Protein AF-0000000084497455 (afdb_homodimer)

Foldseek 3Di:
DDWDDDPPWIWDADPPFKIKIWGDDDLAQDALCCCVPPIDIFMDGDPGPVCRVVDDVVPDDTDDPDDDDDDSVVSRVVSVVNRVVSLVPHPQQDCVVVPPDDHAQAEEEFEDPLLQVLQVLQADPPYHYFYAHWDPQFFALAVVLDPVSLVRRLVVCVVQFQDPDDRCRNVSRNVSSLSSVVSDDLAHAYEYEAFQKQTGLLVVLVVLLSCVPGNHQYFYQHPQVLCVVPPCVPPVDDRDGGSSVDHSNVSHVSCVVRVVDGGDDPVRSVVSNVVNVVRNNDRAGGWIRDPNDIDGDHLCVCVVVLVVLLVVVQVVDPHFDWAQQVVSLVSSVVPDPHDDDSRSSLSNVVVCCVVPQWPKDADVSDSRGITIGGD/DDWDDDPPWIWDADPPFKIKIWGDDDLAQDALCCCVPPIDIFMDGDPGPVCRVVDDVVVDDTDDPDDDDDDSVVSRVVSVVNRVVSLVPHPQPDCPVVPPDDRAQAEEEFEDPLLQVLQVLQADPPYHYFYQHWDPQFFALAVCLDPVSLVRRLVVCVVQFQDPDDRCRNVSRNVSSLSSLVPDDLAHAYEYEAFQKQTGLLVVLVVLLSCVPGNHQYFYQHPQVLCVVPPCVPPVDDRDGGSSVDHSNVSHVSCVVRVPDGGDDPVRSVVSNVVNVVRNNDRAGGWIRDPNDIDGDHLCVCVVVLVVLLVVVQVVDPHFDWAQQVVSLVSSVVPDPHDDDSRSSLSNVVVCCVVPQWPKDADVSDSRGITIGGD

Radius of gyration: 30.15 Å; Cα contacts (8 Å, |Δi|>4): 1230; chains: 2; bounding box: 67×88×70 Å

pLDDT: mean 89.89, std 10.77, range [35.94, 98.19]

Structure (mmCIF, N/CA/C/O backbone):
data_AF-0000000084497455-model_v1
#
loop_
_entity.id
_entity.type
_entity.pdbx_description
1 polymer 'DUF1835 domain-containing protein'
#
loop_
_atom_site.group_PDB
_atom_site.id
_atom_site.type_symbol
_atom_site.label_atom_id
_atom_site.label_alt_id
_atom_site.label_comp_id
_atom_site.label_asym_id
_atom_site.label_entity_id
_atom_site.label_seq_id
_atom_site.pdbx_PDB_ins_code
_atom_site.Cartn_x
_atom_site.Cartn_y
_atom_site.Cartn_z
_atom_site.occupancy
_atom_site.B_iso_or_equiv
_atom_site.auth_seq_id
_atom_site.auth_comp_id
_atom_site.auth_asym_id
_atom_site.auth_atom_id
_atom_site.pdbx_PDB_model_num
ATOM 1 N N . MET A 1 1 ? 14.75 3.213 -23.078 1 86.56 1 MET A N 1
ATOM 2 C CA . MET A 1 1 ? 15.766 2.867 -22.078 1 86.56 1 MET A CA 1
ATOM 3 C C . MET A 1 1 ? 16.828 1.948 -22.688 1 86.56 1 MET A C 1
ATOM 5 O O . MET A 1 1 ? 16.5 0.936 -23.312 1 86.56 1 MET A O 1
ATOM 9 N N . LYS A 1 2 ? 18.062 2.348 -22.734 1 91.81 2 LYS A N 1
ATOM 10 C CA . LYS A 1 2 ? 19.188 1.54 -23.203 1 91.81 2 LYS A CA 1
ATOM 11 C C . LYS A 1 2 ? 19.859 0.811 -22.047 1 91.81 2 LYS A C 1
ATOM 13 O O . LYS A 1 2 ? 19.906 1.321 -20.922 1 91.81 2 LYS A O 1
ATOM 18 N N . THR A 1 3 ? 20.281 -0.447 -22.359 1 94.06 3 THR A N 1
ATOM 19 C CA . THR A 1 3 ? 20.891 -1.236 -21.281 1 94.06 3 THR A CA 1
ATOM 20 C C . THR A 1 3 ? 22.234 -1.792 -21.719 1 94.06 3 THR A C 1
ATOM 22 O O . THR A 1 3 ? 22.484 -1.979 -22.922 1 94.06 3 THR A O 1
ATOM 25 N N . LYS A 1 4 ? 23.172 -1.822 -20.844 1 93.75 4 LYS A N 1
ATOM 26 C CA . LYS A 1 4 ? 24.484 -2.443 -21 1 93.75 4 LYS A CA 1
ATOM 27 C C . LYS A 1 4 ? 24.828 -3.309 -19.781 1 93.75 4 LYS A C 1
ATOM 29 O O . LYS A 1 4 ? 24.5 -2.961 -18.656 1 93.75 4 LYS A O 1
ATOM 34 N N . VAL A 1 5 ? 25.453 -4.516 -20.125 1 93.94 5 VAL A N 1
ATOM 35 C CA . VAL A 1 5 ? 25.766 -5.422 -19.016 1 93.94 5 VAL A CA 1
ATOM 36 C C . VAL A 1 5 ? 27.281 -5.629 -18.938 1 93.94 5 VAL A C 1
ATOM 38 O O . VAL A 1 5 ? 27.922 -6.008 -19.922 1 93.94 5 VAL A O 1
ATOM 41 N N . ILE A 1 6 ? 27.812 -5.262 -17.875 1 92.69 6 ILE A N 1
ATOM 42 C CA . ILE A 1 6 ? 29.156 -5.652 -17.469 1 92.69 6 ILE A CA 1
ATOM 43 C C . ILE A 1 6 ? 29.078 -6.418 -16.141 1 92.69 6 ILE A C 1
ATOM 45 O O . ILE A 1 6 ? 29.203 -5.828 -15.07 1 92.69 6 ILE A O 1
ATOM 49 N N . TYR A 1 7 ? 28.938 -7.664 -16.234 1 91.38 7 TYR A N 1
ATOM 50 C CA . TYR A 1 7 ? 28.578 -8.484 -15.086 1 91.38 7 TYR A CA 1
ATOM 51 C C . TYR A 1 7 ? 29.625 -8.336 -13.977 1 91.38 7 TYR A C 1
ATOM 53 O O . TYR A 1 7 ? 30.828 -8.391 -14.227 1 91.38 7 TYR A O 1
ATOM 61 N N . PRO A 1 8 ? 29.094 -8.172 -12.781 1 93.81 8 PRO A N 1
ATOM 62 C CA . PRO A 1 8 ? 27.734 -8.328 -12.273 1 93.81 8 PRO A CA 1
ATOM 63 C C . PRO A 1 8 ? 26.922 -7.027 -12.312 1 93.81 8 PRO A C 1
ATOM 65 O O . PRO A 1 8 ? 25.891 -6.926 -11.664 1 93.81 8 PRO A O 1
ATOM 68 N N . PHE A 1 9 ? 27.406 -6.016 -13.039 1 95.19 9 PHE A N 1
ATOM 69 C CA . PHE A 1 9 ? 26.75 -4.719 -13.07 1 95.19 9 PHE A CA 1
ATOM 70 C C . PHE A 1 9 ? 25.875 -4.594 -14.312 1 95.19 9 PHE A C 1
ATOM 72 O O . PHE A 1 9 ? 26.25 -5.047 -15.398 1 95.19 9 PHE A O 1
ATOM 79 N N . ILE A 1 10 ? 24.734 -4.004 -14.133 1 95.81 10 ILE A N 1
ATOM 80 C CA . ILE A 1 10 ? 23.859 -3.662 -15.242 1 95.81 10 ILE A CA 1
ATOM 81 C C . ILE A 1 10 ? 23.656 -2.15 -15.289 1 95.81 10 ILE A C 1
ATOM 83 O O . ILE A 1 10 ? 23.359 -1.523 -14.266 1 95.81 10 ILE A O 1
ATOM 87 N N . TYR A 1 11 ? 23.844 -1.555 -16.469 1 95.31 11 TYR A N 1
ATOM 88 C CA . TYR A 1 11 ? 23.688 -0.122 -16.688 1 95.31 11 TYR A CA 1
ATOM 89 C C . TYR A 1 11 ? 22.375 0.181 -17.391 1 95.31 11 TYR A C 1
ATOM 91 O O . TYR A 1 11 ? 22.047 -0.436 -18.406 1 95.31 11 TYR A O 1
ATOM 99 N N . PHE A 1 12 ? 21.594 1.061 -16.844 1 94.25 12 PHE A N 1
ATOM 100 C CA . PHE A 1 12 ? 20.344 1.522 -17.438 1 94.25 12 PHE A CA 1
ATOM 101 C C . PHE A 1 12 ? 20.422 3.006 -17.781 1 94.25 12 PHE A C 1
ATOM 103 O O . PHE A 1 12 ? 20.547 3.848 -16.891 1 94.25 12 PHE A O 1
ATOM 110 N N . PHE A 1 13 ? 20.328 3.34 -19.016 1 94.12 13 PHE A N 1
ATOM 111 C CA . PHE A 1 13 ? 20.344 4.734 -19.438 1 94.12 13 PHE A CA 1
ATOM 112 C C . PHE A 1 13 ? 18.938 5.281 -19.594 1 94.12 13 PHE A C 1
ATOM 114 O O . PHE A 1 13 ? 18.109 4.695 -20.297 1 94.12 13 PHE A O 1
ATOM 121 N N . MET A 1 14 ? 18.656 6.289 -18.828 1 89.25 14 MET A N 1
ATOM 122 C CA . MET A 1 14 ? 17.375 6.98 -18.922 1 89.25 14 MET A CA 1
ATOM 123 C C . MET A 1 14 ? 17.562 8.398 -19.453 1 89.25 14 MET A C 1
ATOM 125 O O . MET A 1 14 ? 18.438 9.133 -18.984 1 89.25 14 MET A O 1
ATOM 129 N N . GLU A 1 15 ? 16.719 8.812 -20.359 1 83.44 15 GLU A N 1
ATOM 130 C CA . GLU A 1 15 ? 16.828 10.148 -20.953 1 83.44 15 GLU A CA 1
ATOM 131 C C . GLU A 1 15 ? 16.5 11.234 -19.922 1 83.44 15 GLU A C 1
ATOM 133 O O . GLU A 1 15 ? 15.641 11.047 -19.062 1 83.44 15 GLU A O 1
ATOM 138 N N . PRO A 1 16 ? 17.094 12.359 -19.969 1 78.81 16 PRO A N 1
ATOM 139 C CA . PRO A 1 16 ? 18 12.711 -21.078 1 78.81 16 PRO A CA 1
ATOM 140 C C . PRO A 1 16 ? 19.438 12.258 -20.844 1 78.81 16 PRO A C 1
ATOM 142 O O . PRO A 1 16 ? 20.172 12.039 -21.797 1 78.81 16 PRO A O 1
ATOM 145 N N . ASN A 1 17 ? 19.875 12.109 -19.516 1 87.06 17 ASN A N 1
ATOM 146 C CA . ASN A 1 17 ? 21.297 11.844 -19.375 1 87.06 17 ASN A CA 1
ATOM 147 C C . ASN A 1 17 ? 21.609 11.133 -18.062 1 87.06 17 ASN A C 1
ATOM 149 O O . ASN A 1 17 ? 22.672 11.336 -17.484 1 87.06 17 ASN A O 1
ATOM 153 N N . VAL A 1 18 ? 20.75 10.328 -17.609 1 91.06 18 VAL A N 1
ATOM 154 C CA . VAL A 1 18 ? 20.938 9.672 -16.312 1 91.06 18 VAL A CA 1
ATOM 155 C C . VAL A 1 18 ? 21.25 8.188 -16.516 1 91.06 18 VAL A C 1
ATOM 157 O O . VAL A 1 18 ? 20.641 7.539 -17.375 1 91.06 18 VAL A O 1
ATOM 160 N N . VAL A 1 19 ? 22.219 7.738 -15.812 1 92.56 19 VAL A N 1
ATOM 161 C CA . VAL A 1 19 ? 22.562 6.32 -15.844 1 92.56 19 VAL A CA 1
ATOM 162 C C . VAL A 1 19 ? 22.375 5.715 -14.445 1 92.56 19 VAL A C 1
ATOM 164 O O . VAL A 1 19 ? 22.953 6.207 -13.477 1 92.56 19 VAL A O 1
ATOM 167 N N . PHE A 1 20 ? 21.594 4.691 -14.391 1 92.75 20 PHE A N 1
ATOM 168 C CA . PHE A 1 20 ? 21.469 3.895 -13.172 1 92.75 20 PHE A CA 1
ATOM 169 C C . PHE A 1 20 ? 22.312 2.625 -13.273 1 92.75 20 PHE A C 1
ATOM 171 O O . PHE A 1 20 ? 22.219 1.895 -14.258 1 92.75 20 PHE A O 1
ATOM 178 N N . VAL A 1 21 ? 23.094 2.4 -12.312 1 93.25 21 VAL A N 1
ATOM 179 C CA . VAL A 1 21 ? 23.906 1.193 -12.281 1 93.25 21 VAL A CA 1
ATOM 180 C C . VAL A 1 21 ? 23.438 0.276 -11.156 1 93.25 21 VAL A C 1
ATOM 182 O O . VAL A 1 21 ? 23.406 0.681 -9.992 1 93.25 21 VAL A O 1
ATOM 185 N N . TYR A 1 22 ? 23.047 -0.909 -11.539 1 94.19 22 TYR A N 1
ATOM 186 C CA . TYR A 1 22 ? 22.578 -1.914 -10.594 1 94.19 22 TYR A CA 1
ATOM 187 C C . TYR A 1 22 ? 23.594 -3.043 -10.445 1 94.19 22 TYR A C 1
ATOM 189 O O . TYR A 1 22 ? 24.094 -3.576 -11.445 1 94.19 22 TYR A O 1
ATOM 197 N N . LYS A 1 23 ? 23.891 -3.412 -9.227 1 94.38 23 LYS A N 1
ATOM 198 C CA . LYS A 1 23 ? 24.781 -4.547 -8.977 1 94.38 23 LYS A CA 1
ATOM 199 C C . LYS A 1 23 ? 23.984 -5.785 -8.57 1 94.38 23 LYS A C 1
ATOM 201 O O . LYS A 1 23 ? 23.219 -5.75 -7.602 1 94.38 23 LYS A O 1
ATOM 206 N N . ILE A 1 24 ? 24.156 -6.859 -9.266 1 93 24 ILE A N 1
ATOM 207 C CA . ILE A 1 24 ? 23.516 -8.125 -8.93 1 93 24 ILE A CA 1
ATOM 208 C C . ILE A 1 24 ? 24.25 -8.797 -7.773 1 93 24 ILE A C 1
ATOM 210 O O . ILE A 1 24 ? 25.422 -9.141 -7.898 1 93 24 ILE A O 1
ATOM 214 N N . GLU A 1 25 ? 23.594 -9.023 -6.742 1 90.44 25 GLU A N 1
ATOM 215 C CA . GLU A 1 25 ? 24.219 -9.602 -5.562 1 90.44 25 GLU A CA 1
ATOM 216 C C . GLU A 1 25 ? 23.531 -10.898 -5.145 1 90.44 25 GLU A C 1
ATOM 218 O O . GLU A 1 25 ? 23.766 -11.398 -4.043 1 90.44 25 GLU A O 1
ATOM 223 N N . THR A 1 26 ? 22.641 -11.391 -5.957 1 89.5 26 THR A N 1
ATOM 224 C CA . THR A 1 26 ? 21.875 -12.578 -5.602 1 89.5 26 THR A CA 1
ATOM 225 C C . THR A 1 26 ? 21.797 -13.547 -6.781 1 89.5 26 THR A C 1
ATOM 227 O O . THR A 1 26 ? 22.016 -13.156 -7.93 1 89.5 26 THR A O 1
ATOM 230 N N . GLN A 1 27 ? 21.5 -14.766 -6.477 1 88.31 27 GLN A N 1
ATOM 231 C CA . GLN A 1 27 ? 21.25 -15.773 -7.5 1 88.31 27 GLN A CA 1
ATOM 232 C C . GLN A 1 27 ? 19.75 -16.047 -7.656 1 88.31 27 GLN A C 1
ATOM 234 O O . GLN A 1 27 ? 19.344 -16.781 -8.555 1 88.31 27 GLN A O 1
ATOM 239 N N . ASN A 1 28 ? 19.031 -15.438 -6.789 1 90.25 28 ASN A N 1
ATOM 240 C CA . ASN A 1 28 ? 17.578 -15.57 -6.852 1 90.25 28 ASN A CA 1
ATOM 241 C C . ASN A 1 28 ? 16.953 -14.516 -7.766 1 90.25 28 ASN A C 1
ATOM 243 O O . ASN A 1 28 ? 17.484 -13.406 -7.879 1 90.25 28 ASN A O 1
ATOM 247 N N . TYR A 1 29 ? 16 -14.883 -8.398 1 94.12 29 TYR A N 1
ATOM 248 C CA . TYR A 1 29 ? 15.273 -13.906 -9.195 1 94.12 29 TYR A CA 1
ATOM 249 C C . TYR A 1 29 ? 14.648 -12.836 -8.32 1 94.12 29 TYR A C 1
ATOM 251 O O . TYR A 1 29 ? 14.258 -13.102 -7.18 1 94.12 29 TYR A O 1
ATOM 259 N N . VAL A 1 30 ? 14.531 -11.664 -8.891 1 94 30 VAL A N 1
ATOM 260 C CA . VAL A 1 30 ? 14.109 -10.516 -8.086 1 94 30 VAL A CA 1
ATOM 261 C C . VAL A 1 30 ? 12.781 -9.984 -8.609 1 94 30 VAL A C 1
ATOM 263 O O . VAL A 1 30 ? 12.359 -10.32 -9.719 1 94 30 VAL A O 1
ATOM 266 N N . THR A 1 31 ? 12.039 -9.242 -7.812 1 94.5 31 THR A N 1
ATOM 267 C CA . THR A 1 31 ? 10.805 -8.555 -8.156 1 94.5 31 THR A CA 1
ATOM 268 C C . THR A 1 31 ? 10.992 -7.039 -8.078 1 94.5 31 THR A C 1
ATOM 270 O O . THR A 1 31 ? 12.07 -6.559 -7.73 1 94.5 31 THR A O 1
ATOM 273 N N . VAL A 1 32 ? 9.961 -6.301 -8.375 1 92.38 32 VAL A N 1
ATOM 274 C CA . VAL A 1 32 ? 9.992 -4.844 -8.297 1 92.38 32 VAL A CA 1
ATOM 275 C C . VAL A 1 32 ? 10.242 -4.406 -6.852 1 92.38 32 VAL A C 1
ATOM 277 O O . VAL A 1 32 ? 10.984 -3.459 -6.602 1 92.38 32 VAL A O 1
ATOM 280 N N . SER A 1 33 ? 9.633 -5.105 -5.934 1 88.25 33 SER A N 1
ATOM 281 C CA . SER A 1 33 ? 9.828 -4.77 -4.527 1 88.25 33 SER A CA 1
ATOM 282 C C . SER A 1 33 ? 11.281 -4.988 -4.105 1 88.25 33 SER A C 1
ATOM 284 O O . SER A 1 33 ? 11.844 -4.188 -3.357 1 88.25 33 SER A O 1
ATOM 286 N N . ASP A 1 34 ? 11.883 -6.039 -4.621 1 89.69 34 ASP A N 1
ATOM 287 C CA . ASP A 1 34 ? 13.281 -6.332 -4.312 1 89.69 34 ASP A CA 1
ATOM 288 C C . ASP A 1 34 ? 14.195 -5.211 -4.805 1 89.69 34 ASP A C 1
ATOM 290 O O . ASP A 1 34 ? 15.102 -4.785 -4.086 1 89.69 34 ASP A O 1
ATOM 294 N N . LEU A 1 35 ? 13.961 -4.816 -6.031 1 89.69 35 LEU A N 1
ATOM 295 C CA . LEU A 1 35 ? 14.797 -3.773 -6.613 1 89.69 35 LEU A CA 1
ATOM 296 C C . LEU A 1 35 ? 14.641 -2.463 -5.852 1 89.69 35 LEU A C 1
ATOM 298 O O . LEU A 1 35 ? 15.609 -1.728 -5.66 1 89.69 35 LEU A O 1
ATOM 302 N N . ASN A 1 36 ? 13.445 -2.18 -5.426 1 83 36 ASN A N 1
ATOM 303 C CA . ASN A 1 36 ? 13.148 -0.931 -4.734 1 83 36 ASN A CA 1
ATOM 304 C C . ASN A 1 36 ? 13.719 -0.927 -3.318 1 83 36 ASN A C 1
ATOM 306 O O . ASN A 1 36 ? 14.234 0.091 -2.855 1 83 36 ASN A O 1
ATOM 310 N N . GLU A 1 37 ? 13.586 -2.02 -2.639 1 76.81 37 GLU A N 1
ATOM 311 C CA . GLU A 1 37 ? 13.883 -2.066 -1.211 1 76.81 37 GLU A CA 1
ATOM 312 C C . GLU A 1 37 ? 15.336 -2.461 -0.961 1 76.81 37 GLU A C 1
ATOM 314 O O . GLU A 1 37 ? 15.984 -1.918 -0.066 1 76.81 37 GLU A O 1
ATOM 319 N N . ASN A 1 38 ? 15.844 -3.34 -1.82 1 73.56 38 ASN A N 1
ATOM 320 C CA . ASN A 1 38 ? 17.141 -3.93 -1.506 1 73.56 38 ASN A CA 1
ATOM 321 C C . ASN A 1 38 ? 18.109 -3.789 -2.668 1 73.56 38 ASN A C 1
ATOM 323 O O . ASN A 1 38 ? 19.188 -4.395 -2.66 1 73.56 38 ASN A O 1
ATOM 327 N N . GLY A 1 39 ? 17.797 -2.986 -3.572 1 79.12 39 GLY A N 1
ATOM 328 C CA . GLY A 1 39 ? 18.688 -2.869 -4.723 1 79.12 39 GLY A CA 1
ATOM 329 C C . GLY A 1 39 ? 19.922 -2.033 -4.449 1 79.12 39 GLY A C 1
ATOM 330 O O . GLY A 1 39 ? 19.844 -1.035 -3.73 1 79.12 39 GLY A O 1
ATOM 331 N N . GLU A 1 40 ? 20.984 -2.506 -4.914 1 81.88 40 GLU A N 1
ATOM 332 C CA . GLU A 1 40 ? 22.234 -1.741 -4.871 1 81.88 40 GLU A CA 1
ATOM 333 C C . GLU A 1 40 ? 22.375 -0.85 -6.102 1 81.88 40 GLU A C 1
ATOM 335 O O . GLU A 1 40 ? 22.844 -1.296 -7.145 1 81.88 40 GLU A O 1
ATOM 340 N N . TRP A 1 41 ? 22.031 0.393 -5.852 1 87.44 41 TRP A N 1
ATOM 341 C CA . TRP A 1 41 ? 21.953 1.304 -6.992 1 87.44 41 TRP A CA 1
ATOM 342 C C . TRP A 1 41 ? 23 2.412 -6.867 1 87.44 41 TRP A C 1
ATOM 344 O O . TRP A 1 41 ? 23.297 2.863 -5.758 1 87.44 41 TRP A O 1
ATOM 354 N N . GLN A 1 42 ? 23.531 2.777 -7.93 1 87.44 42 GLN A N 1
ATOM 355 C CA . GLN A 1 42 ? 24.281 4.016 -8.086 1 87.44 42 GLN A CA 1
ATOM 356 C C . GLN A 1 42 ? 23.766 4.828 -9.273 1 87.44 42 GLN A C 1
ATOM 358 O O . GLN A 1 42 ? 23.328 4.262 -10.273 1 87.44 42 GLN A O 1
ATOM 363 N N . THR A 1 43 ? 23.781 6.094 -9.109 1 90.25 43 THR A N 1
ATOM 364 C CA . THR A 1 43 ? 23.234 6.965 -10.148 1 90.25 43 THR A CA 1
ATOM 365 C C . THR A 1 43 ? 24.312 7.918 -10.672 1 90.25 43 THR A C 1
ATOM 367 O O . THR A 1 43 ? 25.109 8.438 -9.891 1 90.25 43 THR A O 1
ATOM 370 N N . TYR A 1 44 ? 24.312 8.125 -11.961 1 89.88 44 TYR A N 1
ATOM 371 C CA . TYR A 1 44 ? 25.297 8.992 -12.617 1 89.88 44 TYR A CA 1
ATOM 372 C C . TYR A 1 44 ? 24.609 9.898 -13.641 1 89.88 44 TYR A C 1
ATOM 374 O O . TYR A 1 44 ? 23.516 9.602 -14.109 1 89.88 44 TYR A O 1
ATOM 382 N N . GLU A 1 45 ? 25.156 11.023 -13.891 1 91.06 45 GLU A N 1
ATOM 383 C CA . GLU A 1 45 ? 24.719 11.93 -14.953 1 91.06 45 GLU A CA 1
ATOM 384 C C . GLU A 1 45 ? 25.781 12.055 -16.047 1 91.06 45 GLU A C 1
ATOM 386 O O . GLU A 1 45 ? 26.969 12.219 -15.742 1 91.06 45 GLU A O 1
ATOM 391 N N . LEU A 1 46 ? 25.281 11.883 -17.234 1 90.94 46 LEU A N 1
ATOM 392 C CA . LEU A 1 46 ? 26.172 12.039 -18.375 1 90.94 46 LEU A CA 1
ATOM 393 C C . LEU A 1 46 ? 26.047 13.438 -18.969 1 90.94 46 LEU A C 1
ATOM 395 O O . LEU A 1 46 ? 25.031 14.102 -18.797 1 90.94 46 LEU A O 1
ATOM 399 N N . GLU A 1 47 ? 27.031 13.898 -19.578 1 87.19 47 GLU A N 1
ATOM 400 C CA . GLU A 1 47 ? 26.984 15.18 -20.281 1 87.19 47 GLU A CA 1
ATOM 401 C C . GLU A 1 47 ? 26.203 15.062 -21.594 1 87.19 47 GLU A C 1
ATOM 403 O O . GLU A 1 47 ? 25.422 15.953 -21.938 1 87.19 47 GLU A O 1
ATOM 408 N N . HIS A 1 48 ? 26.516 13.969 -22.297 1 87.69 48 HIS A N 1
ATOM 409 C CA . HIS A 1 48 ? 25.844 13.688 -23.547 1 87.69 48 HIS A CA 1
ATOM 410 C C . HIS A 1 48 ? 25.406 12.227 -23.625 1 87.69 48 HIS A C 1
ATOM 412 O O . HIS A 1 48 ? 26.094 11.336 -23.125 1 87.69 48 HIS A O 1
ATOM 418 N N . GLU A 1 49 ? 24.344 12.031 -24.312 1 86 49 GLU A N 1
ATOM 419 C CA . GLU A 1 49 ? 23.75 10.703 -24.422 1 86 49 GLU A CA 1
ATOM 420 C C . GLU A 1 49 ? 24.703 9.727 -25.109 1 86 49 GLU A C 1
ATOM 422 O O . GLU A 1 49 ? 24.719 8.539 -24.797 1 86 49 GLU A O 1
ATOM 427 N N . ASN A 1 50 ? 25.578 10.219 -25.969 1 86.62 50 ASN A N 1
ATOM 428 C CA . ASN A 1 50 ? 26.453 9.375 -26.781 1 86.62 50 ASN A CA 1
ATOM 429 C C . ASN A 1 50 ? 27.562 8.742 -25.922 1 86.62 50 ASN A C 1
ATOM 431 O O . ASN A 1 50 ? 28.219 7.797 -26.359 1 86.62 50 ASN A O 1
ATOM 435 N N . GLU A 1 51 ? 27.641 9.266 -24.703 1 90.12 51 GLU A N 1
ATOM 436 C CA . GLU A 1 51 ? 28.703 8.781 -23.828 1 90.12 51 GLU A CA 1
ATOM 437 C C . GLU A 1 51 ? 28.312 7.445 -23.188 1 90.12 51 GLU A C 1
ATOM 439 O O . GLU A 1 51 ? 29.172 6.758 -22.625 1 90.12 51 GLU A O 1
ATOM 444 N N . PHE A 1 52 ? 27.109 7.043 -23.328 1 92.88 52 PHE A N 1
ATOM 445 C CA . PHE A 1 52 ? 26.609 5.891 -22.594 1 92.88 52 PHE A CA 1
ATOM 446 C C . PHE A 1 52 ? 27.344 4.621 -23 1 92.88 52 PHE A C 1
ATOM 448 O O . PHE A 1 52 ? 27.703 3.805 -22.156 1 92.88 52 PHE A O 1
ATOM 455 N N . GLU A 1 53 ? 27.672 4.469 -24.25 1 90.56 53 GLU A N 1
ATOM 456 C CA . GLU A 1 53 ? 28.281 3.244 -24.766 1 90.56 53 GLU A CA 1
ATOM 457 C C . GLU A 1 53 ? 29.656 3.014 -24.125 1 90.56 53 GLU A C 1
ATOM 459 O O . GLU A 1 53 ? 30.031 1.875 -23.844 1 90.56 53 GLU A O 1
ATOM 464 N N . MET A 1 54 ? 30.281 4.152 -23.859 1 91 54 MET A N 1
ATOM 465 C CA . MET A 1 54 ? 31.641 4.027 -23.344 1 91 54 MET A CA 1
ATOM 466 C C . MET A 1 54 ? 31.688 4.27 -21.844 1 91 54 MET A C 1
ATOM 468 O O . MET A 1 54 ? 32.719 4.129 -21.219 1 91 54 MET A O 1
ATOM 472 N N . PHE A 1 55 ? 30.594 4.551 -21.266 1 92.31 55 PHE A N 1
ATOM 473 C CA . PHE A 1 55 ? 30.531 4.945 -19.859 1 92.31 55 PHE A CA 1
ATOM 474 C C . PHE A 1 55 ? 30.875 3.771 -18.953 1 92.31 55 PHE A C 1
ATOM 476 O O . PHE A 1 55 ? 30.422 2.648 -19.172 1 92.31 55 PHE A O 1
ATOM 483 N N . ASN A 1 56 ? 31.75 4 -17.969 1 91.69 56 ASN A N 1
ATOM 484 C CA . ASN A 1 56 ? 32.125 3.064 -16.906 1 91.69 56 ASN A CA 1
ATOM 485 C C . ASN A 1 56 ? 31.969 3.699 -15.523 1 91.69 56 ASN A C 1
ATOM 487 O O . ASN A 1 56 ? 32.688 4.656 -15.203 1 91.69 56 ASN A O 1
ATOM 491 N N . HIS A 1 57 ? 31.078 3.072 -14.719 1 91.62 57 HIS A N 1
ATOM 492 C CA . HIS A 1 57 ? 30.766 3.68 -13.43 1 91.62 57 HIS A CA 1
ATOM 493 C C . HIS A 1 57 ? 31.984 3.691 -12.516 1 91.62 57 HIS A C 1
ATOM 495 O O . HIS A 1 57 ? 32.094 4.539 -11.625 1 91.62 57 HIS A O 1
ATOM 501 N N . GLU A 1 58 ? 32.875 2.768 -12.68 1 90.56 58 GLU A N 1
ATOM 502 C CA . GLU A 1 58 ? 34.062 2.656 -11.812 1 90.56 58 GLU A CA 1
ATOM 503 C C . GLU A 1 58 ? 35 3.846 -12 1 90.56 58 GLU A C 1
ATOM 505 O O . GLU A 1 58 ? 35.812 4.121 -11.133 1 90.56 58 GLU A O 1
ATOM 510 N N . GLU A 1 59 ? 34.844 4.531 -13.148 1 89.94 59 GLU A N 1
ATOM 511 C CA . GLU A 1 59 ? 35.688 5.668 -13.477 1 89.94 59 GLU A CA 1
ATOM 512 C C . GLU A 1 59 ? 35 6.988 -13.148 1 89.94 59 GLU A C 1
ATOM 514 O O . GLU A 1 59 ? 35.469 8.055 -13.555 1 89.94 59 GLU A O 1
ATOM 519 N N . SER A 1 60 ? 33.844 6.898 -12.594 1 88.5 60 SER A N 1
ATOM 520 C CA . SER A 1 60 ? 33.062 8.094 -12.305 1 88.5 60 SER A CA 1
ATOM 521 C C . SER A 1 60 ? 32.562 8.086 -10.859 1 88.5 60 SER A C 1
ATOM 523 O O . SER A 1 60 ? 32.562 7.051 -10.195 1 88.5 60 SER A O 1
ATOM 525 N N . ASN A 1 61 ? 32.219 9.25 -10.398 1 87.94 61 ASN A N 1
ATOM 526 C CA . ASN A 1 61 ? 31.625 9.359 -9.07 1 87.94 61 ASN A CA 1
ATOM 527 C C . ASN A 1 61 ? 30.109 9.414 -9.141 1 87.94 61 ASN A C 1
ATOM 529 O O . ASN A 1 61 ? 29.547 10.125 -9.969 1 87.94 61 ASN A O 1
ATOM 533 N N . PRO A 1 62 ? 29.562 8.609 -8.281 1 87 62 PRO A N 1
ATOM 534 C CA . PRO A 1 62 ? 28.109 8.625 -8.281 1 87 62 PRO A CA 1
ATOM 535 C C . PRO A 1 62 ? 27.531 9.953 -7.805 1 87 62 PRO A C 1
ATOM 537 O O . PRO A 1 62 ? 28.203 10.711 -7.117 1 87 62 PRO A O 1
ATOM 540 N N . LEU A 1 63 ? 26.359 10.219 -8.305 1 81.56 63 LEU A N 1
ATOM 541 C CA . LEU A 1 63 ? 25.656 11.414 -7.879 1 81.56 63 LEU A CA 1
ATOM 542 C C . LEU A 1 63 ? 25.359 11.375 -6.383 1 81.56 63 LEU A C 1
ATOM 544 O O . LEU A 1 63 ? 24.938 10.344 -5.855 1 81.56 63 LEU A O 1
ATOM 548 N N . GLU A 1 64 ? 25.672 12.461 -5.672 1 72.94 64 GLU A N 1
ATOM 549 C CA . GLU A 1 64 ? 25.375 12.594 -4.25 1 72.94 64 GLU A CA 1
ATOM 550 C C . GLU A 1 64 ? 24.359 13.719 -4 1 72.94 64 GLU A C 1
ATOM 552 O O . GLU A 1 64 ? 24.438 14.781 -4.621 1 72.94 64 GLU A O 1
ATOM 557 N N . GLY A 1 65 ? 23.344 13.562 -3.16 1 59.47 65 GLY A N 1
ATOM 558 C CA . GLY A 1 65 ? 22.422 14.594 -2.732 1 59.47 65 GLY A CA 1
ATOM 559 C C . GLY A 1 65 ? 21.281 14.828 -3.713 1 59.47 65 GLY A C 1
ATOM 560 O O . GLY A 1 65 ? 20.438 15.703 -3.5 1 59.47 65 GLY A O 1
ATOM 561 N N . LYS A 1 66 ? 21.406 14.305 -4.969 1 63.16 66 LYS A N 1
ATOM 562 C CA . LYS A 1 66 ? 20.359 14.43 -5.98 1 63.16 66 LYS A CA 1
ATOM 563 C C . LYS A 1 66 ? 19.766 13.07 -6.328 1 63.16 66 LYS A C 1
ATOM 565 O O . LYS A 1 66 ? 20.484 12.07 -6.422 1 63.16 66 LYS A O 1
ATOM 570 N N . GLY A 1 67 ? 18.375 13.016 -6.195 1 67.56 67 GLY A N 1
ATOM 571 C CA . GLY A 1 67 ? 17.734 11.742 -6.5 1 67.56 67 GLY A CA 1
ATOM 572 C C . GLY A 1 67 ? 16.766 11.828 -7.664 1 67.56 67 GLY A C 1
ATOM 573 O O . GLY A 1 67 ? 16.281 12.914 -8.008 1 67.56 67 GLY A O 1
ATOM 574 N N . TYR A 1 68 ? 16.75 10.828 -8.469 1 73.62 68 TYR A N 1
ATOM 575 C CA . TYR A 1 68 ? 15.812 10.711 -9.578 1 73.62 68 TYR A CA 1
ATOM 576 C C . TYR A 1 68 ? 14.742 9.672 -9.273 1 73.62 68 TYR A C 1
ATOM 578 O O . TYR A 1 68 ? 15.023 8.641 -8.672 1 73.62 68 TYR A O 1
ATOM 586 N N . ALA A 1 69 ? 13.57 10.062 -9.547 1 71.31 69 ALA A N 1
ATOM 587 C CA . ALA A 1 69 ? 12.477 9.109 -9.406 1 71.31 69 ALA A CA 1
ATOM 588 C C . ALA A 1 69 ? 12.297 8.281 -10.68 1 71.31 69 ALA A C 1
ATOM 590 O O . ALA A 1 69 ? 12.359 8.82 -11.781 1 71.31 69 ALA A O 1
ATOM 591 N N . ILE A 1 70 ? 12.25 6.949 -10.508 1 77.06 70 ILE A N 1
ATOM 592 C CA . ILE A 1 70 ? 11.992 6.047 -11.625 1 77.06 70 ILE A CA 1
ATOM 593 C C . ILE A 1 70 ? 10.539 5.586 -11.586 1 77.06 70 ILE A C 1
ATOM 595 O O . ILE A 1 70 ? 10.031 5.203 -10.531 1 77.06 70 ILE A O 1
ATOM 599 N N . LYS A 1 71 ? 9.906 5.664 -12.742 1 79.88 71 LYS A N 1
ATOM 600 C CA . LYS A 1 71 ? 8.539 5.148 -12.836 1 79.88 71 LYS A CA 1
ATOM 601 C C . LYS A 1 71 ? 8.5 3.652 -12.547 1 79.88 71 LYS A C 1
ATOM 603 O O . LYS A 1 71 ? 9.398 2.91 -12.945 1 79.88 71 LYS A O 1
ATOM 608 N N . GLN A 1 72 ? 7.406 3.246 -11.969 1 81.25 72 GLN A N 1
ATOM 609 C CA . GLN A 1 72 ? 7.258 1.842 -11.594 1 81.25 72 GLN A CA 1
ATOM 610 C C . GLN A 1 72 ? 7.297 0.942 -12.828 1 81.25 72 GLN A C 1
ATOM 612 O O . GLN A 1 72 ? 7.82 -0.174 -12.773 1 81.25 72 GLN A O 1
ATOM 617 N N . SER A 1 73 ? 6.742 1.385 -13.891 1 86.56 73 SER A N 1
ATOM 618 C CA . SER A 1 73 ? 6.77 0.611 -15.125 1 86.56 73 SER A CA 1
ATOM 619 C C . SER A 1 73 ? 8.195 0.396 -15.617 1 86.56 73 SER A C 1
ATOM 621 O O . SER A 1 73 ? 8.531 -0.669 -16.141 1 86.56 73 SER A O 1
ATOM 623 N N . ASP A 1 74 ? 9.047 1.414 -15.406 1 89.12 74 ASP A N 1
ATOM 624 C CA . ASP A 1 74 ? 10.445 1.294 -15.789 1 89.12 74 ASP A CA 1
ATOM 625 C C . ASP A 1 74 ? 11.18 0.308 -14.883 1 89.12 74 ASP A C 1
ATOM 627 O O . ASP A 1 74 ? 12.008 -0.474 -15.352 1 89.12 74 ASP A O 1
ATOM 631 N N . VAL A 1 75 ? 10.844 0.384 -13.656 1 89.94 75 VAL A N 1
ATOM 632 C CA . VAL A 1 75 ? 11.445 -0.559 -12.719 1 89.94 75 VAL A CA 1
ATOM 633 C C . VAL A 1 75 ? 11.094 -1.987 -13.125 1 89.94 75 VAL A C 1
ATOM 635 O O . VAL A 1 75 ? 11.938 -2.883 -13.07 1 89.94 75 VAL A O 1
ATOM 638 N N . ASN A 1 76 ? 9.844 -2.18 -13.484 1 92.38 76 ASN A N 1
ATOM 639 C CA . ASN A 1 76 ? 9.414 -3.498 -13.93 1 92.38 76 ASN A CA 1
ATOM 640 C C . ASN A 1 76 ? 10.227 -3.979 -15.133 1 92.38 76 ASN A C 1
ATOM 642 O O . ASN A 1 76 ? 10.602 -5.148 -15.203 1 92.38 76 ASN A O 1
ATOM 646 N N . THR A 1 77 ? 10.477 -3.08 -16.047 1 92.69 77 THR A N 1
ATOM 647 C CA . THR A 1 77 ? 11.312 -3.4 -17.203 1 92.69 77 THR A CA 1
ATOM 648 C C . THR A 1 77 ? 12.719 -3.785 -16.75 1 92.69 77 THR A C 1
ATOM 650 O O . THR A 1 77 ? 13.312 -4.73 -17.281 1 92.69 77 THR A O 1
ATOM 653 N N . MET A 1 78 ? 13.227 -3.039 -15.82 1 93.5 78 MET A N 1
ATOM 654 C CA . MET A 1 78 ? 14.555 -3.328 -15.281 1 93.5 78 MET A CA 1
ATOM 655 C C . MET A 1 78 ? 14.586 -4.711 -14.641 1 93.5 78 MET A C 1
ATOM 657 O O . MET A 1 78 ? 15.578 -5.434 -14.773 1 93.5 78 MET A O 1
ATOM 661 N N . VAL A 1 79 ? 13.508 -5.094 -13.953 1 94.62 79 VAL A N 1
ATOM 662 C CA . VAL A 1 79 ? 13.414 -6.398 -13.305 1 94.62 79 VAL A CA 1
ATOM 663 C C . VAL A 1 79 ? 13.609 -7.504 -14.352 1 94.62 79 VAL A C 1
ATOM 665 O O . VAL A 1 79 ? 14.336 -8.469 -14.109 1 94.62 79 VAL A O 1
ATOM 668 N N . GLU A 1 80 ? 12.969 -7.328 -15.461 1 93.75 80 GLU A N 1
ATOM 669 C CA . GLU A 1 80 ? 13.07 -8.312 -16.531 1 93.75 80 GLU A CA 1
ATOM 670 C C . GLU A 1 80 ? 14.516 -8.461 -17.016 1 93.75 80 GLU A C 1
ATOM 672 O O . GLU A 1 80 ? 15 -9.57 -17.203 1 93.75 80 GLU A O 1
ATOM 677 N N . VAL A 1 81 ? 15.188 -7.34 -17.156 1 94.62 81 VAL A N 1
ATOM 678 C CA . VAL A 1 81 ? 16.578 -7.348 -17.625 1 94.62 81 VAL A CA 1
ATOM 679 C C . VAL A 1 81 ? 17.469 -8.008 -16.578 1 94.62 81 VAL A C 1
ATOM 681 O O . VAL A 1 81 ? 18.297 -8.859 -16.906 1 94.62 81 VAL A O 1
ATOM 684 N N . VAL A 1 82 ? 17.281 -7.652 -15.398 1 95.19 82 VAL A N 1
ATOM 685 C CA . VAL A 1 82 ? 18.062 -8.188 -14.289 1 95.19 82 VAL A CA 1
ATOM 686 C C . VAL A 1 82 ? 17.875 -9.703 -14.211 1 95.19 82 VAL A C 1
ATOM 688 O O . VAL A 1 82 ? 18.859 -10.445 -14.117 1 95.19 82 VAL A O 1
ATOM 691 N N . ASN A 1 83 ? 16.672 -10.156 -14.266 1 95.44 83 ASN A N 1
ATOM 692 C CA 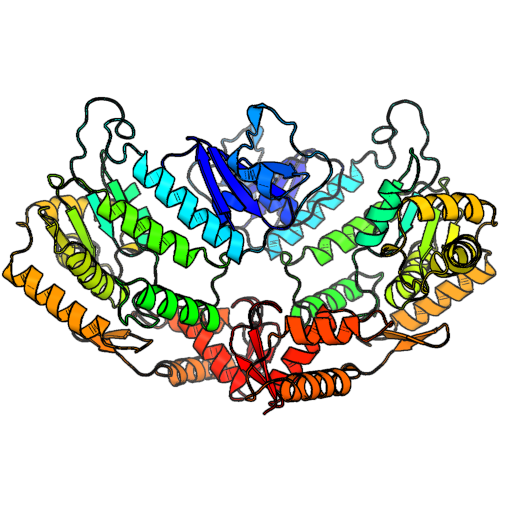. ASN A 1 83 ? 16.391 -11.578 -14.133 1 95.44 83 ASN A CA 1
ATOM 693 C C . ASN A 1 83 ? 16.922 -12.375 -15.32 1 95.44 83 ASN A C 1
ATOM 695 O O . ASN A 1 83 ? 17.344 -13.523 -15.164 1 95.44 83 ASN A O 1
ATOM 699 N N . ARG A 1 84 ? 16.859 -11.797 -16.469 1 93.88 84 ARG A N 1
ATOM 700 C CA . ARG A 1 84 ? 17.484 -12.445 -17.625 1 93.88 84 ARG A CA 1
ATOM 701 C C . ARG A 1 84 ? 18.984 -12.648 -17.391 1 93.88 84 ARG A C 1
ATOM 703 O O . ARG A 1 84 ? 19.531 -13.695 -17.719 1 93.88 84 ARG A O 1
ATOM 710 N N . CYS A 1 85 ? 19.594 -11.633 -16.844 1 94.19 85 CYS A N 1
ATOM 711 C CA . CYS A 1 85 ? 21.016 -11.703 -16.547 1 94.19 85 CYS A CA 1
ATOM 712 C C . CYS A 1 85 ? 21.297 -12.742 -15.461 1 94.19 85 CYS A C 1
ATOM 714 O O . CYS A 1 85 ? 22.219 -13.539 -15.586 1 94.19 85 CYS A O 1
ATOM 716 N N . ILE A 1 86 ? 20.5 -12.75 -14.477 1 93.5 86 ILE A N 1
ATOM 717 C CA . ILE A 1 86 ? 20.641 -13.734 -13.414 1 93.5 86 ILE A CA 1
ATOM 718 C C . ILE A 1 86 ? 20.516 -15.141 -13.984 1 93.5 86 ILE A C 1
ATOM 720 O O . ILE A 1 86 ? 21.328 -16.016 -13.672 1 93.5 86 ILE A O 1
ATOM 724 N N . GLN A 1 87 ? 19.531 -15.344 -14.75 1 92.44 87 GLN A N 1
ATOM 725 C CA . GLN A 1 87 ? 19.297 -16.656 -15.328 1 92.44 87 GLN A CA 1
ATOM 726 C C . GLN A 1 87 ? 20.5 -17.109 -16.156 1 92.44 87 GLN A C 1
ATOM 728 O O . GLN A 1 87 ? 20.859 -18.297 -16.141 1 92.44 87 GLN A O 1
ATOM 733 N N . LYS A 1 88 ? 21.078 -16.188 -16.875 1 91.38 88 LYS A N 1
ATOM 734 C CA . LYS A 1 88 ? 22.219 -16.469 -17.75 1 91.38 88 LYS A CA 1
ATOM 735 C C . LYS A 1 88 ? 23.453 -16.875 -16.938 1 91.38 88 LYS A C 1
ATOM 737 O O . LYS A 1 88 ? 24.203 -17.766 -17.344 1 91.38 88 LYS A O 1
ATOM 742 N N . TYR A 1 89 ? 23.609 -16.266 -15.812 1 88.94 89 TYR A N 1
ATOM 743 C CA . TYR A 1 89 ? 24.875 -16.422 -15.117 1 88.94 89 TYR A CA 1
ATOM 744 C C . TYR A 1 89 ? 24.719 -17.297 -13.883 1 88.94 89 TYR A C 1
ATOM 746 O O . TYR A 1 89 ? 25.703 -17.719 -13.281 1 88.94 89 TYR A O 1
ATOM 754 N N . ARG A 1 90 ? 23.438 -17.469 -13.594 1 81.12 90 ARG A N 1
ATO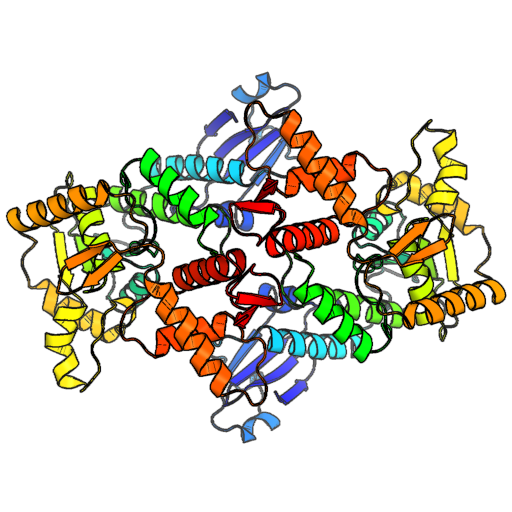M 755 C CA . ARG A 1 90 ? 23.25 -18.234 -12.367 1 81.12 90 ARG A CA 1
ATOM 756 C C . ARG A 1 90 ? 23.609 -19.703 -12.578 1 81.12 90 ARG A C 1
ATOM 758 O O . ARG A 1 90 ? 23.531 -20.203 -13.703 1 81.12 90 ARG A O 1
ATOM 765 N N . HIS A 1 91 ? 24.312 -20.234 -11.633 1 67.38 91 HIS A N 1
ATOM 766 C CA . HIS A 1 91 ? 24.5 -21.672 -11.594 1 67.38 91 HIS A CA 1
ATOM 767 C C . HIS A 1 91 ? 23.391 -22.359 -10.805 1 67.38 91 HIS A C 1
ATOM 769 O O . HIS A 1 91 ? 23.484 -22.5 -9.586 1 67.38 91 HIS A O 1
ATOM 775 N N . PRO A 1 92 ? 22.156 -22.156 -11.461 1 57.81 92 PRO A N 1
ATOM 776 C CA . PRO A 1 92 ? 20.938 -22.484 -10.703 1 57.81 92 PRO A CA 1
ATOM 777 C C . PRO A 1 92 ? 21.125 -23.672 -9.766 1 57.81 92 PRO A C 1
ATOM 779 O O . PRO A 1 92 ? 20.719 -23.609 -8.602 1 57.81 92 PRO A O 1
ATOM 782 N N . PHE A 1 93 ? 21.109 -24.859 -10.367 1 55.31 93 PHE A N 1
ATOM 783 C CA . PHE A 1 93 ? 21.172 -26.141 -9.656 1 55.31 93 PHE A CA 1
ATOM 784 C C . PHE A 1 93 ? 22.609 -26.516 -9.367 1 55.31 93 PHE A C 1
ATOM 786 O O . PHE A 1 93 ? 23.062 -27.609 -9.758 1 55.31 93 PHE A O 1
ATOM 793 N N . SER A 1 94 ? 23.406 -25.484 -9.508 1 44.34 94 SER A N 1
ATOM 794 C CA . SER A 1 94 ? 24.734 -25.844 -9.008 1 44.34 94 SER A CA 1
ATOM 795 C C . SER A 1 94 ? 24.656 -26.375 -7.574 1 44.34 94 SER A C 1
ATOM 797 O O . SER A 1 94 ? 23.719 -26.047 -6.84 1 44.34 94 SER A O 1
ATOM 799 N N . SER A 1 95 ? 25.594 -27.234 -7.051 1 36.16 95 SER A N 1
ATOM 800 C CA . SER A 1 95 ? 25.828 -27.969 -5.812 1 36.16 95 SER A CA 1
ATOM 801 C C . SER A 1 95 ? 25.625 -27.078 -4.59 1 36.16 95 SER A C 1
ATOM 803 O O . SER A 1 95 ? 25.812 -27.531 -3.457 1 36.16 95 SER A O 1
ATOM 805 N N . SER A 1 96 ? 25.547 -25.766 -4.742 1 36.53 96 SER A N 1
ATOM 806 C CA . SER A 1 96 ? 25.844 -25.016 -3.529 1 36.53 96 SER A CA 1
ATOM 807 C C . SER A 1 96 ? 24.594 -24.859 -2.66 1 36.53 96 SER A C 1
ATOM 809 O O . SER A 1 96 ? 24.688 -24.344 -1.539 1 36.53 96 SER A O 1
ATOM 811 N N . SER A 1 97 ? 23.453 -24.406 -3.25 1 41.09 97 SER A N 1
ATOM 812 C CA . SER A 1 97 ? 22.531 -24.234 -2.139 1 41.09 97 SER A CA 1
ATOM 813 C C . SER A 1 97 ? 22.344 -25.531 -1.364 1 41.09 97 SER A C 1
ATOM 815 O O . SER A 1 97 ? 21.5 -25.609 -0.459 1 41.09 97 SER A O 1
ATOM 817 N N . VAL A 1 98 ? 22.375 -26.641 -2.111 1 38.97 98 VAL A N 1
ATOM 818 C CA . VAL A 1 98 ? 22.672 -27.859 -1.342 1 38.97 98 VAL A CA 1
ATOM 819 C C . VAL A 1 98 ? 23.969 -27.672 -0.552 1 38.97 98 VAL A C 1
ATOM 821 O O . VAL A 1 98 ? 25 -27.297 -1.116 1 38.97 98 VAL A O 1
ATOM 824 N N . GLU A 1 99 ? 24.172 -27.359 0.611 1 40.16 99 GLU A N 1
ATOM 825 C CA . GLU A 1 99 ? 25.453 -27.594 1.244 1 40.16 99 GLU A CA 1
ATOM 826 C C . GLU A 1 99 ? 26.344 -28.484 0.382 1 40.16 99 GLU A C 1
ATOM 828 O O . GLU A 1 99 ? 25.859 -29.141 -0.552 1 40.16 99 GLU A O 1
ATOM 833 N N . ALA A 1 100 ? 27.328 -29.422 1.05 1 39.25 100 ALA A N 1
ATOM 834 C CA . ALA A 1 100 ? 28.312 -30.359 0.515 1 39.25 100 ALA A CA 1
ATOM 835 C C . ALA A 1 100 ? 27.75 -31.125 -0.681 1 39.25 100 ALA A C 1
ATOM 837 O O . ALA A 1 100 ? 26.547 -31.047 -0.961 1 39.25 100 ALA A O 1
ATOM 838 N N . GLY A 1 101 ? 28.047 -32.094 -1.016 1 40.91 101 GLY A N 1
ATOM 839 C CA . GLY A 1 101 ? 28.016 -33.219 -1.908 1 40.91 101 GLY A CA 1
ATOM 840 C C . GLY A 1 101 ? 26.609 -33.562 -2.402 1 40.91 101 GLY A C 1
ATOM 841 O O . GLY A 1 101 ? 26.391 -34.625 -3.002 1 40.91 101 GLY A O 1
ATOM 842 N N . ASP A 1 102 ? 25.469 -33 -1.85 1 48.69 102 ASP A N 1
ATOM 843 C CA . ASP A 1 102 ? 24.266 -33.812 -1.997 1 48.69 102 ASP A CA 1
ATOM 844 C C . ASP A 1 102 ? 23.484 -33.406 -3.244 1 48.69 102 ASP A C 1
ATOM 846 O O . ASP A 1 102 ? 23.203 -32.219 -3.449 1 48.69 102 ASP A O 1
ATOM 850 N N . GLN A 1 103 ? 23.531 -33.906 -4.41 1 55.09 103 GLN A N 1
ATOM 851 C CA . GLN A 1 103 ? 22.75 -33.969 -5.641 1 55.09 103 GLN A CA 1
ATOM 852 C C . GLN A 1 103 ? 21.266 -33.781 -5.363 1 55.09 103 GLN A C 1
ATOM 854 O O . GLN A 1 103 ? 20.734 -34.312 -4.391 1 55.09 103 GLN A O 1
ATOM 859 N N . VAL A 1 104 ? 20.578 -32.625 -5.984 1 60.75 104 VAL A N 1
ATOM 860 C CA . VAL A 1 104 ? 19.125 -32.438 -5.875 1 60.75 104 VAL A CA 1
ATOM 861 C C . VAL A 1 104 ? 18.422 -33.75 -6.223 1 60.75 104 VAL A C 1
ATOM 863 O O . VAL A 1 104 ? 18.594 -34.281 -7.32 1 60.75 104 VAL A O 1
ATOM 866 N N . GLU A 1 105 ? 17.719 -34.156 -5.219 1 77.06 105 GLU A N 1
ATOM 867 C CA . GLU A 1 105 ? 17.109 -35.469 -5.406 1 77.06 105 GLU A CA 1
ATOM 868 C C . GLU A 1 105 ? 15.734 -35.344 -6.07 1 77.06 105 GLU A C 1
ATOM 870 O O . GLU A 1 105 ? 15.352 -36.188 -6.883 1 77.06 105 GLU A O 1
ATOM 875 N N . ALA A 1 106 ? 15.023 -34.188 -5.883 1 90.56 106 ALA A N 1
ATOM 876 C CA . ALA A 1 106 ? 13.695 -34 -6.477 1 90.56 106 ALA A CA 1
ATOM 877 C C . ALA A 1 106 ? 13.219 -32.562 -6.355 1 90.56 106 ALA A C 1
ATOM 879 O O . ALA A 1 106 ? 13.656 -31.828 -5.465 1 90.56 106 ALA A O 1
ATOM 880 N N . VAL A 1 107 ? 12.453 -32.125 -7.27 1 95.06 107 VAL A N 1
ATOM 881 C CA . VAL A 1 107 ? 11.828 -30.828 -7.211 1 95.06 107 VAL A CA 1
ATOM 882 C C . VAL A 1 107 ? 10.32 -30.969 -7.008 1 95.06 107 VAL A C 1
ATOM 884 O O . VAL A 1 107 ? 9.68 -31.781 -7.676 1 95.06 107 VAL A O 1
ATOM 887 N N . HIS A 1 108 ? 9.797 -30.266 -6.062 1 96.38 108 HIS A N 1
ATOM 888 C CA . HIS A 1 108 ? 8.367 -30.25 -5.781 1 96.38 108 HIS A CA 1
ATOM 889 C C . HIS A 1 108 ? 7.734 -28.938 -6.238 1 96.38 108 HIS A C 1
ATOM 891 O O . HIS A 1 108 ? 8.234 -27.859 -5.934 1 96.38 108 HIS A O 1
ATOM 897 N N . ILE A 1 109 ? 6.676 -29.016 -7.016 1 96.88 109 ILE A N 1
ATOM 898 C CA . ILE A 1 109 ? 5.965 -27.844 -7.496 1 96.88 109 ILE A CA 1
ATOM 899 C C . ILE A 1 109 ? 4.523 -27.875 -7 1 96.88 109 ILE A C 1
ATOM 901 O O . ILE A 1 109 ? 3.883 -28.922 -6.992 1 96.88 109 ILE A O 1
ATOM 905 N N . VAL A 1 110 ? 4.078 -26.75 -6.562 1 94.81 110 VAL A N 1
ATOM 906 C CA . VAL A 1 110 ? 2.697 -26.688 -6.102 1 94.81 110 VAL A CA 1
ATOM 907 C C . VAL A 1 110 ? 2.133 -25.297 -6.352 1 94.81 110 VAL A C 1
ATOM 909 O O . VAL A 1 110 ? 2.877 -24.312 -6.367 1 94.81 110 VAL A O 1
ATOM 912 N N . SER A 1 111 ? 0.92 -25.281 -6.66 1 88.88 111 SER A N 1
ATOM 913 C CA . SER A 1 111 ? 0.14 -24.047 -6.547 1 88.88 111 SER A CA 1
ATOM 914 C C . SER A 1 111 ? -0.663 -24.031 -5.25 1 88.88 111 SER A C 1
ATOM 916 O O . SER A 1 111 ? -1.541 -24.859 -5.043 1 88.88 111 SER A O 1
ATOM 918 N N . SER A 1 112 ? -0.161 -23.188 -4.508 1 86.81 112 SER A N 1
ATOM 919 C CA . SER A 1 112 ? 0.036 -21.766 -4.234 1 86.81 112 SER A CA 1
ATOM 920 C C . SER A 1 112 ? 1.278 -21.531 -3.383 1 86.81 112 SER A C 1
ATOM 922 O O . SER A 1 112 ? 1.897 -22.484 -2.904 1 86.81 112 SER A O 1
ATOM 924 N N . GLU A 1 113 ? 1.634 -20.328 -3.244 1 84.31 113 GLU A N 1
ATOM 925 C CA . GLU A 1 113 ? 2.768 -19.969 -2.398 1 84.31 113 GLU A CA 1
ATOM 926 C C . GLU A 1 113 ? 2.564 -20.453 -0.966 1 84.31 113 GLU A C 1
ATOM 928 O O . GLU A 1 113 ? 3.51 -20.906 -0.318 1 84.31 113 GLU A O 1
ATOM 933 N N . SER A 1 114 ? 1.283 -20.391 -0.542 1 81.69 114 SER A N 1
ATOM 934 C CA . SER A 1 114 ? 0.979 -20.875 0.803 1 81.69 114 SER A CA 1
ATOM 935 C C . SER A 1 114 ? 1.198 -22.375 0.917 1 81.69 114 SER A C 1
ATOM 937 O O . SER A 1 114 ? 1.807 -22.859 1.88 1 81.69 114 SER A O 1
ATOM 939 N N . ALA A 1 115 ? 0.746 -23.109 -0.059 1 90 115 ALA A N 1
ATOM 940 C CA . ALA A 1 115 ? 0.961 -24.547 -0.082 1 90 115 ALA A CA 1
ATOM 941 C C . ALA A 1 115 ? 2.449 -24.891 -0.141 1 90 115 ALA A C 1
ATOM 943 O O . ALA A 1 115 ? 2.906 -25.828 0.503 1 90 115 ALA A O 1
ATOM 944 N N . ALA A 1 116 ? 3.23 -24.125 -0.876 1 92.56 116 ALA A N 1
ATOM 945 C CA . ALA A 1 116 ? 4.676 -24.312 -0.968 1 92.56 116 ALA A CA 1
ATOM 946 C C . ALA A 1 116 ? 5.34 -24.141 0.393 1 92.56 116 ALA A C 1
ATOM 948 O O . ALA A 1 116 ? 6.262 -24.875 0.743 1 92.56 116 ALA A O 1
ATOM 949 N N . GLY A 1 117 ? 4.859 -23.141 1.112 1 86.44 117 GLY A N 1
ATOM 950 C CA . GLY A 1 117 ? 5.367 -22.953 2.461 1 86.44 117 GLY A CA 1
ATOM 951 C C . GLY A 1 117 ? 5.168 -24.172 3.346 1 86.44 117 GLY A C 1
ATOM 952 O O . GLY A 1 117 ? 6.09 -24.594 4.051 1 86.44 117 GLY A O 1
ATOM 953 N N . SER A 1 118 ? 3.971 -24.766 3.25 1 87.25 118 SER A N 1
ATOM 954 C CA . SER A 1 118 ? 3.658 -25.969 4.035 1 87.25 118 SER A CA 1
ATOM 955 C C . SER A 1 118 ? 4.535 -27.141 3.625 1 87.25 118 SER A C 1
ATOM 957 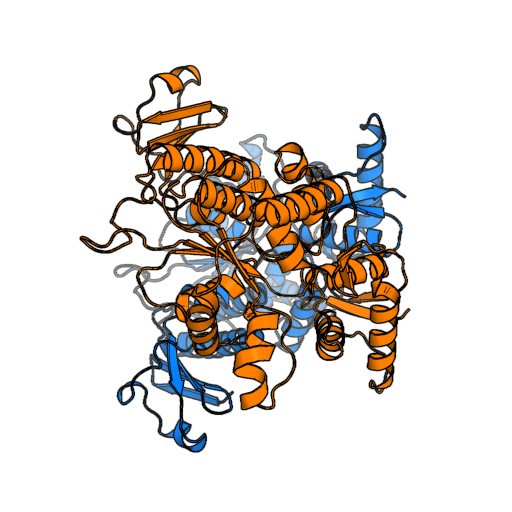O O . SER A 1 118 ? 5.004 -27.891 4.477 1 87.25 118 SER A O 1
ATOM 959 N N . LEU A 1 119 ? 4.789 -27.25 2.365 1 93 119 LEU A N 1
ATOM 960 C CA . LEU A 1 119 ? 5.625 -28.328 1.845 1 93 119 LEU A CA 1
ATOM 961 C C . LEU A 1 119 ? 7.074 -28.156 2.283 1 93 119 LEU A C 1
ATOM 963 O O . LEU A 1 119 ? 7.742 -29.125 2.643 1 93 119 LEU A O 1
ATOM 967 N N . ARG A 1 120 ? 7.559 -26.891 2.254 1 88.62 120 ARG A N 1
ATOM 968 C CA . ARG A 1 120 ? 8.93 -26.609 2.654 1 88.62 120 ARG A CA 1
ATOM 969 C C . ARG A 1 120 ? 9.172 -27.016 4.105 1 88.62 120 ARG A C 1
ATOM 971 O O . ARG A 1 120 ? 10.242 -27.531 4.441 1 88.62 120 ARG A O 1
ATOM 978 N N . VAL A 1 121 ? 8.195 -26.859 4.879 1 83.62 121 VAL A N 1
ATOM 979 C CA . VAL A 1 121 ? 8.305 -27.203 6.289 1 83.62 121 VAL A CA 1
ATOM 980 C C . VAL A 1 121 ? 8.133 -28.719 6.461 1 83.62 121 VAL A C 1
ATOM 982 O O . VAL A 1 121 ? 8.828 -29.328 7.273 1 83.62 121 VAL A O 1
ATOM 985 N N . GLY A 1 122 ? 7.309 -29.297 5.715 1 89 122 GLY A N 1
ATOM 986 C CA . GLY A 1 122 ? 6.926 -30.688 5.895 1 89 122 GLY A CA 1
ATOM 987 C C . GLY A 1 122 ? 7.93 -31.656 5.309 1 89 122 GLY A C 1
ATOM 988 O O . GLY A 1 122 ? 8.242 -32.688 5.922 1 89 122 GLY A O 1
ATOM 989 N N . LEU A 1 123 ? 8.438 -31.359 4.152 1 91.56 123 LEU A N 1
ATOM 990 C CA . LEU A 1 123 ? 9.312 -32.281 3.447 1 91.56 123 LEU A CA 1
ATOM 991 C C . LEU A 1 123 ? 10.719 -32.281 4.027 1 91.56 123 LEU A C 1
ATOM 993 O O . LEU A 1 123 ? 11.195 -31.219 4.477 1 91.56 123 LEU A O 1
ATOM 997 N N . GLU A 1 124 ? 11.344 -33.312 3.986 1 86.5 124 GLU A N 1
ATOM 998 C CA . GLU A 1 124 ? 12.703 -33.438 4.512 1 86.5 124 GLU A CA 1
ATOM 999 C C . GLU A 1 124 ? 13.719 -32.875 3.514 1 86.5 124 GLU A C 1
ATOM 1001 O O . GLU A 1 124 ? 13.523 -33 2.301 1 86.5 124 GLU A O 1
ATOM 1006 N N . ARG A 1 125 ? 14.805 -32.438 3.975 1 80 125 ARG A N 1
ATOM 1007 C CA . ARG A 1 125 ? 15.898 -31.953 3.143 1 80 125 ARG A CA 1
ATOM 1008 C C . ARG A 1 125 ? 16.719 -33.125 2.574 1 80 125 ARG A C 1
ATOM 1010 O O . ARG A 1 125 ? 16.781 -34.188 3.18 1 80 125 ARG A O 1
ATOM 1017 N N . PRO A 1 126 ? 17.391 -32.969 1.484 1 76.25 126 PRO A N 1
ATOM 1018 C CA . PRO A 1 126 ? 17.375 -31.812 0.57 1 76.25 126 PRO A CA 1
ATOM 1019 C C . PRO A 1 126 ? 16.078 -31.734 -0.25 1 76.25 126 PRO A C 1
ATOM 1021 O O . PRO A 1 126 ? 15.539 -32.781 -0.649 1 76.25 126 PRO A O 1
ATOM 1024 N N . LYS A 1 127 ? 15.57 -30.625 -0.401 1 81.19 127 LYS A N 1
ATOM 1025 C CA . LYS A 1 127 ? 14.336 -30.438 -1.153 1 81.19 127 LYS A CA 1
ATOM 1026 C C . LYS A 1 127 ? 14.336 -29.094 -1.882 1 81.19 127 LYS A C 1
ATOM 1028 O O . LYS A 1 127 ? 14.984 -28.141 -1.442 1 81.19 127 LYS A O 1
ATOM 1033 N N . VAL A 1 128 ? 13.805 -29.078 -3.01 1 91 128 VAL A N 1
ATOM 1034 C CA . VAL A 1 128 ? 13.484 -27.844 -3.715 1 91 128 VAL A CA 1
ATOM 1035 C C . VAL A 1 128 ? 11.977 -27.75 -3.934 1 91 128 VAL A C 1
ATOM 1037 O O . VAL A 1 128 ? 11.367 -28.656 -4.504 1 91 128 VAL A O 1
ATOM 1040 N N . VAL A 1 129 ? 11.422 -26.734 -3.359 1 93.94 129 VAL A N 1
ATOM 1041 C CA . VAL A 1 129 ? 9.984 -26.547 -3.498 1 93.94 129 VAL A CA 1
ATOM 1042 C C . VAL A 1 129 ? 9.703 -25.25 -4.25 1 93.94 129 VAL A C 1
ATOM 1044 O O . VAL A 1 129 ? 10.188 -24.188 -3.859 1 93.94 129 VAL A O 1
ATOM 1047 N N . ILE A 1 130 ? 8.969 -25.328 -5.316 1 94.69 130 ILE A N 1
ATOM 1048 C CA . ILE A 1 130 ? 8.594 -24.172 -6.129 1 94.69 130 ILE A CA 1
ATOM 1049 C C . ILE A 1 130 ? 7.094 -23.922 -5.992 1 94.69 130 ILE A C 1
ATOM 1051 O O . ILE A 1 130 ? 6.277 -24.812 -6.234 1 94.69 130 ILE A O 1
ATOM 1055 N N . GLY A 1 131 ? 6.746 -22.781 -5.523 1 93.69 131 GLY A N 1
ATOM 1056 C CA . GLY A 1 131 ? 5.355 -22.375 -5.395 1 93.69 131 GLY A CA 1
ATOM 1057 C C . GLY A 1 131 ? 4.91 -21.406 -6.461 1 93.69 131 GLY A C 1
ATOM 1058 O O . GLY A 1 131 ? 5.539 -20.359 -6.652 1 93.69 131 GLY A O 1
ATOM 1059 N N . PHE A 1 132 ? 3.906 -21.75 -7.188 1 91.19 132 PHE A N 1
ATOM 1060 C CA . PHE A 1 132 ? 3.332 -20.828 -8.156 1 91.19 132 PHE A CA 1
ATOM 1061 C C . PHE A 1 132 ? 2.447 -19.797 -7.473 1 91.19 132 PHE A C 1
ATOM 1063 O O . PHE A 1 132 ? 1.747 -20.109 -6.508 1 91.19 132 PHE A O 1
ATOM 1070 N N . PRO A 1 133 ? 2.561 -18.531 -7.98 1 86.75 133 PRO A N 1
ATOM 1071 C CA . PRO A 1 133 ? 1.649 -17.547 -7.391 1 86.75 133 PRO A CA 1
ATOM 1072 C C . PRO A 1 133 ? 0.18 -17.922 -7.566 1 86.75 133 PRO A C 1
ATOM 1074 O O . PRO A 1 133 ? -0.188 -18.531 -8.57 1 86.75 133 PRO A O 1
ATOM 1077 N N . ASP A 1 134 ? -0.633 -17.578 -6.57 1 69.12 134 ASP A N 1
ATOM 1078 C CA . ASP A 1 134 ? -2.023 -18 -6.438 1 69.12 134 ASP A CA 1
ATOM 1079 C C . ASP A 1 134 ? -2.896 -17.344 -7.512 1 69.12 134 ASP A C 1
ATOM 1081 O O . ASP A 1 134 ? -2.508 -16.344 -8.117 1 69.12 134 ASP A O 1
ATOM 1085 N N . SER A 1 135 ? -4.102 -18.125 -8.047 1 81.75 135 SER A N 1
ATOM 1086 C CA . SER A 1 135 ? -5.348 -17.578 -8.562 1 81.75 135 SER A CA 1
ATOM 1087 C C . SER A 1 135 ? -5.609 -18.031 -9.992 1 81.75 135 SER A C 1
ATOM 1089 O O . SER A 1 135 ? -5.934 -17.234 -10.859 1 81.75 135 SER A O 1
ATOM 1091 N N . PHE A 1 136 ? -5.41 -19.344 -10.102 1 94.06 136 PHE A N 1
ATOM 1092 C CA . PHE A 1 136 ? -5.77 -19.859 -11.414 1 94.06 136 PHE A CA 1
ATOM 1093 C C . PHE A 1 136 ? -7.281 -19.984 -11.555 1 94.06 136 PHE A C 1
ATOM 1095 O O . PHE A 1 136 ? -7.793 -20.172 -12.664 1 94.06 136 PHE A O 1
ATOM 1102 N N . SER A 1 137 ? -7.938 -19.859 -10.445 1 95.69 137 SER A N 1
ATOM 1103 C CA . SER A 1 137 ? -9.391 -19.953 -10.492 1 95.69 137 SER A CA 1
ATOM 1104 C C . SER A 1 137 ? -10.016 -18.672 -11.031 1 95.69 137 SER A C 1
ATOM 1106 O O . SER A 1 137 ? -11.195 -18.656 -11.406 1 95.69 137 SER A O 1
ATOM 1108 N N . ILE A 1 138 ? -9.188 -17.609 -11.078 1 97.19 138 ILE A N 1
ATOM 1109 C CA . ILE A 1 138 ? -9.734 -16.344 -11.547 1 97.19 138 ILE A CA 1
ATOM 1110 C C . ILE A 1 138 ? -8.867 -15.781 -12.664 1 97.19 138 ILE A C 1
ATOM 1112 O O . ILE A 1 138 ? -7.711 -16.188 -12.828 1 97.19 138 ILE A O 1
ATOM 1116 N N . GLY A 1 139 ? -9.445 -14.883 -13.5 1 97.19 139 GLY A N 1
ATOM 1117 C CA . GLY A 1 139 ? -8.727 -14.234 -14.586 1 97.19 139 GLY A CA 1
ATOM 1118 C C . GLY A 1 139 ? -8.617 -15.094 -15.828 1 97.19 139 GLY A C 1
ATOM 1119 O O . GLY A 1 139 ? -8.742 -16.328 -15.75 1 97.19 139 GLY A O 1
ATOM 1120 N N . PRO A 1 140 ? -8.367 -14.484 -16.922 1 97.81 140 PRO A N 1
ATOM 1121 C CA . PRO A 1 140 ? -8.305 -15.227 -18.188 1 97.81 140 PRO A CA 1
ATOM 1122 C C . PRO A 1 140 ? -7.055 -16.109 -18.281 1 97.81 140 PRO A C 1
ATOM 1124 O O . PRO A 1 140 ? -5.996 -15.734 -17.766 1 97.81 140 PRO A O 1
ATOM 1127 N N . LEU A 1 141 ? -7.215 -17.219 -18.969 1 97.75 141 LEU A N 1
ATOM 1128 C CA . LEU A 1 141 ? -6.098 -18.141 -19.156 1 97.75 141 LEU A CA 1
ATOM 1129 C C . LEU A 1 141 ? -5.645 -18.141 -20.609 1 97.75 141 LEU A C 1
ATOM 1131 O O . LEU A 1 141 ? -4.723 -18.875 -20.984 1 97.75 141 LEU A O 1
ATOM 1135 N N . TRP A 1 142 ? -6.254 -17.25 -21.406 1 97.44 142 TRP A N 1
ATOM 1136 C CA . TRP A 1 142 ? -6 -17.188 -22.844 1 97.44 142 TRP A CA 1
ATOM 1137 C C . TRP A 1 142 ? -4.512 -17.016 -23.125 1 97.44 142 TRP A C 1
ATOM 1139 O O . TRP A 1 142 ? -3.896 -16.047 -22.672 1 97.44 142 TRP A O 1
ATOM 1149 N N . LYS A 1 143 ? -3.877 -17.969 -23.781 1 96.19 143 LYS A N 1
ATOM 1150 C CA . LYS A 1 143 ? -2.49 -17.953 -24.234 1 96.19 143 LYS A CA 1
ATOM 1151 C C . LYS A 1 143 ? -1.54 -17.625 -23.094 1 96.19 143 LYS A C 1
ATOM 1153 O O . LYS A 1 143 ? -0.606 -16.844 -23.25 1 96.19 143 LYS A O 1
ATOM 1158 N N . LEU A 1 144 ? -1.767 -18.219 -21.938 1 95.5 144 LEU A N 1
ATOM 1159 C CA . LEU A 1 144 ? -1.059 -17.859 -20.719 1 95.5 144 LEU A CA 1
ATOM 1160 C C . LEU A 1 144 ? 0.409 -18.25 -20.797 1 95.5 144 LEU A C 1
ATOM 1162 O O . LEU A 1 144 ? 1.252 -17.688 -20.094 1 95.5 144 LEU A O 1
ATOM 1166 N N . VAL A 1 145 ? 0.782 -19.234 -21.609 1 92.88 145 VAL A N 1
ATOM 1167 C CA . VAL A 1 145 ? 2.17 -19.656 -21.75 1 92.88 145 VAL A CA 1
ATOM 1168 C C . VAL A 1 145 ? 2.957 -18.625 -22.547 1 92.88 145 VAL A C 1
ATOM 1170 O O . VAL A 1 145 ? 4.184 -18.547 -22.438 1 92.88 145 VAL A O 1
ATOM 1173 N N . GLU A 1 146 ? 2.209 -17.812 -23.281 1 93.5 146 GLU A N 1
ATOM 1174 C CA . GLU A 1 146 ? 2.824 -16.797 -24.125 1 93.5 146 GLU A CA 1
ATOM 1175 C C . GLU A 1 146 ? 2.789 -15.43 -23.438 1 93.5 146 GLU A C 1
ATOM 1177 O O . GLU A 1 146 ? 1.938 -15.18 -22.578 1 93.5 146 GLU A O 1
ATOM 1182 N N . LYS A 1 147 ? 3.662 -14.562 -23.891 1 92.94 147 LYS A N 1
ATOM 1183 C CA . LYS A 1 147 ? 3.748 -13.219 -23.312 1 92.94 147 LYS A CA 1
ATOM 1184 C C . LYS A 1 147 ? 2.449 -12.445 -23.531 1 92.94 147 LYS A C 1
ATOM 1186 O O . LYS A 1 147 ? 2.012 -11.711 -22.641 1 92.94 147 LYS A O 1
ATOM 1191 N N . ALA A 1 148 ? 1.899 -12.617 -24.672 1 95 148 ALA A N 1
ATOM 1192 C CA . ALA A 1 148 ? 0.654 -11.914 -24.984 1 95 148 ALA A CA 1
ATOM 1193 C C . ALA A 1 148 ? -0.437 -12.273 -23.984 1 95 148 ALA A C 1
ATOM 1195 O O . ALA A 1 148 ? -1.173 -11.406 -23.516 1 95 148 ALA A O 1
ATOM 1196 N N . GLY A 1 149 ? -0.56 -13.602 -23.688 1 96.12 149 GLY A N 1
ATOM 1197 C CA . GLY A 1 149 ? -1.544 -14.055 -22.719 1 96.12 149 GLY A CA 1
ATOM 1198 C C . GLY A 1 149 ? -1.249 -13.578 -21.312 1 96.12 149 GLY A C 1
ATOM 1199 O O . GLY A 1 149 ? -2.164 -13.211 -20.562 1 96.12 149 GLY A O 1
ATOM 1200 N N . GLN A 1 150 ? 0.005 -13.531 -20.922 1 95 150 GLN A N 1
ATOM 1201 C CA . GLN A 1 150 ? 0.407 -13.039 -19.609 1 95 150 GLN A CA 1
ATOM 1202 C C . GLN A 1 150 ? 0.052 -11.562 -19.453 1 95 150 GLN A C 1
ATOM 1204 O O . GLN A 1 150 ? -0.484 -11.164 -18.406 1 95 150 GLN A O 1
ATOM 1209 N N . THR A 1 151 ? 0.337 -10.781 -20.453 1 95.06 151 THR A N 1
ATOM 1210 C CA . THR A 1 151 ? 0.012 -9.359 -20.438 1 95.06 151 THR A CA 1
ATOM 1211 C C . THR A 1 151 ? -1.494 -9.148 -20.297 1 95.06 151 THR A C 1
ATOM 1213 O O . THR A 1 151 ? -1.945 -8.312 -19.516 1 95.06 151 THR A O 1
ATOM 1216 N N . PHE A 1 152 ? -2.236 -9.969 -21.094 1 96.5 152 PHE A N 1
ATOM 1217 C CA . PHE A 1 152 ? -3.691 -9.891 -21.078 1 96.5 152 PHE A CA 1
ATOM 1218 C C . PHE A 1 152 ? -4.234 -10.195 -19.688 1 96.5 152 PHE A C 1
ATOM 1220 O O . PHE A 1 152 ? -5.078 -9.469 -19.156 1 96.5 152 PHE A O 1
ATOM 1227 N N . ARG A 1 153 ? -3.752 -11.242 -19.094 1 96.56 153 ARG A N 1
ATOM 1228 C CA . ARG A 1 153 ? -4.188 -11.641 -17.766 1 96.56 153 ARG A CA 1
ATOM 1229 C C . ARG A 1 153 ? -3.775 -10.609 -16.719 1 96.56 153 ARG A C 1
ATOM 1231 O O . ARG A 1 153 ? -4.57 -10.242 -15.844 1 96.56 153 ARG A O 1
ATOM 1238 N N . ASN A 1 154 ? -2.559 -10.133 -16.797 1 94.75 154 ASN A N 1
ATOM 1239 C CA . ASN A 1 154 ? -2.059 -9.148 -15.836 1 94.75 154 ASN A CA 1
ATOM 1240 C C . ASN A 1 154 ? -2.871 -7.859 -15.875 1 94.75 154 ASN A C 1
ATOM 1242 O O . ASN A 1 154 ? -3.131 -7.254 -14.836 1 94.75 154 ASN A O 1
ATOM 1246 N 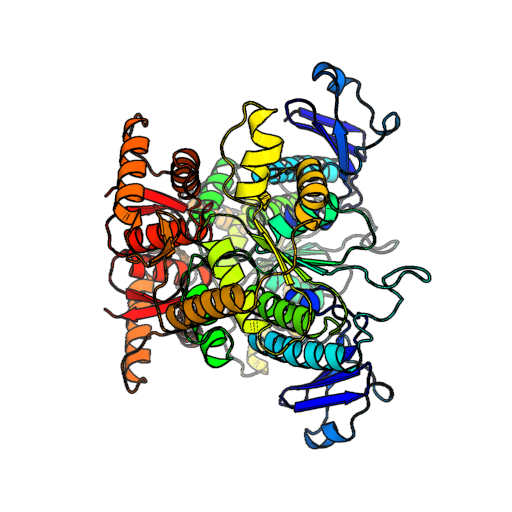N . GLN A 1 155 ? -3.191 -7.461 -17.031 1 94.44 155 GLN A N 1
ATOM 1247 C CA . GLN A 1 155 ? -4.012 -6.262 -17.172 1 94.44 155 GLN A CA 1
ATOM 1248 C C . GLN A 1 155 ? -5.379 -6.449 -16.516 1 94.44 155 GLN A C 1
ATOM 1250 O O . GLN A 1 155 ? -5.867 -5.559 -15.82 1 94.44 155 GLN A O 1
ATOM 1255 N N . TRP A 1 156 ? -5.957 -7.609 -16.75 1 96 156 TRP A N 1
ATOM 1256 C CA . TRP A 1 156 ? -7.246 -7.895 -16.141 1 96 156 TRP A CA 1
ATOM 1257 C C . TRP A 1 156 ? -7.141 -7.887 -14.617 1 96 156 TRP A C 1
ATOM 1259 O O . TRP A 1 156 ? -7.98 -7.301 -13.93 1 96 156 TRP A O 1
ATOM 1269 N N . LEU A 1 157 ? -6.16 -8.578 -14.125 1 95.44 157 LEU A N 1
ATOM 1270 C CA . LEU A 1 157 ? -5.953 -8.633 -12.68 1 95.44 157 LEU A CA 1
ATOM 1271 C C . LEU A 1 157 ? -5.738 -7.23 -12.109 1 95.44 157 LEU A C 1
ATOM 1273 O O . LEU A 1 157 ? -6.301 -6.887 -11.07 1 95.44 157 LEU A O 1
ATOM 1277 N N . TYR A 1 158 ? -4.988 -6.422 -12.797 1 93 158 TYR A N 1
ATOM 1278 C CA . TYR A 1 158 ? -4.691 -5.055 -12.383 1 93 158 TYR A CA 1
ATOM 1279 C C . TYR A 1 158 ? -5.965 -4.223 -12.297 1 93 158 TYR A C 1
ATOM 1281 O O . TYR A 1 158 ? -6.129 -3.422 -11.375 1 93 158 TYR A O 1
ATOM 1289 N N . GLU A 1 159 ? -6.852 -4.484 -13.141 1 93.69 159 GLU A N 1
ATOM 1290 C CA . GLU A 1 159 ? -8.047 -3.652 -13.258 1 93.69 159 GLU A CA 1
ATOM 1291 C C . GLU A 1 159 ? -9.148 -4.129 -12.32 1 93.69 159 GLU A C 1
ATOM 1293 O O . GLU A 1 159 ? -10.07 -3.377 -12 1 93.69 159 GLU A O 1
ATOM 1298 N N . HIS A 1 160 ? -9.023 -5.422 -11.883 1 95.31 160 HIS A N 1
ATOM 1299 C CA . HIS A 1 160 ? -10.227 -5.957 -11.25 1 95.31 160 HIS A CA 1
ATOM 1300 C C . HIS A 1 160 ? -9.922 -6.492 -9.852 1 95.31 160 HIS A C 1
ATOM 1302 O O . HIS A 1 160 ? -10.812 -6.578 -9.008 1 95.31 160 HIS A O 1
ATOM 1308 N N . ILE A 1 161 ? -8.68 -6.895 -9.641 1 95.25 161 ILE A N 1
ATOM 1309 C CA . ILE A 1 161 ? -8.359 -7.578 -8.391 1 95.25 161 ILE A CA 1
ATOM 1310 C C . ILE A 1 161 ? -7.488 -6.676 -7.52 1 95.25 161 ILE A C 1
ATOM 1312 O O . ILE A 1 161 ? -6.422 -6.23 -7.949 1 95.25 161 ILE A O 1
ATOM 1316 N N . ASN A 1 162 ? -7.934 -6.418 -6.379 1 91.81 162 ASN A N 1
ATOM 1317 C CA . ASN A 1 162 ? -7.305 -5.473 -5.461 1 91.81 162 ASN A CA 1
ATOM 1318 C C . ASN A 1 162 ? -6.238 -6.148 -4.605 1 91.81 162 ASN A C 1
ATOM 1320 O O . ASN A 1 162 ? -6.375 -6.219 -3.381 1 91.81 162 ASN A O 1
ATOM 1324 N N . TYR A 1 163 ? -5.109 -6.473 -5.203 1 86.06 163 TYR A N 1
ATOM 1325 C CA . TYR A 1 163 ? -4 -7.035 -4.438 1 86.06 163 TYR A CA 1
ATOM 1326 C C . TYR A 1 163 ? -3.326 -5.961 -3.59 1 86.06 163 TYR A C 1
ATOM 1328 O O . TYR A 1 163 ? -3.201 -4.812 -4.016 1 86.06 163 TYR A O 1
ATOM 1336 N N . GLU A 1 164 ? -2.957 -6.258 -2.449 1 76.75 164 GLU A N 1
ATOM 1337 C CA . GLU A 1 164 ? -2.291 -5.309 -1.562 1 76.75 164 GLU A CA 1
ATOM 1338 C C . GLU A 1 164 ? -0.826 -5.121 -1.951 1 76.75 164 GLU A C 1
ATOM 1340 O O . GLU A 1 164 ? -0.205 -4.121 -1.594 1 76.75 164 GLU A O 1
ATOM 1345 N N . GLN A 1 165 ? -0.376 -5.945 -2.768 1 76.06 165 GLN A N 1
ATOM 1346 C CA . GLN A 1 165 ? 1.028 -5.895 -3.16 1 76.06 165 GLN A CA 1
ATOM 1347 C C . GLN A 1 165 ? 1.279 -4.773 -4.164 1 76.06 165 GLN A C 1
ATOM 1349 O O . GLN A 1 165 ? 0.335 -4.211 -4.719 1 76.06 165 GLN A O 1
ATOM 1354 N N . ASP A 1 166 ? 2.564 -4.52 -4.387 1 76.88 166 ASP A N 1
ATOM 1355 C CA . ASP A 1 166 ? 2.984 -3.514 -5.359 1 76.88 166 ASP A CA 1
ATOM 1356 C C . ASP A 1 166 ? 2.531 -3.891 -6.77 1 76.88 166 ASP A C 1
ATOM 1358 O O . ASP A 1 166 ? 2.363 -5.07 -7.078 1 76.88 166 ASP A O 1
ATOM 1362 N N . ASP A 1 167 ? 2.445 -2.873 -7.469 1 86.06 167 ASP A N 1
ATOM 1363 C CA . ASP A 1 167 ? 2.16 -3.105 -8.883 1 86.06 167 ASP A CA 1
ATOM 1364 C C . ASP A 1 167 ? 3.223 -4 -9.516 1 86.06 167 ASP A C 1
ATOM 1366 O O . ASP A 1 167 ? 4.406 -3.891 -9.195 1 86.06 167 ASP A O 1
ATOM 1370 N N . PHE A 1 168 ? 2.922 -4.922 -10.258 1 91.38 168 PHE A N 1
ATOM 1371 C CA . PHE A 1 168 ? 3.762 -5.785 -11.078 1 91.38 168 PHE A CA 1
ATOM 1372 C C . PHE A 1 168 ? 4.32 -6.941 -10.266 1 91.38 168 PHE A C 1
ATOM 1374 O O . PHE A 1 168 ? 4.973 -7.836 -10.805 1 91.38 168 PHE A O 1
ATOM 1381 N N . GLU A 1 169 ? 4.102 -6.91 -8.945 1 91.06 169 GLU A N 1
ATOM 1382 C CA . GLU A 1 169 ? 4.637 -7.969 -8.094 1 91.06 169 GLU A CA 1
ATOM 1383 C C . GLU A 1 169 ? 4.172 -9.344 -8.562 1 91.06 169 GLU A C 1
ATOM 1385 O O . GLU A 1 169 ? 4.984 -10.258 -8.727 1 91.06 169 GLU A O 1
ATOM 1390 N N . TYR A 1 170 ? 2.904 -9.469 -8.828 1 91.44 170 TYR A N 1
ATOM 1391 C CA . TYR A 1 170 ? 2.354 -10.734 -9.289 1 91.44 170 TYR A CA 1
ATOM 1392 C C . TYR A 1 170 ? 2.99 -11.164 -10.602 1 91.44 170 TYR A C 1
ATOM 1394 O O . TYR A 1 170 ? 3.391 -12.32 -10.766 1 91.44 170 TYR A O 1
ATOM 1402 N N . GLU A 1 171 ? 3.053 -10.227 -11.484 1 93.62 171 GLU A N 1
ATOM 1403 C CA . GLU A 1 171 ? 3.629 -10.484 -12.797 1 93.62 171 GLU A CA 1
ATOM 1404 C C . GLU A 1 171 ? 5.074 -10.961 -12.688 1 93.62 171 GLU A C 1
ATOM 1406 O O . GLU A 1 171 ? 5.477 -11.906 -13.367 1 93.62 171 GLU A O 1
ATOM 1411 N N . ASN A 1 172 ? 5.836 -10.344 -11.852 1 95.19 172 ASN A N 1
ATOM 1412 C CA . ASN A 1 172 ? 7.23 -10.719 -11.641 1 95.19 172 ASN A CA 1
ATOM 1413 C C . ASN A 1 172 ? 7.344 -12.117 -11.023 1 95.19 172 ASN A C 1
ATOM 1415 O O . ASN A 1 172 ? 8.141 -12.938 -11.477 1 95.19 172 ASN A O 1
ATOM 1419 N N . LYS A 1 173 ? 6.543 -12.375 -10.039 1 93.62 173 LYS A N 1
ATOM 1420 C CA . LYS A 1 173 ? 6.574 -13.672 -9.375 1 93.62 173 LYS A CA 1
ATOM 1421 C C . LYS A 1 173 ? 6.203 -14.797 -10.344 1 93.62 173 LYS A C 1
ATOM 1423 O O . LYS A 1 173 ? 6.812 -15.867 -10.32 1 93.62 173 LYS A O 1
ATOM 1428 N N . PHE A 1 174 ? 5.184 -14.531 -11.133 1 94.62 174 PHE A N 1
ATOM 1429 C CA . PHE A 1 174 ? 4.762 -15.5 -12.133 1 94.62 174 PHE A CA 1
ATOM 1430 C C . PHE A 1 174 ? 5.898 -15.82 -13.094 1 94.62 174 PHE A C 1
ATOM 1432 O O . PHE A 1 174 ? 6.246 -16.984 -13.289 1 94.62 174 PHE A O 1
ATOM 1439 N N . ALA A 1 175 ? 6.523 -14.797 -13.633 1 94.5 175 ALA A N 1
ATOM 1440 C CA . ALA A 1 175 ? 7.625 -14.969 -14.578 1 94.5 175 ALA A CA 1
ATOM 1441 C C . ALA A 1 175 ? 8.812 -15.656 -13.922 1 94.5 175 ALA A C 1
ATOM 1443 O O . ALA A 1 175 ? 9.453 -16.531 -14.523 1 94.5 175 ALA A O 1
ATOM 1444 N N . ASN A 1 176 ? 9.102 -15.242 -12.727 1 95.12 176 ASN A N 1
ATOM 1445 C CA . ASN A 1 176 ? 10.203 -15.836 -11.984 1 95.12 176 ASN A CA 1
ATOM 1446 C C . ASN A 1 176 ? 9.984 -17.328 -11.758 1 95.12 176 ASN A C 1
ATOM 1448 O O . ASN A 1 176 ? 10.922 -18.125 -11.875 1 95.12 176 ASN A O 1
ATOM 1452 N N . THR A 1 177 ? 8.766 -17.672 -11.438 1 94.88 177 THR A N 1
ATOM 1453 C CA . THR A 1 177 ? 8.461 -19.078 -11.203 1 94.88 177 THR A CA 1
ATOM 1454 C C . THR A 1 177 ? 8.648 -19.891 -12.477 1 94.88 177 THR A C 1
ATOM 1456 O O . THR A 1 177 ? 9.18 -21.016 -12.438 1 94.88 177 THR A O 1
ATOM 1459 N N . LEU A 1 178 ? 8.242 -19.375 -13.586 1 94.38 178 LEU A N 1
ATOM 1460 C CA . LEU A 1 178 ? 8.445 -20.062 -14.859 1 94.38 178 LEU A CA 1
ATOM 1461 C C . LEU A 1 178 ? 9.93 -20.25 -15.133 1 94.38 178 LEU A C 1
ATOM 1463 O O . LEU A 1 178 ? 10.344 -21.328 -15.594 1 94.38 178 LEU A O 1
ATOM 1467 N N . ARG A 1 179 ? 10.75 -19.25 -14.805 1 94.19 179 ARG A N 1
ATOM 1468 C CA . ARG A 1 179 ? 12.195 -19.344 -14.977 1 94.19 179 ARG A CA 1
ATOM 1469 C C . ARG A 1 179 ? 12.766 -20.453 -14.094 1 94.19 179 ARG A C 1
ATOM 1471 O O . ARG A 1 179 ? 13.633 -21.219 -14.523 1 94.19 179 ARG A O 1
ATOM 1478 N N . GLU A 1 180 ? 12.289 -20.5 -12.906 1 93.25 180 GLU A N 1
ATOM 1479 C CA . GLU A 1 180 ? 12.75 -21.531 -11.977 1 93.25 180 GLU A CA 1
ATOM 1480 C C . GLU A 1 180 ? 12.461 -22.922 -12.508 1 93.25 180 GLU A C 1
ATOM 1482 O O . GLU A 1 180 ? 13.297 -23.828 -12.383 1 93.25 180 GLU A O 1
ATOM 1487 N N . ILE A 1 181 ? 11.32 -23.062 -13.039 1 93.5 181 ILE A N 1
ATOM 1488 C CA . ILE A 1 181 ? 10.922 -24.375 -13.57 1 93.5 181 ILE A CA 1
ATOM 1489 C C . ILE A 1 181 ? 11.773 -24.703 -14.797 1 93.5 181 ILE A C 1
ATOM 1491 O O . ILE A 1 181 ? 12.211 -25.844 -14.953 1 93.5 181 ILE A O 1
ATOM 1495 N N . GLU A 1 182 ? 12.031 -23.75 -15.617 1 92.81 182 GLU A N 1
ATOM 1496 C CA . GLU A 1 182 ? 12.875 -23.938 -16.781 1 92.81 182 GLU A CA 1
ATOM 1497 C C . GLU A 1 182 ? 14.289 -24.359 -16.391 1 92.81 182 GLU A C 1
ATOM 1499 O O . GLU A 1 182 ? 14.938 -25.125 -17.094 1 92.81 182 GLU A O 1
ATOM 1504 N N . ASP A 1 183 ? 14.648 -23.938 -15.281 1 91.81 183 ASP A N 1
ATOM 1505 C CA . ASP A 1 183 ? 16.016 -24.156 -14.805 1 91.81 183 ASP A CA 1
ATOM 1506 C C . ASP A 1 183 ? 16.188 -25.562 -14.25 1 91.81 183 ASP A C 1
ATOM 1508 O O . ASP A 1 183 ? 17.312 -26 -13.977 1 91.81 183 ASP A O 1
ATOM 1512 N N . ILE A 1 184 ? 15.141 -26.328 -14.078 1 92.31 184 ILE A N 1
ATOM 1513 C CA . ILE A 1 184 ? 15.242 -27.672 -13.523 1 92.31 184 ILE A CA 1
ATOM 1514 C C . ILE A 1 184 ? 16 -28.578 -14.484 1 92.31 184 ILE A C 1
ATOM 1516 O O . ILE A 1 184 ? 15.625 -28.719 -15.648 1 92.31 184 ILE A O 1
ATOM 1520 N N . PRO A 1 185 ? 17.031 -29.25 -13.969 1 91.12 185 PRO A N 1
ATOM 1521 C CA . PRO A 1 185 ? 17.75 -30.172 -14.836 1 91.12 185 PRO A CA 1
ATOM 1522 C C . PRO A 1 185 ? 16.891 -31.328 -15.328 1 91.12 185 PRO A C 1
ATOM 1524 O O . PRO A 1 185 ? 16.016 -31.812 -14.586 1 91.12 185 PRO A O 1
ATOM 1527 N N . ARG A 1 186 ? 17.203 -31.875 -16.469 1 90.44 186 ARG A N 1
ATOM 1528 C CA . ARG A 1 186 ? 16.375 -32.844 -17.172 1 90.44 186 ARG A CA 1
ATOM 1529 C C . ARG A 1 186 ? 16.328 -34.188 -16.422 1 90.44 186 ARG A C 1
ATOM 1531 O O . ARG A 1 186 ? 15.422 -34.969 -16.641 1 90.44 186 ARG A O 1
ATOM 1538 N N . GLN A 1 187 ? 17.328 -34.406 -15.562 1 90.12 187 GLN A N 1
ATOM 1539 C CA . GLN A 1 187 ? 17.422 -35.719 -14.914 1 90.12 187 GLN A CA 1
ATOM 1540 C C . GLN A 1 187 ? 16.75 -35.719 -13.547 1 90.12 187 GLN A C 1
ATOM 1542 O O . GLN A 1 187 ? 16.609 -36.75 -12.914 1 90.12 187 GLN A O 1
ATOM 1547 N N . VAL A 1 188 ? 16.375 -34.562 -13.094 1 92.5 188 VAL A N 1
ATOM 1548 C CA . VAL A 1 188 ? 15.812 -34.438 -11.75 1 92.5 188 VAL A CA 1
ATOM 1549 C C . VAL A 1 188 ? 14.312 -34.75 -11.781 1 92.5 188 VAL A C 1
ATOM 1551 O O . VAL A 1 188 ? 13.57 -34.125 -12.562 1 92.5 188 VAL A O 1
ATOM 1554 N N . PRO A 1 189 ? 13.82 -35.688 -10.977 1 94.56 189 PRO A N 1
ATOM 1555 C CA . PRO A 1 189 ? 12.375 -35.938 -10.938 1 94.56 189 PRO A CA 1
ATOM 1556 C C . PRO A 1 189 ? 11.578 -34.75 -10.406 1 94.56 189 PRO A C 1
ATOM 1558 O O . PRO A 1 189 ? 12.047 -34.031 -9.516 1 94.56 189 PRO A O 1
ATOM 1561 N N . ILE A 1 190 ? 10.398 -34.594 -10.938 1 96.56 190 ILE A N 1
ATOM 1562 C CA . ILE A 1 190 ? 9.516 -33.5 -10.555 1 96.56 190 ILE A CA 1
ATOM 1563 C C . ILE A 1 190 ? 8.242 -34.062 -9.922 1 96.56 190 ILE A C 1
ATOM 1565 O O . ILE A 1 190 ? 7.57 -34.906 -10.516 1 96.56 190 ILE A O 1
ATOM 1569 N N . TYR A 1 191 ? 7.93 -33.656 -8.727 1 97.06 191 TYR A N 1
ATOM 1570 C CA . TYR A 1 191 ? 6.672 -33.969 -8.055 1 97.06 191 TYR A CA 1
ATOM 1571 C C . TYR A 1 191 ? 5.723 -32.781 -8.102 1 97.06 191 TYR A C 1
ATOM 1573 O O . TYR A 1 191 ? 6.039 -31.703 -7.59 1 97.06 191 TYR A O 1
ATOM 1581 N N . ILE A 1 192 ? 4.539 -32.938 -8.688 1 97.62 192 ILE A N 1
ATOM 1582 C CA . ILE A 1 192 ? 3.531 -31.875 -8.719 1 97.62 192 ILE A CA 1
ATOM 1583 C C . ILE A 1 192 ? 2.445 -32.156 -7.691 1 97.62 192 ILE A C 1
ATOM 1585 O O . ILE A 1 192 ? 1.751 -33.188 -7.781 1 97.62 192 ILE A O 1
ATOM 1589 N N . TRP A 1 193 ? 2.371 -31.312 -6.762 1 97.31 193 TRP A N 1
ATOM 1590 C CA . TRP A 1 193 ? 1.327 -31.391 -5.746 1 97.31 193 TRP A CA 1
ATOM 1591 C C . TRP A 1 193 ? 0.079 -30.641 -6.176 1 97.31 193 TRP A C 1
ATOM 1593 O O . TRP A 1 193 ? 0.174 -29.531 -6.719 1 97.31 193 TRP A O 1
ATOM 1603 N N . TYR A 1 194 ? -1.09 -31.297 -6.016 1 96.69 194 TYR A N 1
ATOM 1604 C CA . TYR A 1 194 ? -2.34 -30.625 -6.371 1 96.69 194 TYR A CA 1
ATOM 1605 C C . TYR A 1 194 ? -3.504 -31.203 -5.566 1 96.69 194 TYR A C 1
ATOM 1607 O O . TYR A 1 194 ? -3.408 -32.281 -5.012 1 96.69 194 TYR A O 1
ATOM 1615 N N . GLY A 1 195 ? -4.488 -30.406 -5.379 1 94.69 195 GLY A N 1
ATOM 1616 C CA . GLY A 1 195 ? -5.734 -30.812 -4.758 1 94.69 195 GLY A CA 1
ATOM 1617 C C . GLY A 1 195 ? -6.93 -30.703 -5.684 1 94.69 195 GLY A C 1
ATOM 1618 O O . GLY A 1 195 ? -6.801 -30.234 -6.82 1 94.69 195 GLY A O 1
ATOM 1619 N N . ASN A 1 196 ? -8.055 -31.172 -5.207 1 93.81 196 ASN A N 1
ATOM 1620 C CA . ASN A 1 196 ? -9.289 -31.141 -5.992 1 93.81 196 ASN A CA 1
ATOM 1621 C C . ASN A 1 196 ? -10.023 -29.812 -5.82 1 93.81 196 ASN A C 1
ATOM 1623 O O . ASN A 1 196 ? -11.125 -29.781 -5.266 1 93.81 196 ASN A O 1
ATOM 1627 N N . ASN A 1 197 ? -9.492 -28.812 -6.305 1 93.31 197 ASN A N 1
ATOM 1628 C CA . ASN A 1 197 ? -10.047 -27.453 -6.383 1 93.31 197 ASN A CA 1
ATOM 1629 C C . ASN A 1 197 ? -9.648 -26.766 -7.68 1 93.31 197 ASN A C 1
ATOM 1631 O O . ASN A 1 197 ? -8.773 -27.234 -8.398 1 93.31 197 ASN A O 1
ATOM 1635 N N . ALA A 1 198 ? -10.273 -25.719 -7.969 1 94.94 198 ALA A N 1
ATOM 1636 C CA . ALA A 1 198 ? -10.125 -25.094 -9.273 1 94.94 198 ALA A CA 1
ATOM 1637 C C . ALA A 1 198 ? -8.703 -24.562 -9.469 1 94.94 198 ALA A C 1
ATOM 1639 O O . ALA A 1 198 ? -8.125 -24.703 -10.547 1 94.94 198 ALA A O 1
ATOM 1640 N N . ASP A 1 199 ? -8.102 -23.984 -8.469 1 94.75 199 ASP A N 1
ATOM 1641 C CA . ASP A 1 199 ? -6.777 -23.391 -8.57 1 94.75 199 ASP A CA 1
ATOM 1642 C C . ASP A 1 199 ? -5.719 -24.453 -8.867 1 94.75 199 ASP A C 1
ATOM 1644 O O . ASP A 1 199 ? -5.004 -24.359 -9.867 1 94.75 199 ASP A O 1
ATOM 1648 N N . GLU A 1 200 ? -5.699 -25.453 -8.047 1 95.5 200 GLU A N 1
ATOM 1649 C CA . GLU A 1 200 ? -4.637 -26.453 -8.133 1 95.5 200 GLU A CA 1
ATOM 1650 C C . GLU A 1 200 ? -4.836 -27.375 -9.328 1 95.5 200 GLU A C 1
ATOM 1652 O O . GLU A 1 200 ? -3.867 -27.828 -9.938 1 95.5 200 GLU A O 1
ATOM 1657 N N . GLN A 1 201 ? -6.074 -27.641 -9.719 1 96.62 201 GLN A N 1
ATOM 1658 C CA . GLN A 1 201 ? -6.34 -28.453 -10.898 1 96.62 201 GLN A CA 1
ATOM 1659 C C . GLN A 1 201 ? -5.965 -27.703 -12.172 1 96.62 201 GLN A C 1
ATOM 1661 O O . GLN A 1 201 ? -5.387 -28.297 -13.094 1 96.62 201 GLN A O 1
ATOM 1666 N N . THR A 1 202 ? -6.32 -26.453 -12.195 1 97.06 202 THR A N 1
ATOM 1667 C CA . THR A 1 202 ? -5.902 -25.641 -13.336 1 97.06 202 THR A CA 1
ATOM 1668 C C . THR A 1 202 ? -4.379 -25.531 -13.391 1 97.06 202 THR A C 1
ATOM 1670 O O . THR A 1 202 ? -3.781 -25.688 -14.453 1 97.06 202 THR A O 1
ATOM 1673 N N . GLY A 1 203 ? -3.771 -25.344 -12.242 1 96.62 203 GLY A N 1
ATOM 1674 C CA . GLY A 1 203 ? -2.32 -25.266 -12.156 1 96.62 203 GLY A CA 1
ATOM 1675 C C . GLY A 1 203 ? -1.634 -26.531 -12.641 1 96.62 203 GLY A C 1
ATOM 1676 O O . GLY A 1 203 ? -0.615 -26.469 -13.336 1 96.62 203 GLY A O 1
ATOM 1677 N N . LEU A 1 204 ? -2.174 -27.672 -12.297 1 97.31 204 LEU A N 1
ATOM 1678 C CA . LEU A 1 204 ? -1.633 -28.953 -12.734 1 97.31 204 LEU A CA 1
ATOM 1679 C C . LEU A 1 204 ? -1.576 -29.031 -14.258 1 97.31 204 LEU A C 1
ATOM 1681 O O . LEU A 1 204 ? -0.541 -29.375 -14.828 1 97.31 204 LEU A O 1
ATOM 1685 N N . ARG A 1 205 ? -2.652 -28.688 -14.859 1 97.75 205 ARG A N 1
ATOM 1686 C CA . ARG A 1 205 ? -2.732 -28.75 -16.312 1 97.75 205 ARG A CA 1
ATOM 1687 C C . ARG A 1 205 ? -1.769 -27.766 -16.969 1 97.75 205 ARG A C 1
ATOM 1689 O O . ARG A 1 205 ? -1.082 -28.094 -17.938 1 97.75 205 ARG A O 1
ATOM 1696 N N . PHE A 1 206 ? -1.703 -26.609 -16.406 1 97.25 206 PHE A N 1
ATOM 1697 C CA . PHE A 1 206 ? -0.777 -25.594 -16.891 1 97.25 206 PHE A CA 1
ATOM 1698 C C . PHE A 1 206 ? 0.663 -26.094 -16.812 1 97.25 206 PHE A C 1
ATOM 1700 O O . PHE A 1 206 ? 1.414 -26 -17.781 1 97.25 206 PHE A O 1
ATOM 1707 N N . LEU A 1 207 ? 1.02 -26.594 -15.656 1 96.62 207 LEU A N 1
ATOM 1708 C CA . LEU A 1 207 ? 2.387 -27.031 -15.391 1 96.62 207 LEU A CA 1
ATOM 1709 C C . LEU A 1 207 ? 2.791 -28.156 -16.344 1 96.62 207 LEU A C 1
ATOM 1711 O O . LEU A 1 207 ? 3.896 -28.141 -16.891 1 96.62 207 LEU A O 1
ATOM 1715 N N . LEU A 1 208 ? 1.915 -29.094 -16.531 1 97.19 208 LEU A N 1
ATOM 1716 C CA . LEU A 1 208 ? 2.229 -30.219 -17.406 1 97.19 208 LEU A CA 1
ATOM 1717 C C . LEU A 1 208 ? 2.402 -29.75 -18.844 1 97.19 208 LEU A C 1
ATOM 1719 O O . LEU A 1 208 ? 3.252 -30.281 -19.578 1 97.19 208 LEU A O 1
ATOM 1723 N N . PHE A 1 209 ? 1.567 -28.828 -19.203 1 96.62 209 PHE A N 1
ATOM 1724 C CA . PHE A 1 209 ? 1.733 -28.266 -20.547 1 96.62 209 PHE A CA 1
ATOM 1725 C C . PHE A 1 209 ? 3.057 -27.531 -20.656 1 96.62 209 PHE A C 1
ATOM 1727 O O . PHE A 1 209 ? 3.775 -27.672 -21.641 1 96.62 209 PHE A O 1
ATOM 1734 N N . PHE A 1 210 ? 3.348 -26.781 -19.656 1 95.12 210 PHE A N 1
ATOM 1735 C CA . PHE A 1 210 ? 4.566 -25.969 -19.656 1 95.12 210 PHE A CA 1
ATOM 1736 C C . PHE A 1 210 ? 5.801 -26.875 -19.703 1 95.12 210 PHE A C 1
ATOM 1738 O O . PHE A 1 210 ? 6.812 -26.516 -20.312 1 95.12 210 PHE A O 1
ATOM 1745 N N . LEU A 1 211 ? 5.707 -28.078 -19.141 1 95.44 211 LEU A N 1
ATOM 1746 C CA . LEU A 1 211 ? 6.816 -29.016 -19.031 1 95.44 211 LEU A CA 1
ATOM 1747 C C . LEU A 1 211 ? 6.832 -30 -20.203 1 95.44 211 LEU A C 1
ATOM 1749 O O . LEU A 1 211 ? 7.613 -30.953 -20.219 1 95.44 211 LEU A O 1
ATOM 1753 N N . ARG A 1 212 ? 6.082 -29.75 -21.156 1 93.44 212 ARG A N 1
ATOM 1754 C CA . ARG A 1 212 ? 5.828 -30.766 -22.188 1 93.44 212 ARG A CA 1
ATOM 1755 C C . ARG A 1 212 ? 7.109 -31.109 -22.938 1 93.44 212 ARG A C 1
ATOM 1757 O O . ARG A 1 212 ? 7.273 -32.25 -23.406 1 93.44 212 ARG A O 1
ATOM 1764 N N . ASP A 1 213 ? 8.062 -30.219 -23 1 92 213 ASP A N 1
ATOM 1765 C CA . ASP A 1 213 ? 9.273 -30.453 -23.781 1 92 213 ASP A CA 1
ATOM 1766 C C . ASP A 1 213 ? 10.414 -30.969 -22.891 1 92 213 ASP A C 1
ATOM 1768 O O . ASP A 1 213 ? 11.523 -31.203 -23.375 1 92 213 ASP A O 1
ATOM 1772 N N . LYS A 1 214 ? 10.117 -31.156 -21.688 1 92.69 214 LYS A N 1
ATOM 1773 C CA . LYS A 1 214 ? 11.141 -31.672 -20.766 1 92.69 214 LYS A CA 1
ATOM 1774 C C . LYS A 1 214 ? 11.031 -33.188 -20.625 1 92.69 214 LYS A C 1
ATOM 1776 O O . LYS A 1 214 ? 9.953 -33.75 -20.766 1 92.69 214 LYS A O 1
ATOM 1781 N N . THR A 1 215 ? 12.172 -33.812 -20.25 1 92.88 215 THR A N 1
ATOM 1782 C CA . THR A 1 215 ? 12.234 -35.281 -20.219 1 92.88 215 THR A CA 1
ATOM 1783 C C . THR A 1 215 ? 12.141 -35.781 -18.781 1 92.88 215 THR A C 1
ATOM 1785 O O . THR A 1 215 ? 12.242 -37 -18.516 1 92.88 215 THR A O 1
ATOM 1788 N N . ASN A 1 216 ? 11.961 -34.875 -17.891 1 94.62 216 ASN A N 1
ATOM 1789 C CA . ASN A 1 216 ? 11.883 -35.219 -16.484 1 94.62 216 ASN A CA 1
ATOM 1790 C C . ASN A 1 216 ? 10.766 -36.219 -16.219 1 94.62 216 ASN A C 1
ATOM 1792 O O . ASN A 1 216 ? 9.695 -36.125 -16.812 1 94.62 216 ASN A O 1
ATOM 1796 N N . ASP A 1 217 ? 11.07 -37.219 -15.32 1 95.31 217 ASP A N 1
ATOM 1797 C CA . ASP A 1 217 ? 9.961 -37.969 -14.742 1 95.31 217 ASP A CA 1
ATOM 1798 C C . ASP A 1 217 ? 9.078 -37.062 -13.883 1 95.31 217 ASP A C 1
ATOM 1800 O O . ASP A 1 217 ? 9.57 -36.344 -13.016 1 95.31 217 ASP A O 1
ATOM 1804 N N . VAL A 1 218 ? 7.801 -37.156 -14.156 1 97.38 218 VAL A N 1
ATOM 1805 C CA . VAL A 1 218 ? 6.863 -36.312 -13.406 1 97.38 218 VAL A CA 1
ATOM 1806 C C . VAL A 1 218 ? 5.953 -37.219 -12.562 1 97.38 218 VAL A C 1
ATOM 1808 O O . VAL A 1 218 ? 5.375 -38.188 -13.07 1 97.38 218 VAL A O 1
ATOM 1811 N N . PHE A 1 219 ? 5.906 -36.969 -11.305 1 97.56 219 PHE A N 1
ATOM 1812 C CA . PHE A 1 219 ? 5.051 -37.656 -10.359 1 97.56 219 PHE A CA 1
ATOM 1813 C C . PHE A 1 219 ? 3.922 -36.781 -9.867 1 97.56 219 PHE A C 1
ATOM 1815 O O . PHE A 1 219 ? 4.145 -35.594 -9.547 1 97.56 219 PHE A O 1
ATOM 1822 N N . LEU A 1 220 ? 2.686 -37.312 -9.859 1 97.75 220 LEU A N 1
ATOM 1823 C CA . LEU A 1 220 ? 1.523 -36.531 -9.43 1 97.75 220 LEU A CA 1
ATOM 1824 C C . LEU A 1 220 ? 1.143 -36.875 -7.992 1 97.75 220 LEU A C 1
ATOM 1826 O O . LEU A 1 220 ? 0.96 -38.062 -7.664 1 97.75 220 LEU A O 1
ATOM 1830 N N . MET A 1 221 ? 1.101 -35.875 -7.176 1 97.25 221 MET A N 1
ATOM 1831 C CA . MET A 1 221 ? 0.712 -36 -5.777 1 97.25 221 MET A CA 1
ATOM 1832 C C . MET A 1 221 ? -0.627 -35.344 -5.512 1 97.25 221 MET A C 1
ATOM 1834 O O . MET A 1 221 ? -0.67 -34.156 -5.141 1 97.25 221 MET A O 1
ATOM 1838 N N . ASN A 1 222 ? -1.696 -36.062 -5.637 1 96.69 222 ASN A N 1
ATOM 1839 C CA . ASN A 1 222 ? -2.998 -35.5 -5.285 1 96.69 222 ASN A CA 1
ATOM 1840 C C . ASN A 1 222 ? -3.191 -35.438 -3.771 1 96.69 222 ASN A C 1
ATOM 1842 O O . ASN A 1 222 ? -3.648 -36.406 -3.16 1 96.69 222 ASN A O 1
ATOM 1846 N N . SER A 1 223 ? -2.957 -34.312 -3.262 1 95.44 223 SER A N 1
ATOM 1847 C CA . SER A 1 223 ? -2.91 -34.156 -1.812 1 95.44 223 SER A CA 1
ATOM 1848 C C . SER A 1 223 ? -4.266 -34.469 -1.181 1 95.44 223 SER A C 1
ATOM 1850 O O . SER A 1 223 ? -4.34 -35.031 -0.094 1 95.44 223 SER A O 1
ATOM 1852 N N . THR A 1 224 ? -5.379 -34.062 -1.845 1 93.31 224 THR A N 1
ATOM 1853 C CA . THR A 1 224 ? -6.703 -34.25 -1.271 1 93.31 224 THR A CA 1
ATOM 1854 C C . THR A 1 224 ? -7.09 -35.719 -1.282 1 93.31 224 THR A C 1
ATOM 1856 O O . THR A 1 224 ? -7.637 -36.25 -0.305 1 93.31 224 THR A O 1
ATOM 1859 N N . GLU A 1 225 ? -6.77 -36.469 -2.33 1 94.06 225 GLU A N 1
ATOM 1860 C CA . GLU A 1 225 ? -7.062 -37.875 -2.396 1 94.06 225 GLU A CA 1
ATOM 1861 C C . GLU A 1 225 ? -6.172 -38.688 -1.443 1 94.06 225 GLU A C 1
ATOM 1863 O O . GLU A 1 225 ? -6.637 -39.594 -0.775 1 94.06 225 GLU A O 1
ATOM 1868 N N . LEU A 1 226 ? -4.914 -38.344 -1.446 1 95.06 226 LEU A N 1
ATOM 1869 C CA . LEU A 1 226 ? -3.99 -39.031 -0.536 1 95.06 226 LEU A CA 1
ATOM 1870 C C . LEU A 1 226 ? -4.395 -38.781 0.916 1 95.06 226 LEU A C 1
ATOM 1872 O O . LEU A 1 226 ? -4.328 -39.719 1.736 1 95.06 226 LEU A O 1
ATOM 1876 N N . TYR A 1 227 ? -4.762 -37.531 1.214 1 93.94 227 TYR A N 1
ATOM 1877 C CA . TYR A 1 227 ? -5.219 -37.219 2.561 1 93.94 227 TYR A CA 1
ATOM 1878 C C . TYR A 1 227 ? -6.422 -38.062 2.949 1 93.94 227 TYR A C 1
ATOM 1880 O O . TYR A 1 227 ? -6.477 -38.594 4.059 1 93.94 227 TYR A O 1
ATOM 1888 N N . GLU A 1 228 ? -7.387 -38.156 2.08 1 93 228 GLU A N 1
ATOM 1889 C CA . GLU A 1 228 ? -8.594 -38.969 2.326 1 93 228 GLU A CA 1
ATOM 1890 C C . GLU A 1 228 ? -8.258 -40.438 2.562 1 93 228 GLU A C 1
ATOM 1892 O O . GLU A 1 228 ? -8.883 -41.094 3.398 1 93 228 GLU A O 1
ATOM 1897 N N . ARG A 1 229 ? -7.254 -40.938 1.913 1 92.75 229 ARG A N 1
ATOM 1898 C CA . ARG A 1 229 ? -6.906 -42.344 1.952 1 92.75 229 ARG A CA 1
ATOM 1899 C C . ARG A 1 229 ? -6.086 -42.656 3.195 1 92.75 229 ARG A C 1
ATOM 1901 O O . ARG A 1 229 ? -6.316 -43.688 3.846 1 92.75 229 ARG A O 1
ATOM 1908 N N . TYR A 1 230 ? -5.164 -41.75 3.545 1 92.69 230 TYR A N 1
ATOM 1909 C CA . TYR A 1 230 ? -4.152 -42.188 4.504 1 92.69 230 TYR A CA 1
ATOM 1910 C C . TYR A 1 230 ? -4.305 -41.438 5.824 1 92.69 230 TYR A C 1
ATOM 1912 O O . TYR A 1 230 ? -3.803 -41.875 6.859 1 92.69 230 TYR A O 1
ATOM 1920 N N . ILE A 1 231 ? -4.957 -40.281 5.82 1 90.94 231 ILE A N 1
ATOM 1921 C CA . ILE A 1 231 ? -4.965 -39.469 7.031 1 90.94 231 ILE A CA 1
ATOM 1922 C C . ILE A 1 231 ? -6.383 -39.375 7.586 1 90.94 231 ILE A C 1
ATOM 1924 O O . ILE A 1 231 ? -6.602 -39.594 8.781 1 90.94 231 ILE A O 1
ATOM 1928 N N . MET A 1 232 ? -7.336 -39.062 6.723 1 87.06 232 MET A N 1
ATOM 1929 C CA . MET A 1 232 ? -8.711 -38.75 7.125 1 87.06 232 MET A CA 1
ATOM 1930 C C . MET A 1 232 ? -9.281 -39.906 7.965 1 87.06 232 MET A C 1
ATOM 1932 O O . MET A 1 232 ? -9.969 -39.656 8.961 1 87.06 232 MET A O 1
ATOM 1936 N N . PRO A 1 233 ? -9.07 -41.156 7.652 1 85.81 233 PRO A N 1
ATOM 1937 C CA . PRO A 1 233 ? -9.625 -42.25 8.453 1 85.81 233 PRO A CA 1
ATOM 1938 C C . PRO A 1 233 ? -9.125 -42.25 9.891 1 85.81 233 PRO A C 1
ATOM 1940 O O . PRO A 1 233 ? -9.82 -42.719 10.797 1 85.81 233 PRO A O 1
ATOM 1943 N N . GLU A 1 234 ? -8.07 -41.656 10.094 1 82.62 234 GLU A N 1
ATOM 1944 C CA . GLU A 1 234 ? -7.449 -41.688 11.414 1 82.62 234 GLU A CA 1
ATOM 1945 C C . GLU A 1 234 ? -7.879 -40.469 12.258 1 82.62 234 GLU A C 1
ATOM 1947 O O . GLU A 1 234 ? -7.871 -40.531 13.484 1 82.62 234 GLU A O 1
ATOM 1952 N N . VAL A 1 235 ? -8.141 -39.406 11.641 1 76 235 VAL A N 1
ATOM 1953 C CA . VAL A 1 235 ? -8.359 -38.188 12.414 1 76 235 VAL A CA 1
ATOM 1954 C C . VAL A 1 235 ? -9.836 -37.781 12.375 1 76 235 VAL A C 1
ATOM 1956 O O . VAL A 1 235 ? -10.242 -36.812 12.992 1 76 235 VAL A O 1
ATOM 1959 N N . ARG A 1 236 ? -10.734 -38.562 12.086 1 60.56 236 ARG A N 1
ATOM 1960 C CA . ARG A 1 236 ? -12.156 -38.25 11.984 1 60.56 236 ARG A CA 1
ATOM 1961 C C . ARG A 1 236 ? -12.359 -36.812 11.492 1 60.56 236 ARG A C 1
ATOM 1963 O O . ARG A 1 236 ? -13.188 -36.062 12.023 1 60.56 236 ARG A O 1
ATOM 1970 N N . GLY A 1 237 ? -11.422 -36.5 10.617 1 65.38 237 GLY A N 1
ATOM 1971 C CA . GLY A 1 237 ? -11.406 -35.062 10.328 1 65.38 237 GLY A CA 1
ATOM 1972 C C . GLY A 1 237 ? -12.242 -34.688 9.117 1 65.38 237 GLY A C 1
ATOM 1973 O O . GLY A 1 237 ? -12.953 -35.531 8.562 1 65.38 237 GLY A O 1
ATOM 1974 N N . GLN A 1 238 ? -12.383 -33.438 8.82 1 69.38 238 GLN A N 1
ATOM 1975 C CA . GLN A 1 238 ? -13.141 -32.844 7.719 1 69.38 238 GLN A CA 1
ATOM 1976 C C . GLN A 1 238 ? -12.359 -32.938 6.41 1 69.38 238 GLN A C 1
ATOM 1978 O O . GLN A 1 238 ? -11.133 -33.031 6.422 1 69.38 238 GLN A O 1
ATOM 1983 N N . LYS A 1 239 ? -13.094 -32.969 5.379 1 78.62 239 LYS A N 1
ATOM 1984 C CA . LYS A 1 239 ? -12.531 -32.969 4.031 1 78.62 239 LYS A CA 1
ATOM 1985 C C . LYS A 1 239 ? -11.688 -31.719 3.795 1 78.62 239 LYS A C 1
ATOM 1987 O O . LYS A 1 239 ? -12.023 -30.641 4.281 1 78.62 239 LYS A O 1
ATOM 1992 N N . ILE A 1 240 ? -10.523 -32 3.213 1 82.06 240 ILE A N 1
ATOM 1993 C CA . ILE A 1 240 ? -9.633 -30.906 2.848 1 82.06 240 ILE A CA 1
ATOM 1994 C C . ILE A 1 240 ? -9.609 -30.734 1.329 1 82.06 240 ILE A C 1
ATOM 1996 O O . ILE A 1 240 ? -9.586 -31.734 0.593 1 82.06 240 ILE A O 1
ATOM 2000 N N . SER A 1 241 ? -9.68 -29.531 0.923 1 81.06 241 SER A N 1
ATOM 2001 C CA . SER A 1 241 ? -9.758 -29.328 -0.519 1 81.06 241 SER A CA 1
ATOM 2002 C C . SER A 1 241 ? -8.531 -28.594 -1.037 1 81.06 241 SER A C 1
ATOM 2004 O O . SER A 1 241 ? -8.352 -28.438 -2.248 1 81.06 241 SER A O 1
ATOM 2006 N N . HIS A 1 242 ? -7.684 -28.188 -0.164 1 88 242 HIS A N 1
ATOM 2007 C CA . HIS A 1 242 ? -6.52 -27.422 -0.59 1 88 242 HIS A CA 1
ATOM 2008 C C . HIS A 1 242 ? -5.242 -27.953 0.048 1 88 242 HIS A C 1
ATOM 2010 O O . HIS A 1 242 ? -5.223 -28.266 1.243 1 88 242 HIS A O 1
ATOM 2016 N N . THR A 1 243 ? -4.223 -28.047 -0.759 1 91.81 243 THR A N 1
ATOM 2017 C CA . THR A 1 243 ? -2.938 -28.562 -0.297 1 91.81 243 THR A CA 1
ATOM 2018 C C . THR A 1 243 ? -2.406 -27.734 0.866 1 91.81 243 THR A C 1
ATOM 2020 O O . THR A 1 243 ? -1.833 -28.266 1.813 1 91.81 243 THR A O 1
ATOM 2023 N N . GLY A 1 244 ? -2.709 -26.453 0.83 1 87.5 244 GLY A N 1
ATOM 2024 C CA . GLY A 1 244 ? -2.191 -25.531 1.833 1 87.5 244 GLY A CA 1
ATOM 2025 C C . GLY A 1 244 ? -2.861 -25.688 3.186 1 87.5 244 GLY A C 1
ATOM 2026 O O . GLY A 1 244 ? -2.369 -25.172 4.191 1 87.5 244 GLY A O 1
ATOM 2027 N N . HIS A 1 245 ? -3.957 -26.406 3.207 1 84 245 HIS A N 1
ATOM 2028 C CA . HIS A 1 245 ? -4.684 -26.594 4.457 1 84 245 HIS A CA 1
ATOM 2029 C C . HIS A 1 245 ? -4.23 -27.875 5.164 1 84 245 HIS A C 1
ATOM 2031 O O . HIS A 1 245 ? -4.691 -28.172 6.27 1 84 245 HIS A O 1
ATOM 2037 N N . ILE A 1 246 ? -3.334 -28.625 4.543 1 89.31 246 ILE A N 1
ATOM 2038 C CA . ILE A 1 246 ? -2.805 -29.844 5.141 1 89.31 246 ILE A CA 1
ATOM 2039 C C . ILE A 1 246 ? -1.589 -29.516 6.004 1 89.31 246 ILE A C 1
ATOM 2041 O O . ILE A 1 246 ? -0.713 -28.75 5.586 1 89.31 246 ILE A O 1
ATOM 2045 N N . GLU A 1 247 ? -1.568 -30.016 7.141 1 85.44 247 GLU A N 1
ATOM 2046 C CA . GLU A 1 247 ? -0.46 -29.766 8.055 1 85.44 247 GLU A CA 1
ATOM 2047 C C . GLU A 1 247 ? 0.853 -30.312 7.492 1 85.44 247 GLU A C 1
ATOM 2049 O O . GLU A 1 247 ? 0.877 -31.359 6.859 1 85.44 247 GLU A O 1
ATOM 2054 N N . PRO A 1 248 ? 1.959 -29.688 7.789 1 88.12 248 PRO A N 1
ATOM 2055 C CA . PRO A 1 248 ? 3.268 -30.094 7.266 1 88.12 248 PRO A CA 1
ATOM 2056 C C . PRO A 1 248 ? 3.615 -31.531 7.586 1 88.12 248 PRO A C 1
ATOM 2058 O O . PRO A 1 248 ? 4.105 -32.281 6.719 1 88.12 248 PRO A O 1
ATOM 2061 N N . LYS A 1 249 ? 3.293 -32 8.797 1 89.56 249 LYS A N 1
ATOM 2062 C CA . LYS A 1 249 ? 3.604 -33.375 9.18 1 89.56 249 LYS A CA 1
ATOM 2063 C C . LYS A 1 249 ? 2.834 -34.375 8.312 1 89.56 249 LYS A C 1
ATOM 2065 O O . LYS A 1 249 ? 3.357 -35.438 7.961 1 89.56 249 LYS A O 1
ATOM 2070 N N . ASP A 1 250 ? 1.626 -34.031 8.008 1 92.62 250 ASP A N 1
ATOM 2071 C CA . ASP A 1 250 ? 0.802 -34.906 7.164 1 92.62 250 ASP A CA 1
ATOM 2072 C C . ASP A 1 250 ? 1.305 -34.906 5.723 1 92.62 250 ASP A C 1
ATOM 2074 O O . ASP A 1 250 ? 1.259 -35.938 5.043 1 92.62 250 ASP A O 1
ATOM 2078 N N . LEU A 1 251 ? 1.784 -33.75 5.25 1 94.56 251 LEU A N 1
ATOM 2079 C CA . LEU A 1 251 ? 2.344 -33.656 3.904 1 94.56 251 LEU A CA 1
ATOM 2080 C C . LEU A 1 251 ? 3.549 -34.594 3.758 1 94.56 251 LEU A C 1
ATOM 2082 O O . LEU A 1 251 ? 3.744 -35.188 2.707 1 94.56 251 LEU A O 1
ATOM 2086 N N . ARG A 1 252 ? 4.32 -34.688 4.77 1 94.56 252 ARG A N 1
ATOM 2087 C CA . ARG A 1 252 ? 5.453 -35.594 4.781 1 94.56 252 ARG A CA 1
ATOM 2088 C C . ARG A 1 252 ? 4.992 -37.031 4.605 1 94.56 252 ARG A C 1
ATOM 2090 O O . ARG A 1 252 ? 5.559 -37.781 3.807 1 94.56 252 ARG A O 1
ATOM 2097 N N . LEU A 1 253 ? 3.994 -37.375 5.387 1 94.75 253 LEU A N 1
ATOM 2098 C CA . LEU A 1 253 ? 3.447 -38.719 5.316 1 94.75 253 LEU A CA 1
ATOM 2099 C C . LEU A 1 253 ? 2.881 -39 3.928 1 94.75 253 LEU A C 1
ATOM 2101 O O . LEU A 1 253 ? 3.064 -40.094 3.391 1 94.75 253 LEU A O 1
ATOM 2105 N N . LEU A 1 254 ? 2.166 -38.062 3.422 1 95.81 254 LEU A N 1
ATOM 2106 C CA . LEU A 1 254 ? 1.593 -38.219 2.092 1 95.81 254 LEU A CA 1
ATOM 2107 C C . LEU A 1 254 ? 2.688 -38.438 1.053 1 95.81 254 LEU A C 1
ATOM 2109 O O . LEU A 1 254 ? 2.506 -39.219 0.109 1 95.81 254 LEU A O 1
ATOM 2113 N N . PHE A 1 255 ? 3.793 -37.75 1.185 1 95.69 255 PHE A N 1
ATOM 2114 C CA . PHE A 1 255 ? 4.902 -37.938 0.254 1 95.69 255 PHE A CA 1
ATOM 2115 C C . PHE A 1 255 ? 5.473 -39.344 0.361 1 95.69 255 PHE A C 1
ATOM 2117 O O . PHE A 1 255 ? 5.719 -40 -0.654 1 95.69 255 PHE A O 1
ATOM 2124 N N . GLU A 1 256 ? 5.656 -39.844 1.536 1 94.5 256 GLU A N 1
ATOM 2125 C CA . GLU A 1 256 ? 6.199 -41.188 1.769 1 94.5 256 GLU A CA 1
ATOM 2126 C C . GLU A 1 256 ? 5.312 -42.25 1.143 1 94.5 256 GLU A C 1
ATOM 2128 O O . GLU A 1 256 ? 5.812 -43.219 0.576 1 94.5 256 GLU A O 1
ATOM 2133 N N . LYS A 1 257 ? 4.074 -42.031 1.272 1 93.44 257 LYS A N 1
ATOM 2134 C CA . LYS A 1 257 ? 3.125 -42.969 0.729 1 93.44 257 LYS A CA 1
ATOM 2135 C C . LYS A 1 257 ? 2.982 -42.812 -0.782 1 93.44 257 LYS A C 1
ATOM 2137 O O . LYS A 1 257 ? 2.906 -43.812 -1.511 1 93.44 257 LYS A O 1
ATOM 2142 N N . GLY A 1 258 ? 2.955 -41.594 -1.198 1 91.25 258 GLY A N 1
ATOM 2143 C CA . GLY A 1 258 ? 2.654 -41.281 -2.588 1 91.25 258 GLY A CA 1
ATOM 2144 C C . GLY A 1 258 ? 3.832 -41.531 -3.518 1 91.25 258 GLY A C 1
ATOM 2145 O O . GLY A 1 258 ? 3.646 -41.781 -4.707 1 91.25 258 GLY A O 1
ATOM 2146 N N . ARG A 1 259 ? 5.059 -41.406 -3.008 1 90.31 259 ARG A N 1
ATOM 2147 C CA . ARG A 1 259 ? 6.246 -41.5 -3.854 1 90.31 259 ARG A CA 1
ATOM 2148 C C . ARG A 1 259 ? 6.434 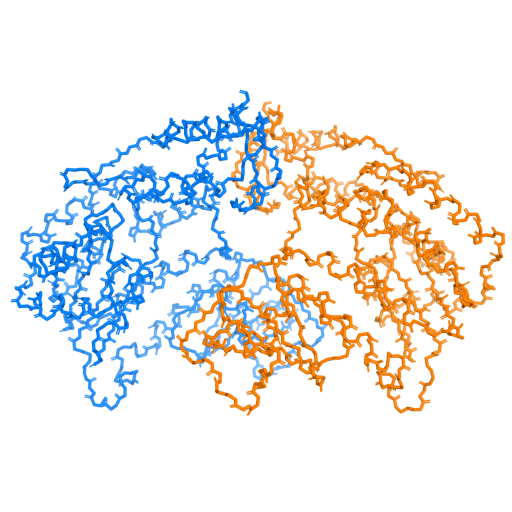-42.906 -4.41 1 90.31 259 ARG A C 1
ATOM 2150 O O . ARG A 1 259 ? 7.266 -43.125 -5.293 1 90.31 259 ARG A O 1
ATOM 2157 N N . LYS A 1 260 ? 5.629 -43.812 -3.975 1 90.19 260 LYS A N 1
ATOM 2158 C CA . LYS A 1 260 ? 5.699 -45.188 -4.441 1 90.19 260 LYS A CA 1
ATOM 2159 C C . LYS A 1 260 ? 5.008 -45.344 -5.793 1 90.19 260 LYS A C 1
ATOM 2161 O O . LYS A 1 260 ? 5.23 -46.344 -6.5 1 90.19 260 LYS A O 1
ATOM 2166 N N . ALA A 1 261 ? 4.16 -44.438 -6.113 1 91.62 261 ALA A N 1
ATOM 2167 C CA . ALA A 1 261 ? 3.455 -44.469 -7.391 1 91.62 261 ALA A CA 1
ATOM 2168 C C . ALA A 1 261 ? 4.406 -44.219 -8.555 1 91.62 261 ALA A C 1
ATOM 2170 O O . ALA A 1 261 ? 5.379 -43.469 -8.406 1 91.62 261 ALA A O 1
ATOM 2171 N N . PRO A 1 262 ? 4.184 -44.875 -9.672 1 95.56 262 PRO A N 1
ATOM 2172 C CA . PRO A 1 262 ? 5.004 -44.594 -10.859 1 95.56 262 PRO A CA 1
ATOM 2173 C C . PRO A 1 262 ? 4.785 -43.188 -11.414 1 95.56 262 PRO A C 1
ATOM 2175 O O . PRO A 1 262 ? 3.791 -42.531 -11.086 1 95.56 262 PRO A O 1
ATOM 2178 N N . PRO A 1 263 ? 5.73 -42.719 -12.227 1 96.75 263 PRO A N 1
ATOM 2179 C CA . PRO A 1 263 ? 5.516 -41.438 -12.898 1 96.75 263 PRO A CA 1
ATOM 2180 C C . PRO A 1 263 ? 4.277 -41.469 -13.797 1 96.75 263 PRO A C 1
ATOM 2182 O O . PRO A 1 263 ? 3.799 -42.531 -14.188 1 96.75 263 PRO A O 1
ATOM 2185 N N . ILE A 1 264 ? 3.771 -40.344 -14.023 1 97 264 ILE A N 1
ATOM 2186 C CA . ILE A 1 264 ? 2.576 -40.219 -14.852 1 97 264 ILE A CA 1
ATOM 2187 C C . ILE A 1 264 ? 2.812 -40.844 -16.219 1 97 264 ILE A C 1
ATOM 2189 O O . ILE A 1 264 ? 3.904 -40.719 -16.781 1 97 264 ILE A O 1
ATOM 2193 N N . SER A 1 265 ? 1.801 -41.531 -16.703 1 96.12 265 SER A N 1
ATOM 2194 C CA . SER A 1 265 ? 1.908 -42.156 -18.016 1 96.12 265 SER A CA 1
ATOM 2195 C C . SER A 1 265 ? 1.836 -41.125 -19.125 1 96.12 265 SER A C 1
ATOM 2197 O O . SER A 1 265 ? 1.355 -40 -18.922 1 96.12 265 SER A O 1
ATOM 2199 N N . GLU A 1 266 ? 2.297 -41.5 -20.25 1 95.12 266 GLU A N 1
ATOM 2200 C CA . GLU A 1 266 ? 2.234 -40.625 -21.422 1 95.12 266 GLU A CA 1
ATOM 2201 C C . GLU A 1 266 ? 0.789 -40.312 -21.781 1 95.12 266 GLU A C 1
ATOM 2203 O O . GLU A 1 266 ? 0.481 -39.188 -22.188 1 95.12 266 GLU A O 1
ATOM 2208 N N . GLN A 1 267 ? 0.01 -41.312 -21.625 1 96.38 267 GLN A N 1
ATOM 2209 C CA . GLN A 1 267 ? -1.401 -41.125 -21.953 1 96.38 267 GLN A CA 1
ATOM 2210 C C . GLN A 1 267 ? -2.051 -40.094 -21.031 1 96.38 267 GLN A C 1
ATOM 2212 O O . GLN A 1 267 ? -2.766 -39.188 -21.484 1 96.38 267 GLN A O 1
ATOM 2217 N N . GLU A 1 268 ? -1.788 -40.25 -19.781 1 96.5 268 GLU A N 1
ATOM 2218 C CA . GLU A 1 268 ? -2.332 -39.312 -18.797 1 96.5 268 GLU A CA 1
ATOM 2219 C C . GLU A 1 268 ? -1.777 -37.906 -19.016 1 96.5 268 GLU A C 1
ATOM 2221 O O . GLU A 1 268 ? -2.512 -36.906 -18.922 1 96.5 268 GLU A O 1
ATOM 2226 N N . ARG A 1 269 ? -0.544 -37.812 -19.25 1 96.88 269 ARG A N 1
ATOM 2227 C CA . ARG A 1 269 ? 0.12 -36.562 -19.531 1 96.88 269 ARG A CA 1
ATOM 2228 C C . ARG A 1 269 ? -0.523 -35.844 -20.719 1 96.88 269 ARG A C 1
ATOM 2230 O O . ARG A 1 269 ? -0.832 -34.656 -20.641 1 96.88 269 ARG A O 1
ATOM 2237 N N . MET A 1 270 ? -0.764 -36.594 -21.781 1 96.56 270 MET A N 1
ATOM 2238 C CA . MET A 1 270 ? -1.353 -36.031 -23 1 96.56 270 MET A CA 1
ATOM 2239 C C . MET A 1 270 ? -2.785 -35.562 -22.75 1 96.56 270 MET A C 1
ATOM 2241 O O . MET A 1 270 ? -3.209 -34.531 -23.25 1 96.56 270 MET A O 1
ATOM 2245 N N . GLN A 1 271 ? -3.457 -36.312 -22 1 97.62 271 GLN A N 1
ATOM 2246 C CA . GLN A 1 271 ? -4.836 -35.969 -21.672 1 97.62 271 GLN A CA 1
ATOM 2247 C C . GLN A 1 271 ? -4.902 -34.656 -20.906 1 97.62 271 GLN A C 1
ATOM 2249 O O . GLN A 1 271 ? -5.703 -33.781 -21.234 1 97.62 271 GLN A O 1
ATOM 2254 N N . LEU A 1 272 ? -4.102 -34.5 -19.922 1 97.81 272 LEU A N 1
ATOM 2255 C CA . LEU A 1 272 ? -4.09 -33.281 -19.094 1 97.81 272 LEU A CA 1
ATOM 2256 C C . LEU A 1 272 ? -3.604 -32.094 -19.906 1 97.81 272 LEU A C 1
ATOM 2258 O O . LEU A 1 272 ? -4.094 -30.969 -19.719 1 97.81 272 LEU A O 1
ATOM 2262 N N . GLN A 1 273 ? -2.676 -32.312 -20.797 1 97.31 273 GLN A N 1
ATOM 2263 C CA . GLN A 1 273 ? -2.209 -31.266 -21.688 1 97.31 273 GLN A CA 1
ATOM 2264 C C . GLN A 1 273 ? -3.32 -30.812 -22.625 1 97.31 273 GLN A C 1
ATOM 2266 O O . GLN A 1 273 ? -3.457 -29.609 -22.906 1 97.31 273 GLN A O 1
ATOM 2271 N N . GLU A 1 274 ? -4.074 -31.766 -23.078 1 97.56 274 GLU A N 1
ATOM 2272 C CA . GLU A 1 274 ? -5.203 -31.422 -23.953 1 97.56 274 GLU A CA 1
ATOM 2273 C C . GLU A 1 274 ? -6.254 -30.625 -23.188 1 97.56 274 GLU A C 1
ATOM 2275 O O . GLU A 1 274 ? -6.855 -29.703 -23.75 1 97.56 274 GLU A O 1
ATOM 2280 N N . GLU A 1 275 ? -6.453 -31 -22 1 97.75 275 GLU A N 1
ATOM 2281 C CA . GLU A 1 275 ? -7.371 -30.234 -21.172 1 97.75 275 GLU A CA 1
ATOM 2282 C C . GLU A 1 275 ? -6.883 -28.797 -20.984 1 97.75 275 GLU A C 1
ATOM 2284 O O . GLU A 1 275 ? -7.676 -27.859 -21.016 1 97.75 275 GLU A O 1
ATOM 2289 N N . TRP A 1 276 ? -5.59 -28.609 -20.828 1 97.75 276 TRP A N 1
ATOM 2290 C CA . TRP A 1 276 ? -5.039 -27.266 -20.75 1 97.75 276 TRP A CA 1
ATOM 2291 C C . TRP A 1 276 ? -5.285 -26.484 -22.047 1 97.75 276 TRP A C 1
ATOM 2293 O O . TRP A 1 276 ? -5.656 -25.312 -22.016 1 97.75 276 TRP A O 1
ATOM 2303 N N . ASN A 1 277 ? -5.055 -27.156 -23.141 1 97.44 277 ASN A N 1
ATOM 2304 C CA . ASN A 1 277 ? -5.25 -26.516 -24.438 1 97.44 277 ASN A CA 1
ATOM 2305 C C . ASN A 1 277 ? -6.66 -25.938 -24.562 1 97.44 277 ASN A C 1
ATOM 2307 O O . ASN A 1 277 ? -6.852 -24.859 -25.109 1 97.44 277 ASN A O 1
ATOM 2311 N N . SER A 1 278 ? -7.555 -26.672 -24.047 1 97.25 278 SER A N 1
ATOM 2312 C CA . SER A 1 278 ? -8.938 -26.203 -24.062 1 97.25 278 SER A CA 1
ATOM 2313 C C . SER A 1 278 ? -9.125 -24.984 -23.156 1 97.25 278 SER A C 1
ATOM 2315 O O . SER A 1 278 ? -9.742 -24 -23.562 1 97.25 278 SER A O 1
ATOM 2317 N N . LEU A 1 279 ? -8.586 -25.031 -21.953 1 97.19 279 LEU A N 1
ATOM 2318 C CA . LEU A 1 279 ? -8.672 -23.922 -21 1 97.19 279 LEU A CA 1
ATOM 2319 C C . LEU A 1 279 ? -7.992 -22.672 -21.547 1 97.19 279 LEU A C 1
ATOM 2321 O O . LEU A 1 279 ? -8.5 -21.562 -21.391 1 97.19 279 LEU A O 1
ATOM 2325 N N . ALA A 1 280 ? -6.91 -22.859 -22.25 1 97.06 280 ALA A N 1
ATOM 2326 C CA . ALA A 1 280 ? -6.055 -21.781 -22.719 1 97.06 280 ALA A CA 1
ATOM 2327 C C . ALA A 1 280 ? -6.688 -21.062 -23.906 1 97.06 280 ALA A C 1
ATOM 2329 O O . ALA A 1 280 ? -6.137 -20.078 -24.406 1 97.06 280 ALA A O 1
ATOM 2330 N N . GLN A 1 281 ? -7.844 -21.516 -24.328 1 96.31 281 GLN A N 1
ATOM 2331 C CA . GLN A 1 281 ? -8.562 -20.844 -25.406 1 96.31 281 GLN A CA 1
ATOM 2332 C C . GLN A 1 281 ? -9.633 -19.906 -24.859 1 96.31 281 GLN A C 1
ATOM 2334 O O . GLN A 1 281 ? -10.188 -19.094 -25.594 1 96.31 281 GLN A O 1
ATOM 2339 N N . THR A 1 282 ? -9.859 -20.031 -23.641 1 94.38 282 THR A N 1
ATOM 2340 C CA . THR A 1 282 ? -10.984 -19.297 -23.062 1 94.38 282 THR A CA 1
ATOM 2341 C C . THR A 1 282 ? -10.531 -17.969 -22.469 1 94.38 282 THR A C 1
ATOM 2343 O O . THR A 1 282 ? -9.367 -17.812 -22.094 1 94.38 282 THR A O 1
ATOM 2346 N N . LYS A 1 283 ? -11.477 -17.031 -22.344 1 95.06 283 LYS A N 1
ATOM 2347 C CA . LYS A 1 283 ? -11.258 -15.742 -21.703 1 95.06 283 LYS A CA 1
ATOM 2348 C C . LYS A 1 283 ? -12.164 -15.57 -20.484 1 95.06 283 LYS A C 1
ATOM 2350 O O . LYS A 1 283 ? -12.375 -14.453 -20.016 1 95.06 283 LYS A O 1
ATOM 2355 N N . GLU A 1 284 ? -12.648 -16.781 -20.078 1 96.12 284 GLU A N 1
ATOM 2356 C CA . GLU A 1 284 ? -13.461 -16.781 -18.875 1 96.12 284 GLU A CA 1
ATOM 2357 C C . GLU A 1 284 ? -12.633 -16.344 -17.656 1 96.12 284 GLU A C 1
ATOM 2359 O O . GLU A 1 284 ? -11.43 -16.594 -17.594 1 96.12 284 GLU A O 1
ATOM 2364 N N . VAL A 1 285 ? -13.328 -15.664 -16.688 1 98.06 285 VAL A N 1
ATOM 2365 C CA . VAL A 1 285 ? -12.523 -15.062 -15.625 1 98.06 285 VAL A CA 1
ATOM 2366 C C . VAL A 1 285 ? -12.828 -15.734 -14.297 1 98.06 285 VAL A C 1
ATOM 2368 O O . VAL A 1 285 ? -12.258 -15.367 -13.258 1 98.06 285 VAL A O 1
ATOM 2371 N N . LEU A 1 286 ? -13.766 -16.734 -14.273 1 97.94 286 LEU A N 1
ATOM 2372 C CA . LEU A 1 286 ? -14.109 -17.469 -13.055 1 97.94 286 LEU A CA 1
ATOM 2373 C C . LEU A 1 286 ? -14.305 -18.953 -13.344 1 97.94 286 LEU A C 1
ATOM 2375 O O . LEU A 1 286 ? -15.008 -19.312 -14.289 1 97.94 286 LEU A O 1
ATOM 2379 N N . ARG A 1 287 ? -13.602 -19.781 -12.555 1 97.06 287 ARG A N 1
ATOM 2380 C CA . ARG A 1 287 ? -13.68 -21.234 -12.719 1 97.06 287 ARG A CA 1
ATOM 2381 C C . ARG A 1 287 ? -13.906 -21.922 -11.375 1 97.06 287 ARG A C 1
ATOM 2383 O O . ARG A 1 287 ? -13.344 -21.5 -10.359 1 97.06 287 ARG A O 1
ATOM 2390 N N . LEU A 1 288 ? -14.672 -22.938 -11.391 1 95.56 288 LEU A N 1
ATOM 2391 C CA . LEU A 1 288 ? -14.969 -23.734 -10.211 1 95.56 288 LEU A CA 1
ATOM 2392 C C . LEU A 1 288 ? -14.617 -25.203 -10.453 1 95.56 288 LEU A C 1
ATOM 2394 O O . LEU A 1 288 ? -14.445 -25.625 -11.602 1 95.56 288 LEU A O 1
ATOM 2398 N N . TRP A 1 289 ? -14.344 -25.906 -9.445 1 94.94 289 TRP A N 1
ATOM 2399 C CA . TRP A 1 289 ? -14.195 -27.359 -9.477 1 94.94 289 TRP A CA 1
ATOM 2400 C C . TRP A 1 289 ? -15.508 -28.047 -9.109 1 94.94 289 TRP A C 1
ATOM 2402 O O . TRP A 1 289 ? -15.93 -28 -7.945 1 94.94 289 TRP A O 1
ATOM 2412 N N . MET A 1 290 ? -16.172 -28.594 -10.109 1 93.06 290 MET A N 1
ATOM 2413 C CA . MET A 1 290 ? -17.5 -29.203 -9.93 1 93.06 290 MET A CA 1
ATOM 2414 C C . MET A 1 290 ? -17.531 -30.594 -10.555 1 93.06 290 MET A C 1
ATOM 2416 O O . MET A 1 290 ? -17.234 -30.75 -11.742 1 93.06 290 MET A O 1
ATOM 2420 N N . LYS A 1 291 ? -17.797 -31.562 -9.758 1 92.44 291 LYS A N 1
ATOM 2421 C CA . LYS A 1 291 ? -17.969 -32.938 -10.211 1 92.44 291 LYS A CA 1
ATOM 2422 C C . LYS A 1 291 ? -16.688 -33.469 -10.883 1 92.44 291 LYS A C 1
ATOM 2424 O O . LYS A 1 291 ? -16.734 -34.031 -11.969 1 92.44 291 LYS A O 1
ATOM 2429 N N . GLY A 1 292 ? -15.594 -33.062 -10.406 1 93.38 292 GLY A N 1
ATOM 2430 C CA . GLY A 1 292 ? -14.312 -33.594 -10.836 1 93.38 292 GLY A CA 1
ATOM 2431 C C . GLY A 1 292 ? -13.766 -32.906 -12.078 1 93.38 292 GLY A C 1
ATOM 2432 O O . GLY A 1 292 ? -12.828 -33.438 -12.703 1 93.38 292 GLY A O 1
ATOM 2433 N N . GLU A 1 293 ? -14.422 -31.75 -12.383 1 95.88 293 GLU A N 1
ATOM 2434 C CA . GLU A 1 293 ? -13.961 -31.047 -13.578 1 95.88 293 GLU A CA 1
ATOM 2435 C C . GLU A 1 293 ? -13.859 -29.547 -13.328 1 95.88 293 GLU A C 1
ATOM 2437 O O . GLU A 1 293 ? -14.516 -29.016 -12.43 1 95.88 293 GLU A O 1
ATOM 2442 N N . ILE A 1 294 ? -13.031 -28.906 -14.102 1 96.94 294 ILE A N 1
ATOM 2443 C CA . ILE A 1 294 ? -12.953 -27.438 -14.094 1 96.94 294 ILE A CA 1
ATOM 2444 C C . ILE A 1 294 ? -14.086 -26.859 -14.93 1 96.94 294 ILE A C 1
ATOM 2446 O O . ILE A 1 294 ? -14.219 -27.188 -16.109 1 96.94 294 ILE A O 1
ATOM 2450 N N . LYS A 1 295 ? -14.883 -26.047 -14.328 1 96.31 295 LYS A N 1
ATOM 2451 C CA . LYS A 1 295 ? -16.016 -25.453 -15.039 1 96.31 295 LYS A CA 1
ATOM 2452 C C . LYS A 1 295 ? -15.953 -23.922 -15.008 1 96.31 295 LYS A C 1
ATOM 2454 O O . LYS A 1 295 ? -15.906 -23.328 -13.938 1 96.31 295 LYS A O 1
ATOM 2459 N N . GLY A 1 296 ? -15.914 -23.375 -16.219 1 96.19 296 GLY A N 1
ATOM 2460 C CA . GLY A 1 296 ? -16.078 -21.922 -16.312 1 96.19 296 GLY A CA 1
ATOM 2461 C C . GLY A 1 296 ? -17.484 -21.469 -16.047 1 96.19 296 GLY A C 1
ATOM 2462 O O . GLY A 1 296 ? -18.453 -22.094 -16.469 1 96.19 296 GLY A O 1
ATOM 2463 N N . VAL A 1 297 ? -17.656 -20.375 -15.258 1 96.94 297 VAL A N 1
ATOM 2464 C CA . VAL A 1 297 ? -18.969 -19.828 -14.953 1 96.94 297 VAL A CA 1
ATOM 2465 C C . VAL A 1 297 ? -18.984 -18.328 -15.227 1 96.94 297 VAL A C 1
ATOM 2467 O O . VAL A 1 297 ? -17.953 -17.734 -15.531 1 96.94 297 VAL A O 1
ATOM 2470 N N . LYS A 1 298 ? -20.141 -17.766 -15.133 1 97.44 298 LYS A N 1
ATOM 2471 C CA . LYS A 1 298 ? -20.281 -16.328 -15.383 1 97.44 298 LYS A CA 1
ATOM 2472 C C . LYS A 1 298 ? -19.594 -15.523 -14.281 1 97.44 298 LYS A C 1
ATOM 2474 O O . LYS A 1 298 ? -19.547 -15.938 -13.125 1 97.44 298 LYS A O 1
ATOM 2479 N N . GLU A 1 299 ? -19.172 -14.414 -14.68 1 96.81 299 GLU A N 1
ATOM 2480 C CA . GLU A 1 299 ? -18.438 -13.516 -13.789 1 96.81 299 GLU A CA 1
ATOM 2481 C C . GLU A 1 299 ? -19.281 -13.141 -12.57 1 96.81 299 GLU A C 1
ATOM 2483 O O . GLU A 1 299 ? -18.75 -12.914 -11.484 1 96.81 299 GLU A O 1
ATOM 2488 N N . ASN A 1 300 ? -20.641 -13.047 -12.703 1 97.69 300 ASN A N 1
ATOM 2489 C CA . ASN A 1 300 ? -21.531 -12.609 -11.633 1 97.69 300 ASN A CA 1
ATOM 2490 C C . ASN A 1 300 ? -22.125 -13.797 -10.883 1 97.69 300 ASN A C 1
ATOM 2492 O O . ASN A 1 300 ? -23.156 -13.672 -10.211 1 97.69 300 ASN A O 1
ATOM 2496 N N . HIS A 1 301 ? -21.484 -14.961 -11.055 1 97.31 301 HIS A N 1
ATOM 2497 C CA . HIS A 1 301 ? -21.969 -16.219 -10.477 1 97.31 301 HIS A CA 1
ATOM 2498 C C . HIS A 1 301 ? -22.234 -16.062 -8.984 1 97.31 301 HIS A C 1
ATOM 2500 O O . HIS A 1 301 ? -23.203 -16.625 -8.469 1 97.31 301 HIS A O 1
ATOM 2506 N N . PHE A 1 302 ? -21.5 -15.297 -8.25 1 97.25 302 PHE A N 1
ATOM 2507 C CA . PHE A 1 302 ? -21.578 -15.242 -6.797 1 97.25 302 PHE A CA 1
ATOM 2508 C C . PHE A 1 302 ? -22.406 -14.055 -6.34 1 97.25 302 PHE A C 1
ATOM 2510 O O . PHE A 1 302 ? -22.609 -13.852 -5.141 1 97.25 302 PHE A O 1
ATOM 2517 N N . ASP A 1 303 ? -22.906 -13.172 -7.273 1 98 303 ASP A N 1
ATOM 2518 C CA . ASP A 1 303 ? -23.625 -11.953 -6.91 1 98 303 ASP A CA 1
ATOM 2519 C C . ASP A 1 303 ? -24.812 -12.273 -6 1 98 303 ASP A C 1
ATOM 2521 O O . ASP A 1 303 ? -24.984 -11.633 -4.961 1 98 303 ASP A O 1
ATOM 2525 N N . PRO A 1 304 ? -25.641 -13.344 -6.348 1 97.56 304 PRO A N 1
ATOM 2526 C CA . PRO A 1 304 ? -26.766 -13.672 -5.457 1 97.56 304 PRO A CA 1
ATOM 2527 C C . PRO A 1 304 ? -26.297 -14.07 -4.055 1 97.56 304 PRO A C 1
ATOM 2529 O O . PRO A 1 304 ? -26.922 -13.688 -3.062 1 97.56 304 PRO A O 1
ATOM 2532 N N . LEU A 1 305 ? -25.219 -14.82 -4.004 1 97 305 LEU A N 1
ATOM 2533 C CA . LEU A 1 305 ? -24.688 -15.242 -2.717 1 97 305 LEU A CA 1
ATOM 2534 C C . LEU A 1 305 ? -24.266 -14.039 -1.885 1 97 305 LEU A C 1
ATOM 2536 O O . LEU A 1 305 ? -24.516 -13.984 -0.681 1 97 305 LEU A O 1
ATOM 2540 N N . ILE A 1 306 ? -23.625 -13.008 -2.514 1 97.94 306 ILE A N 1
ATOM 2541 C CA . ILE A 1 306 ? -23.172 -11.789 -1.855 1 97.94 306 ILE A CA 1
ATOM 2542 C C . ILE A 1 306 ? -24.375 -11.016 -1.321 1 97.94 306 ILE A C 1
ATOM 2544 O O . ILE A 1 306 ? -24.422 -10.656 -0.141 1 97.94 306 ILE A O 1
ATOM 2548 N N . ILE A 1 307 ? -25.359 -10.844 -2.154 1 98.12 307 ILE A N 1
ATOM 2549 C CA . ILE A 1 307 ? -26.562 -10.07 -1.809 1 98.12 307 ILE A CA 1
ATOM 2550 C C . ILE A 1 307 ? -27.297 -10.758 -0.664 1 98.12 307 ILE A C 1
ATOM 2552 O O . ILE A 1 307 ? -27.688 -10.109 0.313 1 98.12 307 ILE A O 1
ATOM 2556 N N . ASN A 1 308 ? -27.438 -12.086 -0.745 1 97.44 308 ASN A N 1
ATOM 2557 C CA . ASN A 1 308 ? -28.141 -12.836 0.285 1 97.44 308 ASN A CA 1
ATOM 2558 C C . ASN A 1 308 ? -27.406 -12.789 1.621 1 97.44 308 ASN A C 1
ATOM 2560 O O . ASN A 1 308 ? -28.031 -12.742 2.68 1 97.44 308 ASN A O 1
ATOM 2564 N N . THR A 1 309 ? -26.125 -12.859 1.552 1 97.56 309 THR A N 1
ATOM 2565 C CA . THR A 1 309 ? -25.328 -12.781 2.771 1 97.56 309 THR A CA 1
ATOM 2566 C C . THR A 1 309 ? -25.484 -11.422 3.441 1 97.56 309 THR A C 1
ATOM 2568 O O . THR A 1 309 ? -25.656 -11.344 4.66 1 97.56 309 THR A O 1
ATOM 2571 N N . ILE A 1 310 ? -25.453 -10.312 2.648 1 97.75 310 ILE A N 1
ATOM 2572 C CA . ILE A 1 310 ? -25.625 -8.969 3.186 1 97.75 310 ILE A CA 1
ATOM 2573 C C . ILE A 1 310 ? -27.016 -8.828 3.797 1 97.75 310 ILE A C 1
ATOM 2575 O O . ILE A 1 310 ? -27.172 -8.266 4.883 1 97.75 310 ILE A O 1
ATOM 2579 N N . LYS A 1 311 ? -28.078 -9.445 3.129 1 97.19 311 LYS A N 1
ATOM 2580 C CA . LYS A 1 311 ? -29.438 -9.445 3.662 1 97.19 311 LYS A CA 1
ATOM 2581 C C . LYS A 1 311 ? -29.484 -10.133 5.023 1 97.19 311 LYS A C 1
ATOM 2583 O O . LYS A 1 311 ? -30.109 -9.617 5.957 1 97.19 311 LYS A O 1
ATOM 2588 N N . MET A 1 312 ? -28.875 -11.234 5.059 1 96.69 312 MET A N 1
ATOM 2589 C CA . MET A 1 312 ? -28.844 -12.008 6.297 1 96.69 312 MET A CA 1
ATOM 2590 C C . MET A 1 312 ? -28.172 -11.219 7.414 1 96.69 312 MET A C 1
ATOM 2592 O O . MET A 1 312 ? -28.672 -11.18 8.539 1 96.69 312 MET A O 1
ATOM 2596 N N . LEU A 1 313 ? -27.031 -10.578 7.113 1 96.06 313 LEU A N 1
ATOM 2597 C CA . LEU A 1 313 ? -26.297 -9.789 8.102 1 96.06 313 LEU A CA 1
ATOM 2598 C C . LEU A 1 313 ? -27.125 -8.594 8.562 1 96.06 313 LEU A C 1
ATOM 2600 O O . LEU A 1 313 ? -27.094 -8.219 9.734 1 96.06 313 LEU A O 1
ATOM 2604 N N . HIS A 1 314 ? -27.922 -7.969 7.652 1 96.12 314 HIS A N 1
ATOM 2605 C CA . HIS A 1 314 ? -28.797 -6.859 7.984 1 96.12 314 HIS A CA 1
ATOM 2606 C C . HIS A 1 314 ? -29.875 -7.289 8.977 1 96.12 314 HIS A C 1
ATOM 2608 O O . HIS A 1 314 ? -30.266 -6.512 9.859 1 96.12 314 HIS A O 1
ATOM 2614 N N . ARG A 1 315 ? -30.344 -8.453 8.891 1 94.81 315 ARG A N 1
ATOM 2615 C CA . ARG A 1 315 ? -31.391 -8.969 9.766 1 94.81 315 ARG A CA 1
ATOM 2616 C C . ARG A 1 315 ? -30.891 -9.117 11.195 1 94.81 315 ARG A C 1
ATOM 2618 O O . ARG A 1 315 ? -31.656 -9.039 12.148 1 94.81 315 ARG A O 1
ATOM 2625 N N . LYS A 1 316 ? -29.578 -9.273 11.336 1 92.81 316 LYS A N 1
ATOM 2626 C CA . LYS A 1 316 ? -28.969 -9.453 12.656 1 92.81 316 LYS A CA 1
ATOM 2627 C C . LYS A 1 316 ? -28.719 -8.109 13.328 1 92.81 316 LYS A C 1
ATOM 2629 O O . LYS A 1 316 ? -28.375 -8.055 14.508 1 92.81 316 LYS A O 1
ATOM 2634 N N . GLN A 1 317 ? -28.844 -7.043 12.484 1 90.88 317 GLN A N 1
ATOM 2635 C CA . GLN A 1 317 ? -28.641 -5.695 13.008 1 90.88 317 GLN A CA 1
ATOM 2636 C C . GLN A 1 317 ? -29.922 -5.129 13.609 1 90.88 317 GLN A C 1
ATOM 2638 O O . GLN A 1 317 ? -31.016 -5.371 13.094 1 90.88 317 GLN A O 1
ATOM 2643 N N . GLU A 1 318 ? -29.875 -4.414 14.695 1 90.94 318 GLU A N 1
ATOM 2644 C CA . GLU A 1 318 ? -31.047 -3.715 15.227 1 90.94 318 GLU A CA 1
ATOM 2645 C C . GLU A 1 318 ? -31.562 -2.672 14.234 1 90.94 318 GLU A C 1
ATOM 2647 O O . GLU A 1 318 ? -32.75 -2.598 13.977 1 90.94 318 GLU A O 1
ATOM 2652 N N . LYS A 1 319 ? -30.672 -1.918 13.727 1 91.31 319 LYS A N 1
ATOM 2653 C CA . LYS A 1 319 ? -30.938 -0.958 12.656 1 91.31 319 LYS A CA 1
ATOM 2654 C C . LYS A 1 319 ? -30 -1.186 11.477 1 91.31 319 LYS A C 1
ATOM 2656 O O . LYS A 1 319 ? -28.781 -1.333 11.656 1 91.31 319 LYS A O 1
ATOM 2661 N N . ARG A 1 320 ? -30.672 -1.344 10.367 1 91.38 320 ARG A N 1
ATOM 2662 C CA . ARG A 1 320 ? -29.891 -1.566 9.156 1 91.38 320 ARG A CA 1
ATOM 2663 C C . ARG A 1 320 ? -28.812 -0.509 9.008 1 91.38 320 ARG A C 1
ATOM 2665 O O . ARG A 1 320 ? -29.094 0.69 9.008 1 91.38 320 ARG A O 1
ATOM 2672 N N . ASP A 1 321 ? -27.562 -1.013 8.953 1 93.62 321 ASP A N 1
ATOM 2673 C CA . ASP A 1 321 ? -26.422 -0.111 8.828 1 93.62 321 ASP A CA 1
ATOM 2674 C C . ASP A 1 321 ? -25.328 -0.728 7.957 1 93.62 321 ASP A C 1
ATOM 2676 O O . ASP A 1 321 ? -25.438 -1.881 7.535 1 93.62 321 ASP A O 1
ATOM 2680 N N . PHE A 1 322 ? -24.406 0.081 7.652 1 95.81 322 PHE A N 1
ATOM 2681 C CA . PHE A 1 322 ? -23.297 -0.349 6.801 1 95.81 322 PHE A CA 1
ATOM 2682 C C . PHE A 1 322 ? -22.562 -1.527 7.43 1 95.81 322 PHE A C 1
ATOM 2684 O O . PHE A 1 322 ? -22.375 -1.578 8.648 1 95.81 322 PHE A O 1
ATOM 2691 N N . ILE A 1 323 ? -22.141 -2.488 6.602 1 96.56 323 ILE A N 1
ATOM 2692 C CA . ILE A 1 323 ? -21.391 -3.676 7 1 96.56 323 ILE A CA 1
ATOM 2693 C C . ILE A 1 323 ? -20.031 -3.682 6.32 1 96.56 323 ILE A C 1
ATOM 2695 O O . ILE A 1 323 ? -19.938 -3.457 5.113 1 96.56 323 ILE A O 1
ATOM 2699 N N . LYS A 1 324 ? -18.969 -3.949 7.043 1 95.12 324 LYS A N 1
ATOM 2700 C CA . LYS A 1 324 ? -17.625 -4.008 6.473 1 95.12 324 LYS A CA 1
ATOM 2701 C C . LYS A 1 324 ? -17.547 -5.055 5.367 1 95.12 324 LYS A C 1
ATOM 2703 O O . LYS A 1 324 ? -18.016 -6.18 5.535 1 95.12 324 LYS A O 1
ATOM 2708 N N . ALA A 1 325 ? -17 -4.672 4.223 1 96.56 325 ALA A N 1
ATOM 2709 C CA . ALA A 1 325 ? -16.875 -5.582 3.09 1 96.56 325 ALA A CA 1
ATOM 2710 C C . ALA A 1 325 ? -16.141 -6.863 3.492 1 96.56 325 ALA A C 1
ATOM 2712 O O . ALA A 1 325 ? -16.531 -7.961 3.088 1 96.56 325 ALA A O 1
ATOM 2713 N N . GLY A 1 326 ? -15.094 -6.711 4.328 1 94.75 326 GLY A N 1
ATOM 2714 C CA . GLY A 1 326 ? -14.359 -7.875 4.809 1 94.75 326 GLY A CA 1
ATOM 2715 C C . GLY A 1 326 ? -15.234 -8.844 5.582 1 94.75 326 GLY A C 1
ATOM 2716 O O . GLY A 1 326 ? -15.055 -10.062 5.488 1 94.75 326 GLY A O 1
ATOM 2717 N N . MET A 1 327 ? -16.188 -8.336 6.371 1 94.31 327 MET A N 1
ATOM 2718 C CA . MET A 1 327 ? -17.094 -9.172 7.141 1 94.31 327 MET A CA 1
ATOM 2719 C C . MET A 1 327 ? -18 -9.977 6.223 1 94.31 327 MET A C 1
ATOM 2721 O O . MET A 1 327 ? -18.25 -11.156 6.461 1 94.31 327 MET A O 1
ATOM 2725 N N . VAL A 1 328 ? -18.5 -9.297 5.203 1 97.12 328 VAL A N 1
ATOM 2726 C CA . VAL A 1 328 ? -19.359 -9.969 4.227 1 97.12 328 VAL A CA 1
ATOM 2727 C C . VAL A 1 328 ? -18.594 -11.141 3.604 1 97.12 328 VAL A C 1
ATOM 2729 O O . VAL A 1 328 ? -19.109 -12.258 3.545 1 97.12 328 VAL A O 1
ATOM 2732 N N . ILE A 1 329 ? -17.359 -10.914 3.17 1 96.88 329 ILE A N 1
ATOM 2733 C CA . ILE A 1 329 ? -16.531 -11.914 2.518 1 96.88 329 ILE A CA 1
ATOM 2734 C C . ILE A 1 329 ? -16.219 -13.047 3.498 1 96.88 329 ILE A C 1
ATOM 2736 O O . ILE A 1 329 ? -16.312 -14.219 3.15 1 96.88 329 ILE A O 1
ATOM 2740 N N . GLY A 1 330 ? -15.875 -12.625 4.781 1 94.06 330 GLY A N 1
ATOM 2741 C CA . GLY A 1 330 ? -15.617 -13.633 5.805 1 94.06 330 GLY A CA 1
ATOM 2742 C C . GLY A 1 330 ? -16.797 -14.555 6.043 1 94.06 330 GLY A C 1
ATOM 2743 O O . GLY A 1 330 ? -16.625 -15.766 6.176 1 94.06 330 GLY A O 1
ATOM 2744 N N . GLU A 1 331 ? -17.984 -13.953 6.07 1 93.5 331 GLU A N 1
ATOM 2745 C CA . GLU A 1 331 ? -19.203 -14.727 6.277 1 93.5 331 GLU A CA 1
ATOM 2746 C C . GLU A 1 331 ? -19.438 -15.727 5.145 1 93.5 331 GLU A C 1
ATOM 2748 O O . GLU A 1 331 ? -19.797 -16.875 5.383 1 93.5 331 GLU A O 1
ATOM 2753 N N . ILE A 1 332 ? -19.203 -15.305 3.936 1 95.31 332 ILE A N 1
ATOM 2754 C CA . ILE A 1 332 ? -19.375 -16.172 2.775 1 95.31 332 ILE A CA 1
ATOM 2755 C C . ILE A 1 332 ? -18.375 -17.328 2.838 1 95.31 332 ILE A C 1
ATOM 2757 O O . ILE A 1 332 ? -18.766 -18.484 2.682 1 95.31 332 ILE A O 1
ATOM 2761 N N . LEU A 1 333 ? -17.156 -17.016 3.094 1 91.88 333 LEU A N 1
ATOM 2762 C CA . LEU A 1 333 ? -16.094 -18.016 3.074 1 91.88 333 LEU A CA 1
ATOM 2763 C C . LEU A 1 333 ? -16.281 -19.016 4.215 1 91.88 333 LEU A C 1
ATOM 2765 O O . LEU A 1 333 ? -15.945 -20.203 4.07 1 91.88 333 LEU A O 1
ATOM 2769 N N . SER A 1 334 ? -16.812 -18.547 5.305 1 87.38 334 SER A N 1
ATOM 2770 C CA . SER A 1 334 ? -17.016 -19.422 6.457 1 87.38 334 SER A CA 1
ATOM 2771 C C . SER A 1 334 ? -18.188 -20.375 6.242 1 87.38 334 SER A C 1
ATOM 2773 O O . SER A 1 334 ? -18.25 -21.453 6.836 1 87.38 334 SER A O 1
ATOM 2775 N N . GLY A 1 335 ? -19.062 -19.984 5.387 1 83.75 335 GLY A N 1
ATOM 2776 C CA . GLY A 1 335 ? -20.281 -20.75 5.207 1 83.75 335 GLY A CA 1
ATOM 2777 C C . GLY A 1 335 ? -20.219 -21.734 4.062 1 83.75 335 GLY A C 1
ATOM 2778 O O . GLY A 1 335 ? -21.203 -22.406 3.752 1 83.75 335 GLY A O 1
ATOM 2779 N N . THR A 1 336 ? -19.094 -21.719 3.439 1 79.75 336 THR A N 1
ATOM 2780 C CA . THR A 1 336 ? -19 -22.625 2.301 1 79.75 336 THR A CA 1
ATOM 2781 C C . THR A 1 336 ? -17.734 -23.469 2.371 1 79.75 336 THR A C 1
ATOM 2783 O O . THR A 1 336 ? -16.75 -23.047 2.98 1 79.75 336 THR A O 1
ATOM 2786 N N . ASN A 1 337 ? -17.781 -24.672 1.89 1 71.88 337 ASN A N 1
ATOM 2787 C CA . ASN A 1 337 ? -16.609 -25.531 1.777 1 71.88 337 ASN A CA 1
ATOM 2788 C C . ASN A 1 337 ? -15.883 -25.328 0.453 1 71.88 337 ASN A C 1
ATOM 2790 O O . ASN A 1 337 ? -14.789 -25.859 0.252 1 71.88 337 ASN A O 1
ATOM 2794 N N . GLU A 1 338 ? -16.547 -24.547 -0.346 1 75.25 338 GLU A N 1
ATOM 2795 C CA . GLU A 1 338 ? -15.93 -24.25 -1.638 1 75.25 338 GLU A CA 1
ATOM 2796 C C . GLU A 1 338 ? -14.812 -23.219 -1.497 1 75.25 338 GLU A C 1
ATOM 2798 O O . GLU A 1 338 ? -14.891 -22.328 -0.662 1 75.25 338 GLU A O 1
ATOM 2803 N N . LEU A 1 339 ? -13.758 -23.5 -2.156 1 82.12 339 LEU A N 1
ATOM 2804 C CA . LEU A 1 339 ? -12.664 -22.531 -2.16 1 82.12 339 LEU A CA 1
ATOM 2805 C C . LEU A 1 339 ? -12.977 -21.375 -3.102 1 82.12 339 LEU A C 1
ATOM 2807 O O . LEU A 1 339 ? -12.883 -21.516 -4.324 1 82.12 339 LEU A O 1
ATOM 2811 N N . ILE A 1 340 ? -13.508 -20.359 -2.516 1 89.88 340 ILE A N 1
ATOM 2812 C CA . ILE A 1 340 ? -13.812 -19.156 -3.273 1 89.88 340 ILE A CA 1
ATOM 2813 C C . ILE A 1 340 ? -12.719 -18.109 -3.047 1 89.88 340 ILE A C 1
ATOM 2815 O O . ILE A 1 340 ? -12.258 -17.922 -1.918 1 89.88 340 ILE A O 1
ATOM 2819 N N . ASN A 1 341 ? -12.25 -17.531 -4.113 1 92.94 341 ASN A N 1
ATOM 2820 C CA . ASN A 1 341 ? -11.242 -16.484 -4.016 1 92.94 341 ASN A CA 1
ATOM 2821 C C . ASN A 1 341 ? -11.797 -15.211 -3.381 1 92.94 341 ASN A C 1
ATOM 2823 O O . ASN A 1 341 ? -12.734 -14.609 -3.912 1 92.94 341 ASN A O 1
ATOM 2827 N N . ALA A 1 342 ? -11.266 -14.797 -2.273 1 93.44 342 ALA A N 1
ATOM 2828 C CA . ALA A 1 342 ? -11.766 -13.656 -1.508 1 93.44 342 ALA A CA 1
ATOM 2829 C C . ALA A 1 342 ? -11.672 -12.367 -2.32 1 93.44 342 ALA A C 1
ATOM 2831 O O . ALA A 1 342 ? -12.562 -11.516 -2.25 1 93.44 342 ALA A O 1
ATOM 2832 N N . PHE A 1 343 ? -10.57 -12.211 -3.1 1 94.38 343 PHE A N 1
ATOM 2833 C CA . PHE A 1 343 ? -10.359 -10.992 -3.871 1 94.38 343 PHE A CA 1
ATOM 2834 C C . PHE A 1 343 ? -11.367 -10.898 -5.016 1 94.38 343 PHE A C 1
ATOM 2836 O O . PHE A 1 343 ? -11.781 -9.797 -5.391 1 94.38 343 PHE A O 1
ATOM 2843 N N . PHE A 1 344 ? -11.734 -12.047 -5.586 1 96.94 344 PHE A N 1
ATOM 2844 C CA . PHE A 1 344 ? -12.758 -12.039 -6.625 1 96.94 344 PHE A CA 1
ATOM 2845 C C . PHE A 1 344 ? -14.102 -11.617 -6.055 1 96.94 344 PHE A C 1
ATOM 2847 O O . PHE A 1 344 ? -14.852 -10.867 -6.695 1 96.94 344 PHE A O 1
ATOM 2854 N N . LEU A 1 345 ? -14.422 -12.117 -4.812 1 97.38 345 LEU A N 1
ATOM 2855 C CA . LEU A 1 345 ? -15.641 -11.68 -4.148 1 97.38 345 LEU A CA 1
ATOM 2856 C C . LEU A 1 345 ? -15.641 -10.164 -3.967 1 97.38 345 LEU A C 1
ATOM 2858 O O . LEU A 1 345 ? -16.656 -9.508 -4.203 1 97.38 345 LEU A O 1
ATOM 2862 N N . GLU A 1 346 ? -14.539 -9.633 -3.553 1 97.75 346 GLU A N 1
ATOM 2863 C CA . GLU A 1 346 ? -14.406 -8.195 -3.367 1 97.75 346 GLU A CA 1
ATOM 2864 C C . GLU A 1 346 ? -14.617 -7.449 -4.68 1 97.75 346 GLU A C 1
ATOM 2866 O O . GLU A 1 346 ? -15.258 -6.391 -4.707 1 97.75 346 GLU A O 1
ATOM 2871 N N . TYR A 1 347 ? -14.07 -8 -5.758 1 97.62 347 TYR A N 1
ATOM 2872 C CA . TYR A 1 347 ? -14.273 -7.477 -7.102 1 97.62 347 TYR A CA 1
ATOM 2873 C C . TYR A 1 347 ? -15.758 -7.387 -7.43 1 97.62 347 TYR A C 1
ATOM 2875 O O . TYR A 1 347 ? -16.234 -6.352 -7.91 1 97.62 347 TYR A O 1
ATOM 2883 N N . ARG A 1 348 ? -16.453 -8.422 -7.113 1 98.19 348 ARG A N 1
ATOM 2884 C CA . ARG A 1 348 ? -17.875 -8.453 -7.402 1 98.19 348 ARG A CA 1
ATOM 2885 C C . ARG A 1 348 ? -18.641 -7.492 -6.504 1 98.19 348 ARG A C 1
ATOM 2887 O O . ARG A 1 348 ? -19.609 -6.871 -6.934 1 98.19 348 ARG A O 1
ATOM 2894 N N . ILE A 1 349 ? -18.25 -7.352 -5.254 1 98 349 ILE A N 1
ATOM 2895 C CA . ILE A 1 349 ? -18.875 -6.398 -4.344 1 98 349 ILE A CA 1
ATOM 2896 C C . ILE A 1 349 ? -18.719 -4.984 -4.902 1 98 349 ILE A C 1
ATOM 2898 O O . ILE A 1 349 ? -19.688 -4.219 -4.918 1 98 349 ILE A O 1
ATOM 2902 N N . ARG A 1 350 ? -17.562 -4.594 -5.395 1 96.38 350 ARG A N 1
ATOM 2903 C CA . ARG A 1 350 ? -17.344 -3.277 -5.984 1 96.38 350 ARG A CA 1
ATOM 2904 C C . ARG A 1 350 ? -18.25 -3.068 -7.195 1 96.38 350 ARG A C 1
ATOM 2906 O O . ARG A 1 350 ? -18.812 -1.983 -7.383 1 96.38 350 ARG A O 1
ATOM 2913 N N . ASN A 1 351 ? -18.406 -4.164 -8 1 95.56 351 ASN A N 1
ATOM 2914 C CA . ASN A 1 351 ? -19.297 -4.066 -9.164 1 95.56 351 ASN A CA 1
ATOM 2915 C C . ASN A 1 351 ? -20.734 -3.799 -8.75 1 95.56 351 ASN A C 1
ATOM 2917 O O . ASN A 1 351 ? -21.453 -3.064 -9.43 1 95.56 351 ASN A O 1
ATOM 2921 N N . LEU A 1 352 ? -21.109 -4.441 -7.664 1 96 352 LEU A N 1
ATOM 2922 C CA . LEU A 1 352 ? -22.469 -4.25 -7.16 1 96 352 LEU A CA 1
ATOM 2923 C C . LEU A 1 352 ? -22.656 -2.838 -6.617 1 96 352 LEU A C 1
ATOM 2925 O O . LEU A 1 352 ? -23.766 -2.303 -6.633 1 96 352 LEU A O 1
ATOM 2929 N N . ILE A 1 353 ? -21.594 -2.209 -6.117 1 94.06 353 ILE A N 1
ATOM 2930 C CA . ILE A 1 353 ? -21.641 -0.812 -5.699 1 94.06 353 ILE A CA 1
ATOM 2931 C C . ILE A 1 353 ? -21.812 0.089 -6.918 1 94.06 353 ILE A C 1
ATOM 2933 O O . ILE A 1 353 ? -22.703 0.946 -6.934 1 94.06 353 ILE A O 1
ATOM 2937 N N . TYR A 1 354 ? -21.031 -0.233 -7.973 1 89.81 354 TYR A N 1
ATOM 2938 C CA . TYR A 1 354 ? -21 0.617 -9.156 1 89.81 354 TYR A CA 1
ATOM 2939 C C . TYR A 1 354 ? -22.312 0.508 -9.938 1 89.81 354 TYR A C 1
ATOM 2941 O O . TYR A 1 354 ? -22.719 1.454 -10.609 1 89.81 354 TYR A O 1
ATOM 2949 N N . SER A 1 355 ? -22.984 -0.63 -9.766 1 90.69 355 SER A N 1
ATOM 2950 C CA . SER A 1 355 ? -24.25 -0.839 -10.469 1 90.69 355 SER A CA 1
ATOM 2951 C C . SER A 1 355 ? -25.422 -0.289 -9.672 1 90.69 355 SER A C 1
ATOM 2953 O O . SER A 1 355 ? -26.562 -0.332 -10.141 1 90.69 355 SER A O 1
ATOM 2955 N N . GLY A 1 356 ? -25.172 0.166 -8.438 1 90.12 356 GLY A N 1
ATOM 2956 C CA . GLY A 1 356 ? -26.188 0.868 -7.668 1 90.12 356 GLY A CA 1
ATOM 2957 C C . GLY A 1 356 ? -26.938 -0.037 -6.719 1 90.12 356 GLY A C 1
ATOM 2958 O O . GLY A 1 356 ? -27.859 0.412 -6.023 1 90.12 356 GLY A O 1
ATOM 2959 N N . LEU A 1 357 ? -26.562 -1.311 -6.633 1 94.25 357 LEU A N 1
ATOM 2960 C CA . LEU A 1 357 ? -27.281 -2.246 -5.773 1 94.25 357 LEU A CA 1
ATOM 2961 C C . LEU A 1 357 ? -26.828 -2.102 -4.324 1 94.25 357 LEU A C 1
ATOM 2963 O O . LEU A 1 357 ? -27.578 -2.441 -3.404 1 94.25 357 LEU A O 1
ATOM 2967 N N . LEU A 1 358 ? -25.609 -1.604 -4.125 1 95.81 358 LEU A N 1
ATOM 2968 C CA . LEU A 1 358 ? -25.062 -1.41 -2.787 1 95.81 358 LEU A CA 1
ATOM 2969 C C . LEU A 1 358 ? -24.672 0.045 -2.568 1 95.81 358 LEU A C 1
ATOM 2971 O O . LEU A 1 358 ? -24.203 0.709 -3.494 1 95.81 358 LEU A O 1
ATOM 2975 N N . GLU A 1 359 ? -24.875 0.525 -1.401 1 95.06 359 GLU A N 1
ATOM 2976 C CA . GLU A 1 359 ? -24.312 1.798 -0.959 1 95.06 359 GLU A CA 1
ATOM 2977 C C . GLU A 1 359 ? -22.906 1.615 -0.403 1 95.06 359 GLU A C 1
ATOM 2979 O O . GLU A 1 359 ? -22.562 0.535 0.08 1 95.06 359 GLU A O 1
ATOM 2984 N N . LEU A 1 360 ? -22.172 2.656 -0.553 1 94.94 360 LEU A N 1
ATOM 2985 C CA . LEU A 1 360 ? -20.766 2.582 -0.178 1 94.94 360 LEU A CA 1
ATOM 2986 C C . LEU A 1 360 ? -20.438 3.605 0.903 1 94.94 360 LEU A C 1
ATOM 2988 O O . LEU A 1 360 ? -20.891 4.75 0.838 1 94.94 360 LEU A O 1
ATOM 2992 N N . LYS A 1 361 ? -19.812 3.174 1.934 1 94.31 361 LYS A N 1
ATOM 2993 C CA . LYS A 1 361 ? -19.141 4.047 2.9 1 94.31 361 LYS A CA 1
ATOM 2994 C C . LYS A 1 361 ? -17.656 3.715 3.016 1 94.31 361 LYS A C 1
ATOM 2996 O O . LYS A 1 361 ? -17.297 2.582 3.338 1 94.31 361 LYS A O 1
ATOM 3001 N N . GLY A 1 362 ? -16.797 4.719 2.727 1 93.88 362 GLY A N 1
ATOM 3002 C CA . GLY A 1 362 ? -15.359 4.48 2.744 1 93.88 362 GLY A CA 1
ATOM 3003 C C . GLY A 1 362 ? -14.75 4.402 1.357 1 93.88 362 GLY A C 1
ATOM 3004 O O . GLY A 1 362 ? -15.359 4.848 0.381 1 93.88 362 GLY A O 1
ATOM 3005 N N . ILE A 1 363 ? -13.555 4.02 1.29 1 91.81 363 ILE A N 1
ATOM 3006 C CA . ILE A 1 363 ? -12.789 3.924 0.049 1 91.81 363 ILE A CA 1
ATOM 3007 C C . ILE A 1 363 ? -12.43 2.465 -0.22 1 91.81 363 ILE A C 1
ATOM 3009 O O . ILE A 1 363 ? -11.789 1.815 0.61 1 91.81 363 ILE A O 1
ATOM 3013 N N . PRO A 1 364 ? -12.805 1.959 -1.291 1 92.31 364 PRO A N 1
ATOM 3014 C CA . PRO A 1 364 ? -12.531 0.546 -1.571 1 92.31 364 PRO A CA 1
ATOM 3015 C C . PRO A 1 364 ? -11.094 0.298 -2.021 1 92.31 364 PRO A C 1
ATOM 3017 O O . PRO A 1 364 ? -10.867 -0.421 -2.998 1 92.31 364 PRO A O 1
ATOM 3020 N N . LYS A 1 365 ? -10.172 0.813 -1.335 1 90.31 365 LYS A N 1
ATOM 3021 C CA . LYS A 1 365 ? -8.773 0.519 -1.622 1 90.31 365 LYS A CA 1
ATOM 3022 C C . LYS A 1 365 ? -8.367 -0.84 -1.058 1 90.31 365 LYS A C 1
ATOM 3024 O O . LYS A 1 365 ? -7.371 -1.427 -1.488 1 90.31 365 LYS A O 1
ATOM 3029 N N . SER A 1 366 ? -9.094 -1.39 -0.087 1 89.06 366 SER A N 1
ATOM 3030 C CA . SER A 1 366 ? -9.047 -2.756 0.424 1 89.06 366 SER A CA 1
ATOM 3031 C C . SER A 1 366 ? -10.359 -3.133 1.111 1 89.06 366 SER A C 1
ATOM 3033 O O . SER A 1 366 ? -11.172 -2.264 1.433 1 89.06 366 SER A O 1
ATOM 3035 N N . MET A 1 367 ? -10.453 -4.355 1.421 1 90.38 367 MET A N 1
ATOM 3036 C CA . MET A 1 367 ? -11.703 -4.867 1.975 1 90.38 367 MET A CA 1
ATOM 3037 C C . MET A 1 367 ? -11.93 -4.332 3.385 1 90.38 367 MET A C 1
ATOM 3039 O O . MET A 1 367 ? -13.062 -4.34 3.879 1 90.38 367 MET A O 1
ATOM 3043 N N . ARG A 1 368 ? -10.938 -3.848 4.043 1 88.25 368 ARG A N 1
ATOM 3044 C CA . ARG A 1 368 ? -11.078 -3.373 5.418 1 88.25 368 ARG A CA 1
ATOM 3045 C C . ARG A 1 368 ? -11.391 -1.882 5.453 1 88.25 368 ARG A C 1
ATOM 3047 O O . ARG A 1 368 ? -11.688 -1.328 6.512 1 88.25 368 ARG A O 1
ATOM 3054 N N . HIS A 1 369 ? -11.414 -1.24 4.258 1 91.12 369 HIS A N 1
ATOM 3055 C CA . HIS A 1 369 ? -11.453 0.217 4.27 1 91.12 369 HIS A CA 1
ATOM 3056 C C . HIS A 1 369 ? -12.828 0.734 3.848 1 91.12 369 HIS A C 1
ATOM 3058 O O . HIS A 1 369 ? -13.016 1.942 3.686 1 91.12 369 HIS A O 1
ATOM 3064 N N . TYR A 1 370 ? -13.75 -0.207 3.621 1 93.69 370 TYR A N 1
ATOM 3065 C CA . TYR A 1 370 ? -15.07 0.288 3.246 1 93.69 370 TYR A CA 1
ATOM 3066 C C . TYR A 1 370 ? -16.156 -0.668 3.709 1 93.69 370 TYR A C 1
ATOM 3068 O O . TYR A 1 370 ? -15.875 -1.785 4.145 1 93.69 370 TYR A O 1
ATOM 3076 N N . SER A 1 371 ? -17.328 -0.151 3.783 1 96.38 371 SER A N 1
ATOM 3077 C CA . SER A 1 371 ? -18.531 -0.87 4.195 1 96.38 371 SER A CA 1
ATOM 3078 C C . SER A 1 371 ? -19.641 -0.738 3.156 1 96.38 371 SER A C 1
ATOM 3080 O O . SER A 1 371 ? -19.594 0.155 2.309 1 96.38 371 SER A O 1
ATOM 3082 N N . VAL A 1 372 ? -20.5 -1.684 3.164 1 96.75 372 VAL A N 1
ATOM 3083 C CA . VAL A 1 372 ? -21.578 -1.679 2.168 1 96.75 372 VAL A CA 1
ATOM 3084 C C . VAL A 1 372 ? -22.922 -1.845 2.859 1 96.75 372 VAL A C 1
ATOM 3086 O O . VAL A 1 372 ? -23 -2.311 3.998 1 96.75 372 VAL A O 1
ATOM 3089 N N . LYS A 1 373 ? -23.922 -1.391 2.217 1 96.69 373 LYS A N 1
ATOM 3090 C CA . LYS A 1 373 ? -25.312 -1.497 2.646 1 96.69 373 LYS A CA 1
ATOM 3091 C C . LYS A 1 373 ? -26.25 -1.688 1.453 1 96.69 373 LYS A C 1
ATOM 3093 O O . LYS A 1 373 ? -26.031 -1.092 0.394 1 96.69 373 LYS A O 1
ATOM 3098 N N . LEU A 1 374 ? -27.172 -2.602 1.619 1 95.44 374 LEU A N 1
ATOM 3099 C CA . LEU A 1 374 ? -28.141 -2.787 0.544 1 95.44 374 LEU A CA 1
ATOM 3100 C C . LEU A 1 374 ? -28.984 -1.529 0.346 1 95.44 374 LEU A C 1
ATOM 3102 O O . LEU A 1 374 ? -29.391 -0.895 1.319 1 95.44 374 LEU A O 1
ATOM 3106 N N . ARG A 1 375 ? -29.172 -1.101 -0.862 1 90.44 375 ARG A N 1
ATOM 3107 C CA . ARG A 1 375 ? -30.016 0.047 -1.155 1 90.44 375 ARG A CA 1
ATOM 3108 C C . ARG A 1 375 ? -31.484 -0.303 -0.966 1 90.44 375 ARG A C 1
ATOM 3110 O O . ARG A 1 375 ? -31.891 -1.445 -1.189 1 90.44 375 ARG A O 1
ATOM 3117 N N . MET B 1 1 ? -6.25 -4.168 26.562 1 86.31 1 MET B N 1
ATOM 3118 C CA . MET B 1 1 ? -4.793 -4.227 26.562 1 86.31 1 MET B CA 1
ATOM 3119 C C . MET B 1 1 ? -4.215 -3.566 27.812 1 86.31 1 MET B C 1
ATOM 3121 O O . MET B 1 1 ? -4.586 -2.441 28.156 1 86.31 1 MET B O 1
ATOM 3125 N N . LYS B 1 2 ? -3.504 -4.277 28.641 1 91.62 2 LYS B N 1
ATOM 3126 C CA . LYS B 1 2 ? -2.822 -3.762 29.828 1 91.62 2 LYS B CA 1
ATOM 3127 C C . LYS B 1 2 ? -1.38 -3.377 29.5 1 91.62 2 LYS B C 1
ATOM 3129 O O . LYS B 1 2 ? -0.741 -3.998 28.656 1 91.62 2 LYS B O 1
ATOM 3134 N N . THR B 1 3 ? -0.963 -2.256 30.141 1 93.94 3 THR B N 1
ATOM 3135 C CA . THR B 1 3 ? 0.386 -1.783 29.859 1 93.94 3 THR B CA 1
ATOM 3136 C C . THR B 1 3 ? 1.174 -1.573 31.141 1 93.94 3 THR B C 1
ATOM 3138 O O . THR B 1 3 ? 0.59 -1.328 32.219 1 93.94 3 THR B O 1
ATOM 3141 N N . LYS B 1 4 ? 2.422 -1.898 31.141 1 93.69 4 LYS B N 1
ATOM 3142 C CA . LYS B 1 4 ? 3.387 -1.643 32.188 1 93.69 4 LYS B CA 1
ATOM 3143 C C . LYS B 1 4 ? 4.676 -1.043 31.641 1 93.69 4 LYS B C 1
ATOM 3145 O O . LYS B 1 4 ? 5.113 -1.405 30.547 1 93.69 4 LYS B O 1
ATOM 3150 N N . VAL B 1 5 ? 5.203 -0.032 32.438 1 93.88 5 VAL B N 1
ATOM 3151 C CA . VAL B 1 5 ? 6.406 0.626 31.938 1 93.88 5 VAL B CA 1
ATOM 3152 C C . VAL B 1 5 ? 7.559 0.405 32.906 1 93.88 5 VAL B C 1
ATOM 3154 O O . VAL B 1 5 ? 7.434 0.707 34.125 1 93.88 5 VAL B O 1
ATOM 3157 N N . ILE B 1 6 ? 8.531 -0.204 32.469 1 92.62 6 ILE B N 1
ATOM 3158 C CA . ILE B 1 6 ? 9.844 -0.236 33.094 1 92.62 6 ILE B CA 1
ATOM 3159 C C . ILE B 1 6 ? 10.883 0.37 32.156 1 92.62 6 ILE B C 1
ATOM 3161 O O . ILE B 1 6 ? 11.531 -0.348 31.406 1 92.62 6 ILE B O 1
ATOM 3165 N N . TYR B 1 7 ? 11.062 1.601 32.281 1 91.25 7 TYR B N 1
ATOM 3166 C CA . TYR B 1 7 ? 11.828 2.35 31.297 1 91.25 7 TYR B CA 1
ATOM 3167 C C . TYR B 1 7 ? 13.242 1.802 31.156 1 91.25 7 TYR B C 1
ATOM 3169 O O . TYR B 1 7 ? 13.914 1.549 32.156 1 91.25 7 TYR B O 1
ATOM 3177 N N . PRO B 1 8 ? 13.625 1.649 29.922 1 93.62 8 PRO B N 1
ATOM 3178 C CA . PRO B 1 8 ? 13.07 2.121 28.641 1 93.62 8 PRO B CA 1
ATOM 3179 C C . PRO B 1 8 ? 12.141 1.098 28 1 93.62 8 PRO B C 1
ATOM 3181 O O . PRO B 1 8 ? 11.836 1.209 26.797 1 93.62 8 PRO B O 1
ATOM 3184 N N . PHE B 1 9 ? 11.711 0.089 28.75 1 95.12 9 PHE B N 1
ATOM 3185 C CA . PHE B 1 9 ? 10.875 -0.967 28.188 1 95.12 9 PHE B CA 1
ATOM 3186 C C . PHE B 1 9 ? 9.406 -0.71 28.484 1 95.12 9 PHE B C 1
ATOM 3188 O O . PHE B 1 9 ? 9.062 -0.256 29.578 1 95.12 9 PHE B O 1
ATOM 3195 N N . ILE B 1 10 ? 8.578 -0.981 27.547 1 95.81 10 ILE B N 1
ATOM 3196 C CA . ILE B 1 10 ? 7.133 -0.942 27.719 1 95.81 10 ILE B CA 1
ATOM 3197 C C . ILE B 1 10 ? 6.543 -2.326 27.453 1 95.81 10 ILE B C 1
ATOM 3199 O O . ILE B 1 10 ? 6.859 -2.957 26.438 1 95.81 10 ILE B O 1
ATOM 3203 N N . TYR B 1 11 ? 5.73 -2.822 28.375 1 95.25 11 TYR B N 1
ATOM 3204 C CA . TYR B 1 11 ? 5.078 -4.125 28.281 1 95.25 11 TYR B CA 1
ATOM 3205 C C . TYR B 1 11 ? 3.617 -3.977 27.875 1 95.25 11 TYR B C 1
ATOM 3207 O O . TYR B 1 11 ? 2.879 -3.186 28.453 1 95.25 11 TYR B O 1
ATOM 3215 N N . PHE B 1 12 ? 3.225 -4.66 26.844 1 94.25 12 PHE B N 1
ATOM 3216 C CA . PHE B 1 12 ? 1.838 -4.695 26.391 1 94.25 12 PHE B CA 1
ATOM 3217 C C . PHE B 1 12 ? 1.257 -6.098 26.547 1 94.25 12 PHE B C 1
ATOM 3219 O O . PHE B 1 12 ? 1.719 -7.035 25.891 1 94.25 12 PHE B O 1
ATOM 3226 N N . PHE B 1 13 ? 0.265 -6.25 27.328 1 94 13 PHE B N 1
ATOM 3227 C CA . PHE B 1 13 ? -0.387 -7.539 27.516 1 94 13 PHE B CA 1
ATOM 3228 C C . PHE B 1 13 ? -1.604 -7.664 26.594 1 94 13 PHE B C 1
ATOM 3230 O O . PHE B 1 13 ? -2.486 -6.805 26.609 1 94 13 PHE B O 1
ATOM 3237 N N . MET B 1 14 ? -1.554 -8.633 25.734 1 89.06 14 MET B N 1
ATOM 3238 C CA . MET B 1 14 ? -2.688 -8.938 24.875 1 89.06 14 MET B CA 1
ATOM 3239 C C . MET B 1 14 ? -3.307 -10.281 25.234 1 89.06 14 MET B C 1
ATOM 3241 O O . MET B 1 14 ? -2.596 -11.266 25.422 1 89.06 14 MET B O 1
ATOM 3245 N N . GLU B 1 15 ? -4.609 -10.344 25.297 1 83.12 15 GLU B N 1
ATOM 3246 C CA . GLU B 1 15 ? -5.301 -11.578 25.656 1 83.12 15 GLU B CA 1
ATOM 3247 C C . GLU B 1 15 ? -5.133 -12.641 24.578 1 83.12 15 GLU B C 1
ATOM 3249 O O . GLU B 1 15 ? -5.094 -12.32 23.391 1 83.12 15 GLU B O 1
ATOM 3254 N N . PRO B 1 16 ? -5.074 -13.883 24.891 1 78.94 16 PRO B N 1
ATOM 3255 C CA . PRO B 1 16 ? -5.301 -14.336 26.266 1 78.94 16 PRO B CA 1
ATOM 3256 C C . PRO B 1 16 ? -4.031 -14.328 27.109 1 78.94 16 PRO B C 1
ATOM 3258 O O . PRO B 1 16 ? -4.098 -14.211 28.344 1 78.94 16 PRO B O 1
ATOM 3261 N N . ASN B 1 17 ? -2.781 -14.445 26.453 1 87.12 17 ASN B N 1
ATOM 3262 C CA . ASN B 1 17 ? -1.63 -14.594 27.344 1 87.12 17 ASN B CA 1
ATOM 3263 C C . ASN B 1 17 ? -0.338 -14.156 26.656 1 87.12 17 ASN B C 1
ATOM 3265 O O . ASN B 1 17 ? 0.727 -14.719 26.906 1 87.12 17 ASN B O 1
ATOM 3269 N N . VAL B 1 18 ? -0.418 -13.203 25.844 1 91.19 18 VAL B N 1
ATOM 3270 C CA . VAL B 1 18 ? 0.757 -12.781 25.094 1 91.19 18 VAL B CA 1
ATOM 3271 C C . VAL B 1 18 ? 1.235 -11.422 25.609 1 91.19 18 VAL B C 1
ATOM 3273 O O . VAL B 1 18 ? 0.426 -10.531 25.875 1 91.19 18 VAL B O 1
ATOM 3276 N N . VAL B 1 19 ? 2.516 -11.336 25.812 1 92.62 19 VAL B N 1
ATOM 3277 C CA . VAL B 1 19 ? 3.117 -10.062 26.203 1 92.62 19 VAL B CA 1
ATOM 3278 C C . VAL B 1 19 ? 4.098 -9.594 25.141 1 92.62 19 VAL B C 1
ATOM 3280 O O . VAL B 1 19 ? 5.012 -10.336 24.75 1 92.62 19 VAL B O 1
ATOM 3283 N N . PHE B 1 20 ? 3.885 -8.406 24.672 1 92.69 20 PHE B N 1
ATOM 3284 C CA . PHE B 1 20 ? 4.84 -7.75 23.781 1 92.69 20 PHE B CA 1
ATOM 3285 C C . PHE B 1 20 ? 5.695 -6.754 24.562 1 92.69 20 PHE B C 1
ATOM 3287 O O . PHE B 1 20 ? 5.172 -5.922 25.297 1 92.69 20 PHE B O 1
ATOM 3294 N N . VAL B 1 21 ? 6.941 -6.859 24.406 1 93.19 21 VAL B N 1
ATOM 3295 C CA . VAL B 1 21 ? 7.855 -5.93 25.078 1 93.19 21 VAL B CA 1
ATOM 3296 C C . VAL B 1 21 ? 8.539 -5.051 24.031 1 93.19 21 VAL B C 1
ATOM 3298 O O . VAL B 1 21 ? 9.188 -5.559 23.109 1 93.19 21 VAL B O 1
ATOM 3301 N N . TYR B 1 22 ? 8.336 -3.771 24.172 1 94.12 22 TYR B N 1
ATOM 3302 C CA . TYR B 1 22 ? 8.93 -2.789 23.266 1 94.12 22 TYR B CA 1
ATOM 3303 C C . TYR B 1 22 ? 10.031 -2.004 23.969 1 94.12 22 TYR B C 1
ATOM 3305 O O . TYR B 1 22 ? 9.852 -1.521 25.094 1 94.12 22 TYR B O 1
ATOM 3313 N N . LYS B 1 23 ? 11.164 -1.865 23.312 1 94.38 23 LYS B N 1
ATOM 3314 C CA . LYS B 1 23 ? 12.25 -1.048 23.844 1 94.38 23 LYS B CA 1
ATOM 3315 C C . LYS B 1 23 ? 12.32 0.306 23.141 1 94.38 23 LYS B C 1
ATOM 3317 O O . LYS B 1 23 ? 12.445 0.37 21.922 1 94.38 23 LYS B O 1
ATOM 3322 N N . ILE B 1 24 ? 12.258 1.354 23.891 1 92.88 24 ILE B N 1
ATOM 3323 C CA . ILE B 1 24 ? 12.375 2.703 23.344 1 92.88 24 ILE B CA 1
ATOM 3324 C C . ILE B 1 24 ? 13.844 3.012 23.062 1 92.88 24 ILE B C 1
ATOM 3326 O O . ILE B 1 24 ? 14.672 3.035 23.984 1 92.88 24 ILE B O 1
ATOM 3330 N N . GLU B 1 25 ? 14.148 3.305 21.891 1 90.25 25 GLU B N 1
ATOM 3331 C CA . GLU B 1 25 ? 15.539 3.555 21.5 1 90.25 25 GLU B CA 1
ATOM 3332 C C . GLU B 1 25 ? 15.695 4.934 20.875 1 90.25 25 GLU B C 1
ATOM 3334 O O . GLU B 1 25 ? 16.734 5.238 20.281 1 90.25 25 GLU B O 1
ATOM 3339 N N . THR B 1 26 ? 14.664 5.734 20.922 1 89.31 26 THR B N 1
ATOM 3340 C CA . THR B 1 26 ? 14.695 7.043 20.266 1 89.31 26 THR B CA 1
ATOM 3341 C C . THR B 1 26 ? 14.125 8.117 21.188 1 89.31 26 THR B C 1
ATOM 3343 O O . THR B 1 26 ? 13.406 7.809 22.141 1 89.31 26 THR B O 1
ATOM 3346 N N . GLN B 1 27 ? 14.469 9.328 20.906 1 88.19 27 GLN B N 1
ATOM 3347 C CA . GLN B 1 27 ? 13.883 10.469 21.594 1 88.19 27 GLN B CA 1
ATOM 3348 C C . GLN B 1 27 ? 12.828 11.156 20.734 1 88.19 27 GLN B C 1
ATOM 3350 O O . GLN B 1 27 ? 12.148 12.078 21.188 1 88.19 27 GLN B O 1
ATOM 3355 N N . ASN B 1 28 ? 12.734 10.688 19.547 1 90.12 28 ASN B N 1
ATOM 3356 C CA . ASN B 1 28 ? 11.727 11.219 18.625 1 90.12 28 ASN B CA 1
ATOM 3357 C C . ASN B 1 28 ? 10.398 10.477 18.766 1 90.12 28 ASN B C 1
ATOM 3359 O O . ASN B 1 28 ? 10.375 9.289 19.062 1 90.12 28 ASN B O 1
ATOM 3363 N N . TYR B 1 29 ? 9.422 11.156 18.625 1 94.06 29 TYR B N 1
ATOM 3364 C CA . TYR B 1 29 ? 8.117 10.516 18.625 1 94.06 29 TYR B CA 1
ATOM 3365 C C . TYR B 1 29 ? 7.984 9.562 17.438 1 94.06 29 TYR B C 1
ATOM 3367 O O . TYR B 1 29 ? 8.547 9.805 16.375 1 94.06 29 TYR B O 1
ATOM 3375 N N . VAL B 1 30 ? 7.211 8.539 17.656 1 93.88 30 VAL B N 1
ATOM 3376 C CA . VAL B 1 30 ? 7.145 7.473 16.656 1 93.88 30 VAL B CA 1
ATOM 3377 C C . VAL B 1 30 ? 5.73 7.383 16.094 1 93.88 30 VAL B C 1
ATOM 3379 O O . VAL B 1 30 ? 4.789 7.934 16.656 1 93.88 30 VAL B O 1
ATOM 3382 N N . THR B 1 31 ? 5.559 6.797 14.922 1 94.38 31 THR B N 1
ATOM 3383 C CA . THR B 1 31 ? 4.281 6.512 14.273 1 94.38 31 THR B CA 1
ATOM 3384 C C . THR B 1 31 ? 4.047 5.008 14.18 1 94.38 31 THR B C 1
ATOM 3386 O O . THR B 1 31 ? 4.891 4.215 14.594 1 94.38 31 THR B O 1
ATOM 3389 N N . VAL B 1 32 ? 2.943 4.617 13.617 1 92.31 32 VAL B N 1
ATOM 3390 C CA . VAL B 1 32 ? 2.621 3.207 13.43 1 92.31 32 VAL B CA 1
ATOM 3391 C C . VAL B 1 32 ? 3.637 2.566 12.484 1 92.31 32 VAL B C 1
ATOM 3393 O O . VAL B 1 32 ? 4.062 1.429 12.703 1 92.31 32 VAL B O 1
ATOM 3396 N N . SER B 1 33 ? 4.02 3.289 11.484 1 88.12 33 SER B N 1
ATOM 3397 C CA . SER B 1 33 ? 5.004 2.76 10.547 1 88.12 33 SER B CA 1
ATOM 3398 C C . SER B 1 33 ? 6.348 2.527 11.234 1 88.12 33 SER B C 1
ATOM 3400 O O . SER B 1 33 ? 7.02 1.525 10.977 1 88.12 33 SER B O 1
ATOM 3402 N N . ASP B 1 34 ? 6.707 3.43 12.141 1 89.75 34 ASP B N 1
ATOM 3403 C CA . ASP B 1 34 ? 7.957 3.291 12.883 1 89.75 34 ASP B CA 1
ATOM 3404 C C . ASP B 1 34 ? 7.949 2.025 13.734 1 89.75 34 ASP B C 1
ATOM 3406 O O . ASP B 1 34 ? 8.938 1.29 13.766 1 89.75 34 ASP B O 1
ATOM 3410 N N . LEU B 1 35 ? 6.852 1.843 14.43 1 89.62 35 LEU B N 1
ATOM 3411 C CA . LEU B 1 35 ? 6.754 0.681 15.312 1 89.62 35 LEU B CA 1
ATOM 3412 C C . LEU B 1 35 ? 6.793 -0.613 14.508 1 89.62 35 LEU B C 1
ATOM 3414 O O . LEU B 1 35 ? 7.391 -1.603 14.938 1 89.62 35 LEU B O 1
ATOM 3418 N N . ASN B 1 36 ? 6.18 -0.599 13.359 1 82.94 36 ASN B N 1
ATOM 3419 C CA . ASN B 1 36 ? 6.102 -1.787 12.523 1 82.94 36 ASN B CA 1
ATOM 3420 C C . ASN B 1 36 ? 7.445 -2.104 11.867 1 82.94 36 ASN B C 1
ATOM 3422 O O . ASN B 1 36 ? 7.836 -3.27 11.773 1 82.94 36 ASN B O 1
ATOM 3426 N N . GLU B 1 37 ? 8.117 -1.106 11.398 1 76.88 37 GLU B N 1
ATOM 3427 C CA . GLU B 1 37 ? 9.297 -1.302 10.562 1 76.88 37 GLU B CA 1
ATOM 3428 C C . GLU B 1 37 ? 10.57 -1.348 11.406 1 76.88 37 GLU B C 1
ATOM 3430 O O . GLU B 1 37 ? 11.469 -2.148 11.141 1 76.88 37 GLU B O 1
ATOM 3435 N N . ASN B 1 38 ? 10.578 -0.547 12.469 1 73.5 38 ASN B N 1
ATOM 3436 C CA . ASN B 1 38 ? 11.844 -0.367 13.18 1 73.5 38 ASN B CA 1
ATOM 3437 C C . ASN B 1 38 ? 11.688 -0.648 14.672 1 73.5 38 ASN B C 1
ATOM 3439 O O . ASN B 1 38 ? 12.602 -0.366 15.461 1 73.5 38 ASN B O 1
ATOM 3443 N N . GLY B 1 39 ? 10.641 -1.238 15.031 1 78.94 39 GLY B N 1
ATOM 3444 C CA . GLY B 1 39 ? 10.438 -1.465 16.453 1 78.94 39 GLY B CA 1
ATOM 3445 C C . GLY B 1 39 ? 11.242 -2.635 16.984 1 78.94 39 GLY B C 1
ATOM 3446 O O . GLY B 1 39 ? 11.398 -3.65 16.312 1 78.94 39 GLY B O 1
ATOM 3447 N N . GLU B 1 40 ? 11.797 -2.428 18.094 1 81.88 40 GLU B N 1
ATOM 3448 C CA . GLU B 1 40 ? 12.469 -3.504 18.812 1 81.88 40 GLU B CA 1
ATOM 3449 C C . GLU B 1 40 ? 11.5 -4.258 19.719 1 81.88 40 GLU B C 1
ATOM 3451 O O . GLU B 1 40 ? 11.258 -3.855 20.859 1 81.88 40 GLU B O 1
ATOM 3456 N N . TRP B 1 41 ? 11.07 -5.375 19.172 1 87.38 41 TRP B N 1
ATOM 3457 C CA . TRP B 1 41 ? 10.008 -6.098 19.859 1 87.38 41 TRP B CA 1
ATOM 3458 C C . TRP B 1 41 ? 10.508 -7.457 20.344 1 87.38 41 TRP B C 1
ATOM 3460 O O . TRP B 1 41 ? 11.328 -8.094 19.688 1 87.38 41 TRP B O 1
ATOM 3470 N N . GLN B 1 42 ? 10.07 -7.832 21.453 1 87.31 42 GLN B N 1
ATOM 3471 C CA . GLN B 1 42 ? 10.141 -9.203 21.953 1 87.31 42 GLN B CA 1
ATOM 3472 C C . GLN B 1 42 ? 8.766 -9.703 22.391 1 87.31 42 GLN B C 1
ATOM 3474 O O . GLN B 1 42 ? 7.945 -8.93 22.891 1 87.31 42 GLN B O 1
ATOM 3479 N N . THR B 1 43 ? 8.539 -10.938 22.125 1 90.31 43 THR B N 1
ATOM 3480 C CA . THR B 1 43 ? 7.234 -11.508 22.438 1 90.31 43 THR B CA 1
ATOM 3481 C C . THR B 1 43 ? 7.363 -12.648 23.438 1 90.31 43 THR B C 1
ATOM 3483 O O . THR B 1 43 ? 8.297 -13.445 23.359 1 90.31 43 THR B O 1
ATOM 3486 N N . TYR B 1 44 ? 6.434 -12.695 24.375 1 89.94 44 TYR B N 1
ATOM 3487 C CA . TYR B 1 44 ? 6.426 -13.719 25.422 1 89.94 44 TYR B CA 1
ATOM 3488 C C . TYR B 1 44 ? 5.023 -14.289 25.625 1 89.94 44 TYR B C 1
ATOM 3490 O O . TYR B 1 44 ? 4.031 -13.648 25.25 1 89.94 44 TYR B O 1
ATOM 3498 N N . GLU B 1 45 ? 4.914 -15.484 26.031 1 91.06 45 GLU B N 1
ATOM 3499 C CA . GLU B 1 45 ? 3.654 -16.109 26.422 1 91.06 45 GLU B CA 1
ATOM 3500 C C . GLU B 1 45 ? 3.615 -16.391 27.922 1 91.06 45 GLU B C 1
ATOM 3502 O O . GLU B 1 45 ? 4.582 -16.922 28.484 1 91.06 45 GLU B O 1
ATOM 3507 N N . LEU B 1 46 ? 2.516 -15.945 28.469 1 90.88 46 LEU B N 1
ATOM 3508 C CA . LEU B 1 46 ? 2.318 -16.203 29.891 1 90.88 46 LEU B CA 1
ATOM 3509 C C . LEU B 1 46 ? 1.446 -17.438 30.094 1 90.88 46 LEU B C 1
ATOM 3511 O O . LEU B 1 46 ? 0.675 -17.812 29.219 1 90.88 46 LEU B O 1
ATOM 3515 N N . GLU B 1 47 ? 1.592 -18.078 31.156 1 87.25 47 GLU B N 1
ATOM 3516 C CA . GLU B 1 47 ? 0.73 -19.219 31.5 1 87.25 47 GLU B CA 1
ATOM 3517 C C . GLU B 1 47 ? -0.651 -18.734 31.953 1 87.25 47 GLU B C 1
ATOM 3519 O O . GLU B 1 47 ? -1.665 -19.328 31.578 1 87.25 47 GLU B O 1
ATOM 3524 N N . HIS B 1 48 ? -0.598 -17.703 32.781 1 87.56 48 HIS B N 1
ATOM 3525 C CA . HIS B 1 48 ? -1.837 -17.109 33.281 1 87.56 48 HIS B CA 1
ATOM 3526 C C . HIS B 1 48 ? -1.786 -15.586 33.188 1 87.56 48 HIS B C 1
ATOM 3528 O O . HIS B 1 48 ? -0.728 -14.984 33.375 1 87.56 48 HIS B O 1
ATOM 3534 N N . GLU B 1 49 ? -2.934 -15.039 33 1 85.94 49 GLU B N 1
ATOM 3535 C CA . GLU B 1 49 ? -3.053 -13.594 32.812 1 85.94 49 GLU B CA 1
ATOM 3536 C C . GLU B 1 49 ? -2.582 -12.852 34.062 1 85.94 49 GLU B C 1
ATOM 3538 O O . GLU B 1 49 ? -2.037 -11.75 33.969 1 85.94 49 GLU B O 1
ATOM 3543 N N . ASN B 1 50 ? -2.689 -13.453 35.219 1 86.56 50 ASN B N 1
ATOM 3544 C CA . ASN B 1 50 ? -2.389 -12.797 36.5 1 86.56 50 ASN B CA 1
ATOM 3545 C C . ASN B 1 50 ? -0.888 -12.586 36.688 1 86.56 50 ASN B C 1
ATOM 3547 O O . ASN B 1 50 ? -0.463 -11.812 37.531 1 86.56 50 ASN B O 1
ATOM 3551 N N . GLU B 1 51 ? -0.157 -13.25 35.781 1 90.12 51 GLU B N 1
ATOM 3552 C CA . GLU B 1 51 ? 1.297 -13.172 35.906 1 90.12 51 GLU B CA 1
ATOM 3553 C C . GLU B 1 51 ? 1.826 -11.867 35.312 1 90.12 51 GLU B C 1
ATOM 3555 O O . GLU B 1 51 ? 2.982 -11.5 35.562 1 90.12 51 GLU B O 1
ATOM 3560 N N . PHE B 1 52 ? 1.011 -11.148 34.656 1 92.81 52 PHE B N 1
ATOM 3561 C CA . PHE B 1 52 ? 1.475 -9.992 33.906 1 92.81 52 PHE B CA 1
ATOM 3562 C C . PHE B 1 52 ? 2.055 -8.938 34.844 1 92.81 52 PHE B C 1
ATOM 3564 O O . PHE B 1 52 ? 3.098 -8.344 34.562 1 92.81 52 PHE B O 1
ATOM 3571 N N . GLU B 1 53 ? 1.478 -8.742 36 1 90.5 53 GLU B N 1
ATOM 3572 C CA . GLU B 1 53 ? 1.89 -7.688 36.906 1 90.5 53 GLU B CA 1
ATOM 3573 C C . GLU B 1 53 ? 3.318 -7.906 37.406 1 90.5 53 GLU B C 1
ATOM 3575 O O . GLU B 1 53 ? 4.078 -6.949 37.562 1 90.5 53 GLU B O 1
ATOM 3580 N N . MET B 1 54 ? 3.633 -9.203 37.5 1 91 54 MET B N 1
ATOM 3581 C CA . MET B 1 54 ? 4.949 -9.508 38.062 1 91 54 MET B CA 1
ATOM 3582 C C . MET B 1 54 ? 5.922 -9.922 36.969 1 91 54 MET B C 1
ATOM 3584 O O . MET B 1 54 ? 7.105 -10.141 37.219 1 91 54 MET B O 1
ATOM 3588 N N . PHE B 1 55 ? 5.477 -9.93 35.781 1 92.38 55 PHE B N 1
ATOM 3589 C CA . PHE B 1 55 ? 6.27 -10.445 34.656 1 92.38 55 PHE B CA 1
ATOM 3590 C C . PHE B 1 55 ? 7.445 -9.523 34.344 1 92.38 55 PHE B C 1
ATOM 3592 O O . PHE B 1 55 ? 7.289 -8.297 34.344 1 92.38 55 PHE B O 1
ATOM 3599 N N . ASN B 1 56 ? 8.648 -10.094 34.188 1 91.56 56 ASN B N 1
ATOM 3600 C CA . ASN B 1 56 ? 9.867 -9.414 33.75 1 91.56 56 ASN B CA 1
ATOM 3601 C C . ASN B 1 56 ? 10.531 -10.141 32.594 1 91.56 56 ASN B C 1
ATOM 3603 O O . ASN B 1 56 ? 10.969 -11.281 32.719 1 91.56 56 ASN B O 1
ATOM 3607 N N . HIS B 1 57 ? 10.633 -9.398 31.469 1 91.56 57 HIS B N 1
ATOM 3608 C CA . HIS B 1 57 ? 11.117 -10.031 30.25 1 91.56 57 HIS B CA 1
ATOM 3609 C C . HIS B 1 57 ? 12.57 -10.477 30.406 1 91.56 57 HIS B C 1
ATOM 3611 O O . HIS B 1 57 ? 13.008 -11.414 29.734 1 91.56 57 HIS B O 1
ATOM 3617 N N . GLU B 1 58 ? 13.32 -9.82 31.234 1 90.44 58 GLU B N 1
ATOM 3618 C CA . GLU B 1 58 ? 14.742 -10.125 31.406 1 90.44 58 GLU B CA 1
ATOM 3619 C C . GLU B 1 58 ? 14.938 -11.5 32.062 1 90.44 58 GLU B C 1
ATOM 3621 O O . GLU B 1 58 ? 16.016 -12.086 31.969 1 90.44 58 GLU B O 1
ATOM 3626 N N . GLU B 1 59 ? 13.859 -11.984 32.719 1 89.88 59 GLU B N 1
ATOM 3627 C CA . GLU B 1 59 ? 13.914 -13.266 33.406 1 89.88 59 GLU B CA 1
ATOM 3628 C C . GLU B 1 59 ? 13.297 -14.375 32.562 1 89.88 59 GLU B C 1
ATOM 3630 O O . GLU B 1 59 ? 13.047 -15.477 33.062 1 89.88 59 GLU B O 1
ATOM 3635 N N . SER B 1 60 ? 12.891 -14.039 31.375 1 88.56 60 SER B N 1
ATOM 3636 C CA . SER B 1 60 ? 12.211 -14.992 30.516 1 88.56 60 SER B CA 1
ATOM 3637 C C . SER B 1 60 ? 12.852 -15.023 29.125 1 88.56 60 SER B C 1
ATOM 3639 O O . SER B 1 60 ? 13.586 -14.117 28.75 1 88.56 60 SER B O 1
ATOM 3641 N N . ASN B 1 61 ? 12.609 -16.094 28.438 1 88.12 61 ASN B N 1
ATOM 3642 C CA . ASN B 1 61 ? 13.07 -16.203 27.047 1 88.12 61 ASN B CA 1
ATOM 3643 C C . ASN B 1 61 ? 11.961 -15.82 26.062 1 88.12 61 ASN B C 1
ATOM 3645 O O . ASN B 1 61 ? 10.82 -16.25 26.219 1 88.12 61 ASN B O 1
ATOM 3649 N N . PRO B 1 62 ? 12.383 -15.008 25.172 1 87.31 62 PRO B N 1
ATOM 3650 C CA . PRO B 1 62 ? 11.375 -14.625 24.188 1 87.31 62 PR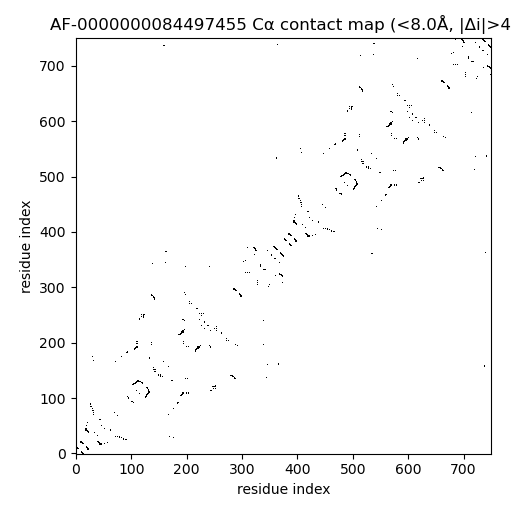O B CA 1
ATOM 3651 C C . PRO B 1 62 ? 10.93 -15.789 23.297 1 87.31 62 PRO B C 1
ATOM 3653 O O . PRO B 1 62 ? 11.656 -16.781 23.172 1 87.31 62 PRO B O 1
ATOM 3656 N N . LEU B 1 63 ? 9.734 -15.664 22.859 1 82 63 LEU B N 1
ATOM 3657 C CA . LEU B 1 63 ? 9.195 -16.672 21.953 1 82 63 LEU B CA 1
ATOM 3658 C C . LEU B 1 63 ? 10.008 -16.719 20.656 1 82 63 LEU B C 1
ATOM 3660 O O . LEU B 1 63 ? 10.375 -15.68 20.109 1 82 63 LEU B O 1
ATOM 3664 N N . GLU B 1 64 ? 10.414 -17.922 20.219 1 73.38 64 GLU B N 1
ATOM 3665 C CA . GLU B 1 64 ? 11.125 -18.125 18.969 1 73.38 64 GLU B CA 1
ATOM 3666 C C . GLU B 1 64 ? 10.289 -18.953 18 1 73.38 64 GLU B C 1
ATOM 3668 O O . GLU B 1 64 ? 9.633 -19.922 18.391 1 73.38 64 GLU B O 1
ATOM 3673 N N . GLY B 1 65 ? 10.195 -18.609 16.703 1 59.72 65 GLY B N 1
ATOM 3674 C CA . GLY B 1 65 ? 9.562 -19.406 15.664 1 59.72 65 GLY B CA 1
ATOM 3675 C C . GLY B 1 65 ? 8.062 -19.203 15.594 1 59.72 65 GLY B C 1
ATOM 3676 O O . GLY B 1 65 ? 7.383 -19.828 14.773 1 59.72 65 GLY B O 1
ATOM 3677 N N . LYS B 1 66 ? 7.422 -18.594 16.656 1 63.56 66 LYS B N 1
ATOM 3678 C CA . LYS B 1 66 ? 5.992 -18.312 16.672 1 63.56 66 LYS B CA 1
ATOM 3679 C C . LYS B 1 66 ? 5.727 -16.797 16.641 1 63.56 66 LYS B C 1
ATOM 3681 O O . LYS B 1 66 ? 6.441 -16.031 17.297 1 63.56 66 LYS B O 1
ATOM 3686 N N . GLY B 1 67 ? 4.887 -16.406 15.625 1 67.56 67 GLY B N 1
ATOM 3687 C CA . GLY B 1 67 ? 4.598 -14.984 15.547 1 67.56 67 GLY B CA 1
ATOM 3688 C C . GLY B 1 67 ? 3.125 -14.664 15.727 1 67.56 67 GLY B C 1
ATOM 3689 O O . GLY B 1 67 ? 2.268 -15.523 15.531 1 67.56 67 GLY B O 1
ATOM 3690 N N . TYR B 1 68 ? 2.848 -13.625 16.422 1 73.62 68 TYR B N 1
ATOM 3691 C CA . TYR B 1 68 ? 1.489 -13.125 16.609 1 73.62 68 TYR B CA 1
ATOM 3692 C C . TYR B 1 68 ? 1.253 -11.867 15.781 1 73.62 68 TYR B C 1
ATOM 3694 O O . TYR B 1 68 ? 2.145 -11.023 15.656 1 73.62 68 TYR B O 1
ATOM 3702 N N . ALA B 1 69 ? 0.17 -11.883 15.148 1 71.19 69 ALA B N 1
ATOM 3703 C CA . ALA B 1 69 ? -0.216 -10.68 14.414 1 71.19 69 ALA B CA 1
ATOM 3704 C C . ALA B 1 69 ? -0.97 -9.703 15.312 1 71.19 69 ALA B C 1
ATOM 3706 O O . ALA B 1 69 ? -1.825 -10.117 16.094 1 71.19 69 ALA B O 1
ATOM 3707 N N . ILE B 1 70 ? -0.527 -8.422 15.312 1 77.12 70 ILE B N 1
ATOM 3708 C CA . ILE B 1 70 ? -1.208 -7.367 16.047 1 77.12 70 ILE B CA 1
ATOM 3709 C C . ILE B 1 70 ? -2.061 -6.535 15.102 1 77.12 70 ILE B C 1
ATOM 3711 O O . ILE B 1 70 ? -1.599 -6.137 14.031 1 77.12 70 ILE B O 1
ATOM 3715 N N . LYS B 1 71 ? -3.293 -6.32 15.508 1 79.5 71 LYS B N 1
ATOM 3716 C CA . LYS B 1 71 ? -4.156 -5.453 14.719 1 79.5 71 LYS B CA 1
ATOM 3717 C C . LYS B 1 71 ? -3.588 -4.039 14.633 1 79.5 71 LYS B C 1
ATOM 3719 O O . LYS B 1 71 ? -3.035 -3.527 15.609 1 79.5 71 LYS B O 1
ATOM 3724 N N . GLN B 1 72 ? -3.828 -3.422 13.516 1 81.44 72 GLN B N 1
ATOM 3725 C CA . GLN B 1 72 ? -3.305 -2.078 13.289 1 81.44 72 GLN B CA 1
ATOM 3726 C C . GLN B 1 72 ? -3.861 -1.094 14.312 1 81.44 72 GLN B C 1
ATOM 3728 O O . GLN B 1 72 ? -3.162 -0.173 14.742 1 81.44 72 GLN B O 1
ATOM 3733 N N . SER B 1 73 ? -5.074 -1.253 14.68 1 86.5 73 SER B N 1
ATOM 3734 C CA . SER B 1 73 ? -5.68 -0.384 15.68 1 86.5 73 SER B CA 1
ATOM 3735 C C . SER B 1 73 ? -4.965 -0.512 17.031 1 86.5 73 SER B C 1
ATOM 3737 O O . SER B 1 73 ? -4.805 0.477 17.75 1 86.5 73 SER B O 1
ATOM 3739 N N . ASP B 1 74 ? -4.516 -1.729 17.328 1 89.06 74 ASP B N 1
ATOM 3740 C CA . ASP B 1 74 ? -3.779 -1.953 18.578 1 89.06 74 ASP B CA 1
ATOM 3741 C C . ASP B 1 74 ? -2.395 -1.311 18.516 1 89.06 74 ASP B C 1
ATOM 3743 O O . ASP B 1 74 ? -1.927 -0.736 19.5 1 89.06 74 ASP B O 1
ATOM 3747 N N . VAL B 1 75 ? -1.829 -1.432 17.375 1 89.94 75 VAL B N 1
ATOM 3748 C CA . VAL B 1 75 ? -0.527 -0.796 17.203 1 89.94 75 VAL B CA 1
ATOM 3749 C C . VAL B 1 75 ? -0.655 0.711 17.406 1 89.94 75 VAL B C 1
ATOM 3751 O O . VAL B 1 75 ? 0.206 1.333 18.031 1 89.94 75 VAL B O 1
ATOM 3754 N N . ASN B 1 76 ? -1.697 1.266 16.844 1 92.38 76 ASN B N 1
ATOM 3755 C CA . ASN B 1 76 ? -1.938 2.693 17.031 1 92.38 76 ASN B CA 1
ATOM 3756 C C . ASN B 1 76 ? -2.057 3.064 18.5 1 92.38 76 ASN B C 1
ATOM 3758 O O . ASN B 1 76 ? -1.53 4.09 18.938 1 92.38 76 ASN B O 1
ATOM 3762 N N . THR B 1 77 ? -2.74 2.24 19.25 1 92.5 77 THR B N 1
ATOM 3763 C CA . THR B 1 77 ? -2.848 2.445 20.688 1 92.5 77 THR B CA 1
ATOM 3764 C C . THR B 1 77 ? -1.474 2.381 21.344 1 92.5 77 THR B C 1
ATOM 3766 O O . THR B 1 77 ? -1.166 3.184 22.234 1 92.5 77 THR B O 1
ATOM 3769 N N . MET B 1 78 ? -0.707 1.427 20.922 1 93.25 78 MET B N 1
ATOM 3770 C CA . MET B 1 78 ? 0.646 1.28 21.453 1 93.25 78 MET B CA 1
ATOM 3771 C C . MET B 1 78 ? 1.483 2.52 21.156 1 93.25 78 MET B C 1
ATOM 3773 O O . MET B 1 78 ? 2.277 2.951 22 1 93.25 78 MET B O 1
ATOM 3777 N N . VAL B 1 79 ? 1.296 3.094 19.969 1 94.5 79 VAL B N 1
ATOM 3778 C CA . VAL B 1 79 ? 2.023 4.297 19.578 1 94.5 79 VAL B CA 1
ATOM 3779 C C . VAL B 1 79 ? 1.758 5.414 20.578 1 94.5 79 VAL B C 1
ATOM 3781 O O . VAL B 1 79 ? 2.684 6.109 21 1 94.5 79 VAL B O 1
ATOM 3784 N N . GLU B 1 80 ? 0.519 5.551 20.938 1 93.62 80 GLU B N 1
ATOM 3785 C CA . GLU B 1 80 ? 0.145 6.582 21.906 1 93.62 80 GLU B CA 1
ATOM 3786 C C . GLU B 1 80 ? 0.855 6.379 23.234 1 93.62 80 GLU B C 1
ATOM 3788 O O . GLU B 1 80 ? 1.361 7.332 23.828 1 93.62 80 GLU B O 1
ATOM 3793 N N . VAL B 1 81 ? 0.915 5.141 23.688 1 94.5 81 VAL B N 1
ATOM 3794 C CA . VAL B 1 81 ? 1.561 4.82 24.953 1 94.5 81 VAL B CA 1
ATOM 3795 C C . VAL B 1 81 ? 3.061 5.094 24.859 1 94.5 81 VAL B C 1
ATOM 3797 O O . VAL B 1 81 ? 3.645 5.711 25.75 1 94.5 81 VAL B O 1
ATOM 3800 N N . VAL B 1 82 ? 3.615 4.676 23.828 1 95.06 82 VAL B N 1
ATOM 3801 C CA . VAL B 1 82 ? 5.047 4.848 23.609 1 95.06 82 VAL B CA 1
ATOM 3802 C C . VAL B 1 82 ? 5.391 6.332 23.594 1 95.06 82 VAL B C 1
ATOM 3804 O O . VAL B 1 82 ? 6.332 6.766 24.266 1 95.06 82 VAL B O 1
ATOM 3807 N N . ASN B 1 83 ? 4.637 7.105 22.859 1 95.38 83 ASN B N 1
ATOM 3808 C CA . ASN B 1 83 ? 4.926 8.531 22.719 1 95.38 83 ASN B CA 1
ATOM 3809 C C . ASN B 1 83 ? 4.715 9.273 24.031 1 95.38 83 ASN B C 1
ATOM 3811 O O . ASN B 1 83 ? 5.426 10.234 24.328 1 95.38 83 ASN B O 1
ATOM 3815 N N . ARG B 1 84 ? 3.746 8.859 24.781 1 93.69 84 ARG B N 1
ATOM 3816 C CA . ARG B 1 84 ? 3.586 9.438 26.109 1 93.69 84 ARG B CA 1
ATOM 3817 C C . ARG B 1 84 ? 4.824 9.195 26.969 1 93.69 84 ARG B C 1
ATOM 3819 O O . ARG B 1 84 ? 5.266 10.086 27.703 1 93.69 84 ARG B O 1
ATOM 3826 N N . CYS B 1 85 ? 5.332 8 26.891 1 94.12 85 CYS B N 1
ATOM 3827 C CA . CYS B 1 85 ? 6.535 7.652 27.625 1 94.12 85 CYS B CA 1
ATOM 3828 C C . CYS B 1 85 ? 7.734 8.453 27.125 1 94.12 85 CYS B C 1
ATOM 3830 O O . CYS B 1 85 ? 8.516 8.977 27.938 1 94.12 85 CYS B O 1
ATOM 3832 N N . ILE B 1 86 ? 7.844 8.57 25.875 1 93.38 86 ILE B N 1
ATOM 3833 C CA . ILE B 1 86 ? 8.93 9.359 25.297 1 93.38 86 ILE B CA 1
ATOM 3834 C C . ILE B 1 86 ? 8.844 10.797 25.797 1 93.38 86 ILE B C 1
ATOM 3836 O O . ILE B 1 86 ? 9.852 11.391 26.203 1 93.38 86 ILE B O 1
ATOM 3840 N N . GLN B 1 87 ? 7.707 11.336 25.703 1 92.31 87 GLN B N 1
ATOM 3841 C CA . GLN B 1 87 ? 7.516 12.727 26.125 1 92.31 87 GLN B CA 1
ATOM 3842 C C . GLN B 1 87 ? 7.902 12.93 27.578 1 92.31 87 GLN B C 1
ATOM 3844 O O . GLN B 1 87 ? 8.477 13.953 27.938 1 92.31 87 GLN B O 1
ATOM 3849 N N . LYS B 1 88 ? 7.57 11.953 28.391 1 91.25 88 LYS B N 1
ATOM 3850 C CA . LYS B 1 88 ? 7.848 12.016 29.828 1 91.25 88 LYS B CA 1
ATOM 3851 C C . LYS B 1 88 ? 9.352 11.977 30.094 1 91.25 88 LYS B C 1
ATOM 3853 O O . LYS B 1 88 ? 9.844 12.664 30.984 1 91.25 88 LYS B O 1
ATOM 3858 N N . TYR B 1 89 ? 10.047 11.211 29.328 1 88.44 89 TYR B N 1
ATOM 3859 C CA . TYR B 1 89 ? 11.43 10.938 29.688 1 88.44 89 TYR B CA 1
ATOM 3860 C C . TYR B 1 89 ? 12.391 11.688 28.766 1 88.44 89 TYR B C 1
ATOM 3862 O O . TYR B 1 89 ? 13.594 11.758 29.031 1 88.44 89 TYR B O 1
ATOM 3870 N N . ARG B 1 90 ? 11.75 12.156 27.719 1 80.81 90 ARG B N 1
ATOM 3871 C CA . ARG B 1 90 ? 12.648 12.812 26.781 1 80.81 90 ARG B CA 1
ATOM 3872 C C . ARG B 1 90 ? 13.148 14.141 27.328 1 80.81 90 ARG B C 1
ATOM 3874 O O . ARG B 1 90 ? 12.477 14.773 28.156 1 80.81 90 ARG B O 1
ATOM 3881 N N . HIS B 1 91 ? 14.414 14.336 27.234 1 66.44 91 HIS B N 1
ATOM 3882 C CA . HIS B 1 91 ? 14.961 15.656 27.5 1 66.44 91 HIS B CA 1
ATOM 3883 C C . HIS B 1 91 ? 14.82 16.578 26.281 1 66.44 91 HIS B C 1
ATOM 3885 O O . HIS B 1 91 ? 15.609 16.484 25.344 1 66.44 91 HIS B O 1
ATOM 3891 N N . PRO B 1 92 ? 13.484 16.844 26.078 1 57.38 92 PRO B N 1
ATOM 3892 C CA . PRO B 1 92 ? 13.102 17.453 24.797 1 57.38 92 PRO B CA 1
ATOM 3893 C C . PRO B 1 92 ? 14.211 18.312 24.203 1 57.38 92 PRO B C 1
ATOM 3895 O O . PRO B 1 92 ? 14.555 18.172 23.031 1 57.38 92 PRO B O 1
ATOM 3898 N N . PHE B 1 93 ? 14.203 19.594 24.578 1 54.06 93 PHE B N 1
ATOM 3899 C CA . PHE B 1 93 ? 15.117 20.625 24.109 1 54.06 93 PHE B CA 1
ATOM 3900 C C . PHE B 1 93 ? 16.469 20.5 24.797 1 54.06 93 PHE B C 1
ATOM 3902 O O . PHE B 1 93 ? 16.859 21.359 25.578 1 54.06 93 PHE B O 1
ATOM 3909 N N . SER B 1 94 ? 16.656 19.344 25.344 1 43.19 94 SER B N 1
ATOM 3910 C CA . SER B 1 94 ? 18.062 19.219 25.734 1 43.19 94 SER B CA 1
ATOM 3911 C C . SER B 1 94 ? 19 19.547 24.578 1 43.19 94 SER B C 1
ATOM 3913 O O . SER B 1 94 ? 18.609 19.406 23.406 1 43.19 94 SER B O 1
ATOM 3915 N N . SER B 1 95 ? 20.281 20.047 24.781 1 35.94 95 SER B N 1
ATOM 3916 C CA . SER B 1 95 ? 21.406 20.531 23.984 1 35.94 95 SER B CA 1
ATOM 3917 C C . SER B 1 95 ? 21.734 19.594 22.844 1 35.94 95 SER B C 1
ATOM 3919 O O . SER B 1 95 ? 22.719 19.766 22.141 1 35.94 95 SER B O 1
ATOM 3921 N N . SER B 1 96 ? 21.125 18.438 22.781 1 36.97 96 SER B N 1
ATOM 3922 C CA . SER B 1 96 ? 21.859 17.484 21.969 1 36.97 96 SER B CA 1
ATOM 3923 C C . SER B 1 96 ? 21.578 17.688 20.484 1 36.97 96 SER B C 1
ATOM 3925 O O . SER B 1 96 ? 22.219 17.062 19.625 1 36.97 96 SER B O 1
ATOM 3927 N N . SER B 1 97 ? 20.266 17.734 20.078 1 40.94 97 SER B N 1
ATOM 3928 C CA . SER B 1 97 ? 20.375 17.844 18.641 1 40.94 97 SER B CA 1
ATOM 3929 C C . SER B 1 97 ? 21.188 19.078 18.234 1 40.94 97 SER B C 1
ATOM 3931 O O . SER B 1 97 ? 21.328 19.359 17.031 1 40.94 97 SER B O 1
ATOM 3933 N N . VAL B 1 98 ? 21.047 20.141 19.062 1 39.72 98 VAL B N 1
ATOM 3934 C CA . VAL B 1 98 ? 22.109 21.156 18.953 1 39.72 98 VAL B CA 1
ATOM 3935 C C . VAL B 1 98 ? 23.453 20.531 19.312 1 39.72 98 VAL B C 1
ATOM 3937 O O . VAL B 1 98 ? 23.594 19.891 20.359 1 39.72 98 VAL B O 1
ATOM 3940 N N . GLU B 1 99 ? 24.328 20.141 18.562 1 40.47 99 GLU B N 1
ATOM 3941 C CA . GLU B 1 99 ? 25.688 19.906 19.062 1 40.47 99 GLU B CA 1
ATOM 3942 C C . GLU B 1 99 ? 25.875 20.547 20.438 1 40.47 99 GLU B C 1
ATOM 3944 O O . GLU B 1 99 ? 25.141 21.453 20.828 1 40.47 99 GLU B O 1
ATOM 3949 N N . ALA B 1 100 ? 27.188 20.594 21.109 1 40.56 100 ALA B N 1
ATOM 3950 C CA . ALA B 1 100 ? 27.656 21.094 22.406 1 40.56 100 ALA B CA 1
ATOM 3951 C C . ALA B 1 100 ? 26.812 22.281 22.875 1 40.56 100 ALA B C 1
ATOM 3953 O O . ALA B 1 100 ? 26.266 22.266 23.984 1 40.56 100 ALA B O 1
ATOM 3954 N N . GLY B 1 101 ? 27.203 23.219 23.109 1 40.91 101 GLY B N 1
ATOM 3955 C CA . GLY B 1 101 ? 27.062 24.484 23.797 1 40.91 101 GLY B CA 1
ATOM 3956 C C . GLY B 1 101 ? 25.875 25.312 23.312 1 40.91 101 GLY B C 1
ATOM 3957 O O . GLY B 1 101 ? 25.703 26.453 23.719 1 40.91 101 GLY B O 1
ATOM 3958 N N . ASP B 1 102 ? 25.234 25.078 22.094 1 48.16 102 ASP B N 1
ATOM 3959 C CA . ASP B 1 102 ? 24.547 26.234 21.5 1 48.16 102 ASP B CA 1
ATOM 3960 C C . ASP B 1 102 ? 23.062 26.219 21.859 1 48.16 102 ASP B C 1
ATOM 3962 O O . ASP B 1 102 ? 22.391 25.203 21.688 1 48.16 102 ASP B O 1
ATOM 3966 N N . GLN B 1 103 ? 22.484 26.844 22.781 1 54.19 103 GLN B N 1
ATOM 3967 C CA . GLN B 1 103 ? 21.125 27.25 23.172 1 54.19 103 GLN B CA 1
ATOM 3968 C C . GLN B 1 103 ? 20.234 27.438 21.953 1 54.19 103 GLN B C 1
ATOM 3970 O O . GLN B 1 103 ? 20.672 28 20.938 1 54.19 103 GLN B O 1
ATOM 3975 N N . VAL B 1 104 ? 19.031 26.609 21.844 1 59.81 104 VAL B N 1
ATOM 3976 C CA . VAL B 1 104 ? 18.062 26.812 20.766 1 59.81 104 VAL B CA 1
ATOM 3977 C C . VAL B 1 104 ? 17.703 28.297 20.688 1 59.81 104 VAL B C 1
ATOM 3979 O O . VAL B 1 104 ? 17.25 28.891 21.656 1 59.81 104 VAL B O 1
ATOM 3982 N N . GLU B 1 105 ? 18.016 28.781 19.516 1 76.75 105 GLU B N 1
ATOM 3983 C CA . GLU B 1 105 ? 17.828 30.219 19.375 1 76.75 105 GLU B CA 1
ATOM 3984 C C . GLU B 1 105 ? 16.406 30.547 18.922 1 76.75 105 GLU B C 1
ATOM 3986 O O . GLU B 1 105 ? 15.812 31.531 19.359 1 76.75 105 GLU B O 1
ATOM 3991 N N . ALA B 1 106 ? 15.711 29.609 18.156 1 90.5 106 ALA B N 1
ATOM 3992 C CA . ALA B 1 106 ? 14.352 29.891 17.688 1 90.5 106 ALA B CA 1
ATOM 3993 C C . ALA B 1 106 ? 13.703 28.625 17.109 1 90.5 106 ALA B C 1
ATOM 3995 O O . ALA B 1 106 ? 14.406 27.703 16.672 1 90.5 106 ALA B O 1
ATOM 3996 N N . VAL B 1 107 ? 12.445 28.516 17.234 1 95.06 107 VAL B N 1
ATOM 3997 C CA . VAL B 1 107 ? 11.688 27.422 16.641 1 95.06 107 VAL B CA 1
ATOM 3998 C C . VAL B 1 107 ? 10.828 27.953 15.492 1 95.06 107 VAL B C 1
ATOM 4000 O O . VAL B 1 107 ? 10.156 28.969 15.633 1 95.06 107 VAL B O 1
ATOM 4003 N N . HIS B 1 108 ? 10.914 27.312 14.375 1 96.38 108 HIS B N 1
ATOM 4004 C CA . HIS B 1 108 ? 10.109 27.656 13.203 1 96.38 108 HIS B CA 1
ATOM 4005 C C . HIS B 1 108 ? 9.008 26.625 12.969 1 96.38 108 HIS B C 1
ATOM 4007 O O . HIS B 1 108 ? 9.266 25.422 12.969 1 96.38 108 HIS B O 1
ATOM 4013 N N . ILE B 1 109 ? 7.785 27.078 12.844 1 96.88 109 ILE B N 1
ATOM 4014 C CA . ILE B 1 109 ? 6.648 26.203 12.594 1 96.88 109 ILE B CA 1
ATOM 4015 C C . ILE B 1 109 ? 5.992 26.562 11.266 1 96.88 109 ILE B C 1
ATOM 4017 O O . ILE B 1 109 ? 5.848 27.75 10.938 1 96.88 109 ILE B O 1
ATOM 4021 N N . VAL B 1 110 ? 5.684 25.562 10.531 1 94.94 110 VAL B N 1
ATOM 4022 C CA . VAL B 1 110 ? 5.02 25.828 9.258 1 94.94 110 VAL B CA 1
ATOM 4023 C C . VAL B 1 110 ? 4.086 24.688 8.906 1 94.94 110 VAL B C 1
ATOM 4025 O O . VAL B 1 110 ? 4.316 23.547 9.312 1 94.94 110 VAL B O 1
ATOM 4028 N N . SER B 1 111 ? 3.033 25.031 8.32 1 88.94 111 SER B N 1
ATOM 4029 C CA . SER B 1 111 ? 2.238 24.062 7.574 1 88.94 111 SER B CA 1
ATOM 4030 C C . SER B 1 111 ? 2.545 24.125 6.082 1 88.94 111 SER B C 1
ATOM 4032 O O . SER B 1 111 ? 2.307 25.141 5.434 1 88.94 111 SER B O 1
ATOM 4034 N N . SER B 1 112 ? 3.186 23.109 5.77 1 87 112 SER B N 1
ATOM 4035 C CA . SER B 1 112 ? 3.104 21.656 5.578 1 87 112 SER B CA 1
ATOM 4036 C C . SER B 1 112 ? 4.465 21 5.766 1 87 112 SER B C 1
ATOM 4038 O O . SER B 1 112 ? 5.477 21.688 5.926 1 87 112 SER B O 1
ATOM 4040 N N . GLU B 1 113 ? 4.469 19.719 5.777 1 84.38 113 GLU B N 1
ATOM 4041 C CA . GLU B 1 113 ? 5.723 18.969 5.879 1 84.38 113 GLU B CA 1
ATOM 4042 C C . GLU B 1 113 ? 6.676 19.328 4.746 1 84.38 113 GLU B C 1
ATOM 4044 O O . GLU B 1 113 ? 7.887 19.438 4.953 1 84.38 113 GLU B O 1
ATOM 4049 N N . SER B 1 114 ? 6.059 19.594 3.572 1 81.75 114 SER B N 1
ATOM 4050 C CA . SER B 1 114 ? 6.879 19.984 2.432 1 81.75 114 SER B CA 1
ATOM 4051 C C . SER B 1 114 ? 7.523 21.344 2.656 1 81.75 114 SER B C 1
ATOM 4053 O O . SER B 1 114 ? 8.719 21.516 2.408 1 81.75 114 SER B O 1
ATOM 4055 N N . ALA B 1 115 ? 6.75 22.266 3.139 1 90.06 115 ALA B N 1
ATOM 4056 C CA . ALA B 1 115 ? 7.281 23.594 3.457 1 90.06 115 ALA B CA 1
ATOM 4057 C C . ALA B 1 115 ? 8.359 23.516 4.535 1 90.06 115 ALA B C 1
ATOM 4059 O O . ALA B 1 115 ? 9.359 24.219 4.473 1 90.06 115 ALA B O 1
ATOM 4060 N N . ALA B 1 116 ? 8.195 22.641 5.516 1 92.62 116 ALA B N 1
ATOM 4061 C CA . ALA B 1 116 ? 9.188 22.453 6.574 1 92.62 116 ALA B CA 1
ATOM 4062 C C . ALA B 1 116 ? 10.508 21.953 6.004 1 92.62 116 ALA B C 1
ATOM 4064 O O . ALA B 1 116 ? 11.578 22.359 6.445 1 92.62 116 ALA B O 1
ATOM 4065 N N . GLY B 1 117 ? 10.383 21.047 5.055 1 86.5 117 GLY B N 1
ATOM 4066 C CA . GLY B 1 117 ? 11.586 20.578 4.387 1 86.5 117 GLY B CA 1
ATOM 4067 C C . GLY B 1 117 ? 12.375 21.688 3.73 1 86.5 117 GLY B C 1
ATOM 4068 O O . GLY B 1 117 ? 13.602 21.766 3.877 1 86.5 117 GLY B O 1
ATOM 4069 N N . SER B 1 118 ? 11.648 22.609 3.066 1 87.25 118 SER B N 1
ATOM 4070 C CA . SER B 1 118 ? 12.281 23.734 2.406 1 87.25 118 SER B CA 1
ATOM 4071 C C . SER B 1 118 ? 12.938 24.672 3.42 1 87.25 118 SER B C 1
ATOM 4073 O O . SER B 1 118 ? 14.039 25.172 3.189 1 87.25 118 SER B O 1
ATOM 4075 N N . LEU B 1 119 ? 12.297 24.859 4.527 1 93 119 LEU B N 1
ATOM 4076 C CA . LEU B 1 119 ? 12.82 25.719 5.582 1 93 119 LEU B CA 1
ATOM 4077 C C . LEU B 1 119 ? 14.062 25.109 6.215 1 93 119 LEU B C 1
ATOM 4079 O O . LEU B 1 119 ? 15.031 25.812 6.504 1 93 119 LEU B O 1
ATOM 4083 N N . ARG B 1 120 ? 14.039 23.781 6.426 1 88.62 120 ARG B N 1
ATOM 4084 C CA . ARG B 1 120 ? 15.172 23.094 7.023 1 88.62 120 ARG B CA 1
ATOM 4085 C C . ARG B 1 120 ? 16.422 23.25 6.168 1 88.62 120 ARG B C 1
ATOM 4087 O O . ARG B 1 120 ? 17.531 23.406 6.695 1 88.62 120 ARG B O 1
ATOM 4094 N N . VAL B 1 121 ? 16.234 23.266 4.938 1 83.88 121 VAL B N 1
ATOM 4095 C CA . VAL B 1 121 ? 17.344 23.422 4.016 1 83.88 121 VAL B CA 1
ATOM 4096 C C . VAL B 1 121 ? 17.766 24.891 3.936 1 83.88 121 VAL B C 1
ATOM 4098 O O . VAL B 1 121 ? 18.953 25.203 3.869 1 83.88 121 VAL B O 1
ATOM 4101 N N . GLY B 1 122 ? 16.844 25.75 3.979 1 89.06 122 GLY B N 1
ATOM 4102 C CA . GLY B 1 122 ? 17.094 27.172 3.734 1 89.06 122 GLY B CA 1
ATOM 4103 C C . GLY B 1 122 ? 17.656 27.891 4.941 1 89.06 122 GLY B C 1
ATOM 4104 O O . GLY B 1 122 ? 18.562 28.719 4.809 1 89.06 122 GLY B O 1
ATOM 4105 N N . LEU B 1 123 ? 17.156 27.578 6.102 1 91.56 123 LEU B N 1
ATOM 4106 C CA . LEU B 1 123 ? 17.531 28.312 7.301 1 91.56 123 LEU B CA 1
ATOM 4107 C C . LEU B 1 123 ? 18.891 27.844 7.82 1 91.56 123 LEU B C 1
ATOM 4109 O O . LEU B 1 123 ? 19.234 26.672 7.695 1 91.56 123 LEU B O 1
ATOM 4113 N N . GLU B 1 124 ? 19.578 28.672 8.375 1 86.5 124 GLU B N 1
ATOM 4114 C CA . GLU B 1 124 ? 20.891 28.344 8.922 1 86.5 124 GLU B CA 1
ATOM 4115 C C . GLU B 1 124 ? 20.766 27.672 10.281 1 86.5 124 GLU B C 1
ATOM 4117 O O . GLU B 1 124 ? 19.859 27.953 11.047 1 86.5 124 GLU B O 1
ATOM 4122 N N . ARG B 1 125 ? 21.703 26.891 10.625 1 80.19 125 ARG B N 1
ATOM 4123 C CA . ARG B 1 125 ? 21.766 26.219 11.922 1 80.19 125 ARG B CA 1
ATOM 4124 C C . ARG B 1 125 ? 22.266 27.172 13 1 80.19 125 ARG B C 1
ATOM 4126 O O . ARG B 1 125 ? 23.016 28.109 12.719 1 80.19 125 ARG B O 1
ATOM 4133 N N . PRO B 1 126 ? 21.953 26.969 14.25 1 76.31 126 PRO B N 1
ATOM 4134 C CA . PRO B 1 126 ? 21.016 25.984 14.773 1 76.31 126 PRO B CA 1
ATOM 4135 C C . PRO B 1 126 ? 19.562 26.344 14.5 1 76.31 126 PRO B C 1
ATOM 4137 O O . PRO B 1 126 ? 19.203 27.516 14.523 1 76.31 126 PRO B O 1
ATOM 4140 N N . LYS B 1 127 ? 18.797 25.438 14.156 1 81.31 127 LYS B N 1
ATOM 4141 C CA . LYS B 1 127 ? 17.391 25.672 13.844 1 81.31 127 LYS B CA 1
ATOM 4142 C C . LYS B 1 127 ? 16.531 24.469 14.242 1 81.31 127 LYS B C 1
ATOM 4144 O O . LYS B 1 127 ? 17.016 23.344 14.273 1 81.31 127 LYS B O 1
ATOM 4149 N N . VAL B 1 128 ? 15.398 24.75 14.703 1 91.12 128 VAL B N 1
ATOM 4150 C CA . VAL B 1 128 ? 14.367 23.734 14.883 1 91.12 128 VAL B CA 1
ATOM 4151 C C . VAL B 1 128 ? 13.156 24.078 14.016 1 91.12 128 VAL B C 1
ATOM 4153 O O . VAL B 1 128 ? 12.602 25.172 14.109 1 91.12 128 VAL B O 1
ATOM 4156 N N . VAL B 1 129 ? 12.883 23.203 13.117 1 93.94 129 VAL B N 1
ATOM 4157 C CA . VAL B 1 129 ? 11.75 23.422 12.227 1 93.94 129 VAL B CA 1
ATOM 4158 C C . VAL B 1 129 ? 10.695 22.328 12.453 1 93.94 129 VAL B C 1
ATOM 4160 O O . VAL B 1 129 ? 11 21.141 12.383 1 93.94 129 VAL B O 1
ATOM 4163 N N . ILE B 1 130 ? 9.492 22.734 12.75 1 94.69 130 ILE B N 1
ATOM 4164 C CA . ILE B 1 130 ? 8.375 21.828 12.969 1 94.69 130 ILE B CA 1
ATOM 4165 C C . ILE B 1 130 ? 7.359 21.969 11.836 1 94.69 130 ILE B C 1
ATOM 4167 O O . ILE B 1 130 ? 6.887 23.078 11.562 1 94.69 130 ILE B O 1
ATOM 4171 N N . GLY B 1 131 ? 7.125 20.922 11.133 1 93.75 131 GLY B N 1
ATOM 4172 C CA . GLY B 1 131 ? 6.141 20.922 10.062 1 93.75 131 GLY B CA 1
ATOM 4173 C C . GLY B 1 131 ? 4.852 20.219 10.445 1 93.75 131 GLY B C 1
ATOM 4174 O O . GLY B 1 131 ? 4.871 19.078 10.898 1 93.75 131 GLY B O 1
ATOM 4175 N N . PHE B 1 132 ? 3.762 20.891 10.328 1 91.25 132 PHE B N 1
ATOM 4176 C CA . PHE B 1 132 ? 2.463 20.266 10.547 1 91.25 132 PHE B CA 1
ATOM 4177 C C . PHE B 1 132 ? 2.041 19.453 9.336 1 91.25 132 PHE B C 1
ATOM 4179 O O . PHE B 1 132 ? 2.297 19.844 8.195 1 91.25 132 PHE B O 1
ATOM 4186 N N . PRO B 1 133 ? 1.431 18.25 9.656 1 86.81 133 PRO B N 1
ATOM 4187 C CA . PRO B 1 133 ? 0.937 17.5 8.508 1 86.81 133 PRO B CA 1
ATOM 4188 C C . PRO B 1 133 ? -0.086 18.281 7.684 1 86.81 133 PRO B C 1
ATOM 4190 O O . PRO B 1 133 ? -0.851 19.078 8.234 1 86.81 133 PRO B O 1
ATOM 4193 N N . ASP B 1 134 ? -0.07 18.078 6.371 1 69.69 134 ASP B N 1
ATOM 4194 C CA . ASP B 1 134 ? -0.825 18.844 5.383 1 69.69 134 ASP B CA 1
ATOM 4195 C C . ASP B 1 134 ? -2.324 18.594 5.523 1 69.69 134 ASP B C 1
ATOM 4197 O O . ASP B 1 134 ? -2.738 17.609 6.156 1 69.69 134 ASP B O 1
ATOM 4201 N N . SER B 1 135 ? -3.279 19.734 5.152 1 81.44 135 SER B N 1
ATOM 4202 C CA . SER B 1 135 ? -4.641 19.578 4.648 1 81.44 135 SER B CA 1
ATOM 4203 C C . SER B 1 135 ? -5.652 20.25 5.574 1 81.44 135 SER B C 1
ATOM 4205 O O . SER B 1 135 ? -6.707 19.688 5.863 1 81.44 135 SER B O 1
ATOM 4207 N N . PHE B 1 136 ? -5.234 21.438 5.941 1 94.06 136 PHE B N 1
ATOM 4208 C CA . PHE B 1 136 ? -6.227 22.172 6.719 1 94.06 136 PHE B CA 1
ATOM 4209 C C . PHE B 1 136 ? -7.324 22.719 5.816 1 94.06 136 PHE B C 1
ATOM 4211 O O . PHE B 1 136 ? -8.367 23.156 6.301 1 94.06 136 PHE B O 1
ATOM 4218 N N . SER B 1 137 ? -7.066 22.656 4.543 1 95.69 137 SER B N 1
ATOM 4219 C CA . SER B 1 137 ? -8.07 23.156 3.607 1 95.69 137 SER B CA 1
ATOM 4220 C C . SER B 1 137 ? -9.219 22.156 3.447 1 95.69 137 SER B C 1
ATOM 4222 O O . SER B 1 137 ? -10.281 22.5 2.928 1 95.69 137 SER B O 1
ATOM 4224 N N . ILE B 1 138 ? -8.961 20.922 3.922 1 97.19 138 ILE B N 1
ATOM 4225 C CA . ILE B 1 138 ? -10 19.906 3.758 1 97.19 138 ILE B CA 1
ATOM 4226 C C . ILE B 1 138 ? -10.305 19.25 5.105 1 97.19 138 ILE B C 1
ATOM 4228 O O . ILE B 1 138 ? -9.508 19.344 6.043 1 97.19 138 ILE B O 1
ATOM 4232 N N . GLY B 1 139 ? -11.508 18.641 5.227 1 97.19 139 GLY B N 1
ATOM 4233 C CA . GLY B 1 139 ? -11.914 17.953 6.438 1 97.19 139 GLY B CA 1
ATOM 4234 C C . GLY B 1 139 ? -12.445 18.875 7.512 1 97.19 139 GLY B C 1
ATOM 4235 O O . GLY B 1 139 ? -12.148 20.078 7.504 1 97.19 139 GLY B O 1
ATOM 4236 N N . PRO B 1 140 ? -13.18 18.359 8.414 1 97.75 140 PRO B N 1
ATOM 4237 C CA . PRO B 1 140 ? -13.773 19.188 9.461 1 97.75 140 PRO B CA 1
ATOM 4238 C C . PRO B 1 140 ? -12.75 19.688 10.469 1 97.75 140 PRO B C 1
ATOM 4240 O O . PRO B 1 140 ? -11.766 19 10.758 1 97.75 140 PRO B O 1
ATOM 4243 N N . LEU B 1 141 ? -13.008 20.875 10.969 1 97.75 141 LEU B N 1
ATOM 4244 C CA . LEU B 1 141 ? -12.125 21.469 11.961 1 97.75 141 LEU B CA 1
ATOM 4245 C C . LEU B 1 141 ? -12.789 21.516 13.328 1 97.75 141 LEU B C 1
ATOM 4247 O O . LEU B 1 141 ? -12.195 22 14.297 1 97.75 141 LEU B O 1
ATOM 4251 N N . TRP B 1 142 ? -13.977 20.922 13.414 1 97.38 142 TRP B N 1
ATOM 4252 C CA . TRP B 1 142 ? -14.781 20.953 14.625 1 97.38 142 TRP B CA 1
ATOM 4253 C C . TRP B 1 142 ? -14 20.422 15.82 1 97.38 142 TRP B C 1
ATOM 4255 O O . TRP B 1 142 ? -13.547 19.266 15.797 1 97.38 142 TRP B O 1
ATOM 4265 N N . LYS B 1 143 ? -13.758 21.219 16.828 1 96.06 143 LYS B N 1
ATOM 4266 C CA . LYS B 1 143 ? -13.117 20.859 18.094 1 96.06 143 LYS B CA 1
ATOM 4267 C C . LYS B 1 143 ? -11.773 20.172 17.859 1 96.06 143 LYS B C 1
ATOM 4269 O O . LYS B 1 143 ? -11.461 19.188 18.516 1 96.06 143 LYS B O 1
ATOM 4274 N N . LEU B 1 144 ? -10.992 20.672 16.938 1 95.44 144 LEU B N 1
ATOM 4275 C CA . LEU B 1 144 ? -9.789 19.984 16.484 1 95.44 144 LEU B CA 1
ATOM 4276 C C . LEU B 1 144 ? -8.727 19.984 17.578 1 95.44 144 LEU B C 1
ATOM 4278 O O . LEU B 1 144 ? -7.828 19.141 17.562 1 95.44 144 LEU B O 1
ATOM 4282 N N . VAL B 1 145 ? -8.75 20.922 18.531 1 92.62 145 VAL B N 1
ATOM 4283 C CA . VAL B 1 145 ? -7.773 20.969 19.609 1 92.62 145 VAL B CA 1
ATOM 4284 C C . VAL B 1 145 ? -8.055 19.844 20.609 1 92.62 145 VAL B C 1
ATOM 4286 O O . VAL B 1 145 ? -7.16 19.422 21.344 1 92.62 145 VAL B O 1
ATOM 4289 N N . GLU B 1 146 ? -9.281 19.359 20.547 1 93.38 146 GLU B N 1
ATOM 4290 C CA . GLU B 1 146 ? -9.695 18.297 21.469 1 93.38 146 GLU B CA 1
ATOM 4291 C C . GLU B 1 146 ? -9.633 16.922 20.781 1 93.38 146 GLU B C 1
ATOM 4293 O O . GLU B 1 146 ? -9.711 16.828 19.562 1 93.38 146 GLU B O 1
ATOM 4298 N N . LYS B 1 147 ? -9.586 15.906 21.609 1 92.81 147 LYS B N 1
ATOM 4299 C CA . LYS B 1 147 ? -9.508 14.539 21.109 1 92.81 147 LYS B CA 1
ATOM 4300 C C . LYS B 1 147 ? -10.758 14.18 20.297 1 92.81 147 LYS B C 1
ATOM 4302 O O . LYS B 1 147 ? -10.664 13.5 19.281 1 92.81 147 LYS B O 1
ATOM 4307 N N . ALA B 1 148 ? -11.859 14.625 20.797 1 94.88 148 ALA B N 1
ATOM 4308 C CA . ALA B 1 148 ? -13.109 14.328 20.109 1 94.88 148 ALA B CA 1
ATOM 4309 C C . ALA B 1 148 ? -13.078 14.859 18.672 1 94.88 148 ALA B C 1
ATOM 4311 O O . ALA B 1 148 ? -13.516 14.18 17.734 1 94.88 148 ALA B O 1
ATOM 4312 N N . GLY B 1 149 ? -12.602 16.125 18.531 1 96 149 GLY B N 1
ATOM 4313 C CA . GLY B 1 149 ? -12.5 16.719 17.203 1 96 149 GLY B CA 1
ATOM 4314 C C . GLY B 1 149 ? -11.477 16.016 16.312 1 96 149 GLY B C 1
ATOM 4315 O O . GLY B 1 149 ? -11.711 15.844 15.117 1 96 149 GLY B O 1
ATOM 4316 N N . GLN B 1 150 ? -10.383 15.602 16.875 1 95 150 GLN B N 1
ATOM 4317 C CA . GLN B 1 150 ? -9.359 14.875 16.141 1 95 150 GLN B CA 1
ATOM 4318 C C . GLN B 1 150 ? -9.898 13.547 15.617 1 95 150 GLN B C 1
ATOM 4320 O O . GLN B 1 150 ? -9.68 13.188 14.453 1 95 150 GLN B O 1
ATOM 4325 N N . THR B 1 151 ? -10.586 12.836 16.453 1 95 151 THR B N 1
ATOM 4326 C CA . THR B 1 151 ? -11.188 11.562 16.062 1 95 151 THR B CA 1
ATOM 4327 C C . THR B 1 151 ? -12.195 11.758 14.938 1 95 151 THR B C 1
ATOM 4329 O O . THR B 1 151 ? -12.203 11 13.969 1 95 151 THR B O 1
ATOM 4332 N N . PHE B 1 152 ? -13 12.82 15.109 1 96.5 152 PHE B N 1
ATOM 4333 C CA . PHE B 1 152 ? -14.016 13.141 14.109 1 96.5 152 PHE B CA 1
ATOM 4334 C C . PHE B 1 152 ? -13.367 13.43 12.758 1 96.5 152 PHE B C 1
ATOM 4336 O O . PHE B 1 152 ? -13.797 12.906 11.727 1 96.5 152 PHE B O 1
ATOM 4343 N N . ARG B 1 153 ? -12.352 14.234 12.766 1 96.56 153 ARG B N 1
ATOM 4344 C CA . ARG B 1 153 ? -11.641 14.586 11.539 1 96.56 153 ARG B CA 1
ATOM 4345 C C . ARG B 1 153 ? -10.938 13.375 10.938 1 96.56 153 ARG B C 1
ATOM 4347 O O . ARG B 1 153 ? -11.008 13.148 9.734 1 96.56 153 ARG B O 1
ATOM 4354 N N . ASN B 1 154 ? -10.289 12.602 11.766 1 94.75 154 ASN B N 1
ATOM 4355 C CA . ASN B 1 154 ? -9.562 11.422 11.297 1 94.75 154 ASN B CA 1
ATOM 4356 C C . ASN B 1 154 ? -10.5 10.414 10.641 1 94.75 154 ASN B C 1
ATOM 4358 O O . ASN B 1 154 ? -10.148 9.797 9.633 1 94.75 154 ASN B O 1
ATOM 4362 N N . GLN B 1 155 ? -11.609 10.242 11.219 1 94.38 155 GLN B N 1
ATOM 4363 C CA . GLN B 1 155 ? -12.594 9.336 10.633 1 94.38 155 GLN B CA 1
ATOM 4364 C C . GLN B 1 155 ? -13.039 9.82 9.258 1 94.38 155 GLN B C 1
ATOM 4366 O O . GLN B 1 155 ? -13.156 9.023 8.32 1 94.38 155 GLN B O 1
ATOM 4371 N N . TRP B 1 156 ? -13.281 11.109 9.172 1 96 156 TRP B N 1
ATOM 4372 C CA . TRP B 1 156 ? -13.68 11.664 7.883 1 96 156 TRP B CA 1
ATOM 4373 C C . TRP B 1 156 ? -12.586 11.461 6.84 1 96 156 TRP B C 1
ATOM 4375 O O . TRP B 1 156 ? -12.859 11.055 5.707 1 96 156 TRP B O 1
ATOM 4385 N N . LEU B 1 157 ? -11.398 11.797 7.227 1 95.44 157 LEU B N 1
ATOM 4386 C CA . LEU B 1 157 ? -10.273 11.641 6.312 1 95.44 157 LEU B CA 1
ATOM 4387 C C . LEU B 1 157 ? -10.117 10.18 5.887 1 95.44 157 LEU B C 1
ATOM 4389 O O . LEU B 1 157 ? -9.891 9.891 4.711 1 95.44 157 LEU B O 1
ATOM 4393 N N . TYR B 1 158 ? -10.281 9.281 6.801 1 93 158 TYR B N 1
ATOM 4394 C CA . TYR B 1 158 ? -10.164 7.852 6.547 1 93 158 TYR B CA 1
ATOM 4395 C C . TYR B 1 158 ? -11.211 7.395 5.535 1 93 158 TYR B C 1
ATOM 4397 O O . TYR B 1 158 ? -10.914 6.578 4.66 1 93 158 TYR B O 1
ATOM 4405 N N . GLU B 1 159 ? -12.32 7.969 5.586 1 93.62 159 GLU B N 1
ATOM 4406 C CA . GLU B 1 159 ? -13.445 7.512 4.777 1 93.62 159 GLU B CA 1
ATOM 4407 C C . GLU B 1 159 ? -13.438 8.164 3.398 1 93.62 159 GLU B C 1
ATOM 4409 O O . GLU B 1 159 ? -14.062 7.656 2.461 1 93.62 159 GLU B O 1
ATOM 4414 N N . HIS B 1 160 ? -12.711 9.32 3.305 1 95.31 160 HIS B N 1
ATOM 4415 C CA . HIS B 1 160 ? -12.961 10.094 2.092 1 95.31 160 HIS B CA 1
ATOM 4416 C C . HIS B 1 160 ? -11.664 10.367 1.335 1 95.31 160 HIS B C 1
ATOM 4418 O O . HIS B 1 160 ? -11.688 10.602 0.123 1 95.31 160 HIS B O 1
ATOM 4424 N N . ILE B 1 161 ? -10.562 10.398 2.062 1 95.25 161 ILE B N 1
ATOM 4425 C CA . ILE B 1 161 ? -9.32 10.82 1.439 1 95.25 161 ILE B CA 1
ATOM 4426 C C . ILE B 1 161 ? -8.375 9.625 1.295 1 95.25 161 ILE B C 1
ATOM 4428 O O . ILE B 1 161 ? -8.062 8.961 2.281 1 95.25 161 ILE B O 1
ATOM 4432 N N . ASN B 1 162 ? -7.992 9.367 0.129 1 91.94 162 ASN B N 1
ATOM 4433 C CA . ASN B 1 162 ? -7.207 8.195 -0.219 1 91.94 162 ASN B CA 1
ATOM 4434 C C . ASN B 1 162 ? -5.711 8.453 -0.053 1 91.94 162 ASN B C 1
ATOM 4436 O O . ASN B 1 162 ? -4.961 8.422 -1.029 1 91.94 162 ASN B O 1
ATOM 4440 N N . TYR B 1 163 ? -5.254 8.523 1.189 1 86.06 163 TYR B N 1
ATOM 4441 C CA . TYR B 1 163 ? -3.824 8.672 1.438 1 86.06 163 TYR B CA 1
ATOM 4442 C C . TYR B 1 163 ? -3.084 7.367 1.152 1 86.06 163 TYR B C 1
ATOM 4444 O O . TYR B 1 163 ? -3.596 6.281 1.431 1 86.06 163 TYR B O 1
ATOM 4452 N N . GLU B 1 164 ? -1.969 7.422 0.603 1 76.94 164 GLU B N 1
ATOM 4453 C CA . GLU B 1 164 ? -1.174 6.234 0.298 1 76.94 164 GLU B CA 1
ATOM 4454 C C . GLU B 1 164 ? -0.487 5.695 1.55 1 76.94 164 GLU B C 1
ATOM 4456 O O . GLU B 1 164 ? -0.103 4.523 1.598 1 76.94 164 GLU B O 1
ATOM 4461 N N . GLN B 1 165 ? -0.479 6.453 2.527 1 75.88 165 GLN B N 1
ATOM 4462 C CA . GLN B 1 165 ? 0.207 6.059 3.754 1 75.88 165 GLN B CA 1
ATOM 4463 C C . GLN B 1 165 ? -0.607 5.031 4.535 1 75.88 165 GLN B C 1
ATOM 4465 O O . GLN B 1 165 ? -1.786 4.816 4.246 1 75.88 165 GLN B O 1
ATOM 4470 N N . ASP B 1 166 ? 0.052 4.465 5.531 1 77.19 166 ASP B N 1
ATOM 4471 C CA . ASP B 1 166 ? -0.59 3.498 6.418 1 77.19 166 ASP B CA 1
ATOM 4472 C C . ASP B 1 166 ? -1.744 4.137 7.184 1 77.19 166 ASP B C 1
ATOM 4474 O O . ASP B 1 166 ? -1.742 5.344 7.426 1 77.19 166 ASP B O 1
ATOM 4478 N N . ASP B 1 167 ? -2.562 3.264 7.539 1 85.88 167 ASP B N 1
ATOM 4479 C CA . ASP B 1 167 ? -3.646 3.723 8.398 1 85.88 167 ASP B CA 1
ATOM 4480 C C . ASP B 1 167 ? -3.1 4.363 9.68 1 85.88 167 ASP B C 1
ATOM 4482 O O . ASP B 1 167 ? -2.098 3.902 10.227 1 85.88 167 ASP B O 1
ATOM 4486 N N . PHE B 1 168 ? -3.541 5.402 10.117 1 91.38 168 PHE B N 1
ATOM 4487 C CA . PHE B 1 168 ? -3.285 6.09 11.375 1 91.38 168 PHE B CA 1
ATOM 4488 C C . PHE B 1 168 ? -2.035 6.953 11.273 1 91.38 168 PHE B C 1
ATOM 4490 O O . PHE B 1 168 ? -1.708 7.691 12.203 1 91.38 168 PHE B O 1
ATOM 4497 N N . GLU B 1 169 ? -1.308 6.84 10.164 1 91.19 169 GLU B N 1
ATOM 4498 C CA . GLU B 1 169 ? -0.079 7.613 10.016 1 91.19 169 GLU B CA 1
ATOM 4499 C C . GLU B 1 169 ? -0.34 9.109 10.195 1 91.19 169 GLU B C 1
ATOM 4501 O O . GLU B 1 169 ? 0.359 9.773 10.961 1 91.19 169 GLU B O 1
ATOM 4506 N N . TYR B 1 170 ? -1.355 9.594 9.539 1 91.44 170 TYR B N 1
ATOM 4507 C CA . TYR B 1 170 ? -1.694 11.016 9.641 1 91.44 170 TYR B CA 1
ATOM 4508 C C . TYR B 1 170 ? -2.031 11.391 11.078 1 91.44 170 TYR B C 1
ATOM 4510 O O . TYR B 1 170 ? -1.55 12.406 11.586 1 91.44 170 TYR B O 1
ATOM 4518 N N . GLU B 1 171 ? -2.826 10.586 11.656 1 93.62 171 GLU B N 1
ATOM 4519 C CA . GLU B 1 171 ? -3.246 10.82 13.031 1 93.62 171 GLU B CA 1
ATOM 4520 C C . GLU B 1 171 ? -2.045 10.867 13.977 1 93.62 171 GLU B C 1
ATOM 4522 O O . GLU B 1 171 ? -1.969 11.734 14.852 1 93.62 171 GLU B O 1
ATOM 4527 N N . ASN B 1 172 ? -1.133 9.969 13.812 1 95.12 172 ASN B N 1
ATOM 4528 C CA . ASN B 1 172 ? 0.069 9.93 14.641 1 95.12 172 ASN B CA 1
ATOM 4529 C C . ASN B 1 172 ? 0.943 11.156 14.414 1 95.12 172 ASN B C 1
ATOM 4531 O O . ASN B 1 172 ? 1.414 11.773 15.375 1 95.12 172 ASN B O 1
ATOM 4535 N N . LYS B 1 173 ? 1.122 11.516 13.18 1 93.62 173 LYS B N 1
ATOM 4536 C CA . LYS B 1 173 ? 1.947 12.68 12.859 1 93.62 173 LYS B CA 1
ATOM 4537 C C . LYS B 1 173 ? 1.348 13.953 13.438 1 93.62 173 LYS B C 1
ATOM 4539 O O . LYS B 1 173 ? 2.072 14.812 13.945 1 93.62 173 LYS B O 1
ATOM 4544 N N . PHE B 1 174 ? 0.041 14.07 13.312 1 94.56 174 PHE B N 1
ATOM 4545 C CA . PHE B 1 174 ? -0.66 15.219 13.859 1 94.56 174 PHE B CA 1
ATOM 4546 C C . PHE B 1 174 ? -0.438 15.32 15.367 1 94.56 174 PHE B C 1
ATOM 4548 O O . PHE B 1 174 ? -0.013 16.359 15.867 1 94.56 174 PHE B O 1
ATOM 4555 N N . ALA B 1 175 ? -0.642 14.234 16.062 1 94.44 175 ALA B N 1
ATOM 4556 C CA . ALA B 1 175 ? -0.475 14.195 17.516 1 94.44 175 ALA B CA 1
ATOM 4557 C C . ALA B 1 175 ? 0.976 14.461 17.906 1 94.44 175 ALA B C 1
ATOM 4559 O O . ALA B 1 175 ? 1.245 15.18 18.875 1 94.44 175 ALA B O 1
ATOM 4560 N N . ASN B 1 176 ? 1.854 13.859 17.188 1 95.12 176 ASN B N 1
ATOM 4561 C CA . ASN B 1 176 ? 3.277 14.047 17.453 1 95.12 176 ASN B CA 1
ATOM 4562 C C . ASN B 1 176 ? 3.688 15.508 17.297 1 95.12 176 ASN B C 1
ATOM 4564 O O . ASN B 1 176 ? 4.473 16.016 18.094 1 95.12 176 ASN B O 1
ATOM 4568 N N . THR B 1 177 ? 3.152 16.125 16.281 1 94.81 177 THR B N 1
ATOM 4569 C CA . THR B 1 177 ? 3.482 17.531 16.047 1 94.81 177 THR B CA 1
ATOM 4570 C C . THR B 1 177 ? 2.975 18.406 17.203 1 94.81 177 THR B C 1
ATOM 4572 O O . THR B 1 177 ? 3.67 19.312 17.641 1 94.81 177 THR B O 1
ATOM 4575 N N . LEU B 1 178 ? 1.813 18.141 17.688 1 94.19 178 LEU B N 1
ATOM 4576 C CA . LEU B 1 178 ? 1.281 18.875 18.828 1 94.19 178 LEU B CA 1
ATOM 4577 C C . LEU B 1 178 ? 2.172 18.688 20.047 1 94.19 178 LEU B C 1
ATOM 4579 O O . LEU B 1 178 ? 2.439 19.656 20.781 1 94.19 178 LEU B O 1
ATOM 4583 N N . ARG B 1 179 ? 2.684 17.469 20.25 1 94.06 179 ARG B N 1
ATOM 4584 C CA . ARG B 1 179 ? 3.59 17.203 21.359 1 94.06 179 ARG B CA 1
ATOM 4585 C C . ARG B 1 179 ? 4.883 18 21.219 1 94.06 179 ARG B C 1
ATOM 4587 O O . ARG B 1 179 ? 5.391 18.547 22.203 1 94.06 179 ARG B O 1
ATOM 4594 N N . GLU B 1 180 ? 5.359 18.047 20.031 1 93.19 180 GLU B N 1
ATOM 4595 C CA . GLU B 1 180 ? 6.582 18.797 19.766 1 93.19 180 GLU B CA 1
ATOM 4596 C C . GLU B 1 180 ? 6.406 20.281 20.109 1 93.19 180 GLU B C 1
ATOM 4598 O O . GLU B 1 180 ? 7.309 20.906 20.672 1 93.19 180 GLU B O 1
ATOM 4603 N N . ILE B 1 181 ? 5.301 20.781 19.75 1 93.44 181 ILE B N 1
ATOM 4604 C CA . ILE B 1 181 ? 5.023 22.188 20 1 93.44 181 ILE B CA 1
ATOM 4605 C C . ILE B 1 181 ? 4.879 22.422 21.516 1 93.44 181 ILE B C 1
ATOM 4607 O O . ILE B 1 181 ? 5.379 23.406 22.047 1 93.44 181 ILE B O 1
ATOM 4611 N N . GLU B 1 182 ? 4.246 21.531 22.172 1 92.69 182 GLU B N 1
ATOM 4612 C CA . GLU B 1 182 ? 4.09 21.609 23.625 1 92.69 182 GLU B CA 1
ATOM 4613 C C . GLU B 1 182 ? 5.445 21.594 24.328 1 92.69 182 GLU B C 1
ATOM 4615 O O . GLU B 1 182 ? 5.621 22.219 25.375 1 92.69 182 GLU B O 1
ATOM 4620 N N . ASP B 1 183 ? 6.32 20.953 23.719 1 91.69 183 ASP B N 1
ATOM 4621 C CA . ASP B 1 183 ? 7.633 20.75 24.328 1 91.69 183 ASP B CA 1
ATOM 4622 C C . ASP B 1 183 ? 8.516 21.984 24.172 1 91.69 183 ASP B C 1
ATOM 4624 O O . ASP B 1 183 ? 9.586 22.062 24.781 1 91.69 183 ASP B O 1
ATOM 4628 N N . ILE B 1 184 ? 8.117 22.984 23.422 1 92.25 184 ILE B N 1
ATOM 4629 C CA . ILE B 1 184 ? 8.93 24.188 23.219 1 92.25 184 ILE B CA 1
ATOM 4630 C C . ILE B 1 184 ? 9.055 24.938 24.547 1 92.25 184 ILE B C 1
ATOM 4632 O O . ILE B 1 184 ? 8.047 25.312 25.156 1 92.25 184 ILE B O 1
ATOM 4636 N N . PRO B 1 185 ? 10.281 25.25 24.922 1 91 185 PRO B N 1
ATOM 4637 C CA . PRO B 1 185 ? 10.445 26.031 26.141 1 91 185 PRO B CA 1
ATOM 4638 C C . PRO B 1 185 ? 9.836 27.438 26.047 1 91 185 PRO B C 1
ATOM 4640 O O . PRO B 1 185 ? 9.875 28.047 24.969 1 91 185 PRO B O 1
ATOM 4643 N N . ARG B 1 186 ? 9.445 27.984 27.156 1 90.31 186 ARG B N 1
ATOM 4644 C CA . ARG B 1 186 ? 8.664 29.219 27.219 1 90.31 186 ARG B CA 1
ATOM 4645 C C . ARG B 1 186 ? 9.5 30.422 26.781 1 90.31 186 ARG B C 1
ATOM 4647 O O . ARG B 1 186 ? 8.953 31.453 26.406 1 90.31 186 ARG B O 1
ATOM 4654 N N . GLN B 1 187 ? 10.836 30.297 26.844 1 90 187 GLN B N 1
ATOM 4655 C CA . GLN B 1 187 ? 11.695 31.438 26.578 1 90 187 GLN B CA 1
ATOM 4656 C C . GLN B 1 187 ? 12.156 31.469 25.125 1 90 187 GLN B C 1
ATOM 4658 O O . GLN B 1 187 ? 12.766 32.438 24.672 1 90 187 GLN B O 1
ATOM 4663 N N . VAL B 1 188 ? 11.883 30.422 24.406 1 92.5 188 VAL B N 1
ATOM 4664 C CA . VAL B 1 188 ? 12.367 30.297 23.031 1 92.5 188 VAL B CA 1
ATOM 4665 C C . VAL B 1 188 ? 11.398 31 22.078 1 92.5 188 VAL B C 1
ATOM 4667 O O . VAL B 1 188 ? 10.195 30.719 22.094 1 92.5 188 VAL B O 1
ATOM 4670 N N . PRO B 1 189 ? 11.852 31.938 21.266 1 94.5 189 PRO B N 1
ATOM 4671 C CA . PRO B 1 189 ? 10.969 32.562 20.281 1 94.5 189 PRO B CA 1
ATOM 4672 C C . PRO B 1 189 ? 10.445 31.594 19.234 1 94.5 189 PRO B C 1
ATOM 4674 O O . PRO B 1 189 ? 11.172 30.688 18.812 1 94.5 189 PRO B O 1
ATOM 4677 N N . ILE B 1 190 ? 9.234 31.844 18.828 1 96.56 190 ILE B N 1
ATOM 4678 C CA . ILE B 1 190 ? 8.586 31 17.828 1 96.56 190 ILE B CA 1
ATOM 4679 C C . ILE B 1 190 ? 8.289 31.812 16.578 1 96.56 190 ILE B C 1
ATOM 4681 O O . ILE B 1 190 ? 7.668 32.875 16.641 1 96.56 190 ILE B O 1
ATOM 4685 N N . TYR B 1 191 ? 8.766 31.375 15.438 1 97 191 TYR B N 1
ATOM 4686 C CA . TYR B 1 191 ? 8.438 31.938 14.133 1 97 191 TYR B CA 1
ATOM 4687 C C . TYR B 1 191 ? 7.426 31.062 13.398 1 97 191 TYR B C 1
ATOM 4689 O O . TYR B 1 191 ? 7.695 29.891 13.117 1 97 191 TYR B O 1
ATOM 4697 N N . ILE B 1 192 ? 6.266 31.594 13.055 1 97.62 192 ILE B N 1
ATOM 4698 C CA . ILE B 1 192 ? 5.262 30.859 12.289 1 97.62 192 ILE B CA 1
ATOM 4699 C C . ILE B 1 192 ? 5.285 31.312 10.836 1 97.62 192 ILE B C 1
ATOM 4701 O O . ILE B 1 192 ? 5.027 32.5 10.539 1 97.62 192 ILE B O 1
ATOM 4705 N N . TRP B 1 193 ? 5.621 30.406 10.008 1 97.38 193 TRP B N 1
ATOM 4706 C CA . TRP B 1 193 ? 5.613 30.672 8.57 1 97.38 193 TRP B CA 1
ATOM 4707 C C . TRP B 1 193 ? 4.254 30.328 7.965 1 97.38 193 TRP B C 1
ATOM 4709 O O . TRP B 1 193 ? 3.652 29.312 8.312 1 97.38 193 TRP B O 1
ATOM 4719 N N . TYR B 1 194 ? 3.748 31.25 7.129 1 96.75 194 TYR B N 1
ATOM 4720 C CA . TYR B 1 194 ?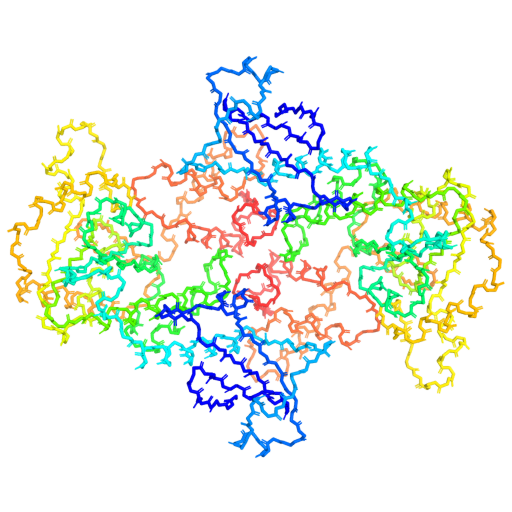 2.467 31 6.48 1 96.75 194 TYR B CA 1
ATOM 4721 C C . TYR B 1 194 ? 2.363 31.766 5.164 1 96.75 194 TYR B C 1
ATOM 4723 O O . TYR B 1 194 ? 3.098 32.719 4.941 1 96.75 194 TYR B O 1
ATOM 4731 N N . GLY B 1 195 ? 1.605 31.25 4.285 1 94.75 195 GLY B N 1
ATOM 4732 C CA . GLY B 1 195 ? 1.275 31.906 3.031 1 94.75 195 GLY B CA 1
ATOM 4733 C C . GLY B 1 195 ? -0.2 32.219 2.896 1 94.75 195 GLY B C 1
ATOM 4734 O O . GLY B 1 195 ? -0.999 31.875 3.771 1 94.75 195 GLY B O 1
ATOM 4735 N N . ASN B 1 196 ? -0.53 32.938 1.841 1 93.75 196 ASN B N 1
ATOM 4736 C CA . ASN B 1 196 ? -1.912 33.312 1.587 1 93.75 196 ASN B CA 1
ATOM 4737 C C . ASN B 1 196 ? -2.67 32.25 0.822 1 93.75 196 ASN B C 1
ATOM 4739 O O . ASN B 1 196 ? -3.066 32.438 -0.326 1 93.75 196 ASN B O 1
ATOM 4743 N N . ASN B 1 197 ? -2.902 31.188 1.426 1 93.25 197 ASN B N 1
ATOM 4744 C CA . ASN B 1 197 ? -3.703 30.062 0.965 1 93.25 197 ASN B CA 1
ATOM 4745 C C . ASN B 1 197 ? -4.492 29.438 2.107 1 93.25 197 ASN B C 1
ATOM 4747 O O . ASN B 1 197 ? -4.242 29.719 3.277 1 93.25 197 ASN B O 1
ATOM 4751 N N . ALA B 1 198 ? -5.402 28.641 1.791 1 94.88 198 ALA B N 1
ATOM 4752 C CA . ALA B 1 198 ? -6.352 28.141 2.783 1 94.88 198 ALA B CA 1
ATOM 4753 C C . ALA B 1 198 ? -5.648 27.266 3.82 1 94.88 198 ALA B C 1
ATOM 4755 O O . ALA B 1 198 ? -5.941 27.359 5.016 1 94.88 198 ALA B O 1
ATOM 4756 N N . ASP B 1 199 ? -4.711 26.438 3.426 1 94.75 199 ASP B N 1
ATOM 4757 C CA . ASP B 1 199 ? -4.035 25.516 4.332 1 94.75 199 ASP B CA 1
ATOM 4758 C C . ASP B 1 199 ? -3.215 26.266 5.375 1 94.75 199 ASP B C 1
ATOM 4760 O O . ASP B 1 199 ? -3.422 26.094 6.578 1 94.75 199 ASP B O 1
ATOM 4764 N N . GLU B 1 200 ? -2.377 27.141 4.891 1 95.5 200 GLU B N 1
ATOM 4765 C CA . GLU B 1 200 ? -1.427 27.812 5.77 1 95.5 200 GLU B CA 1
ATOM 4766 C C . GLU B 1 200 ? -2.115 28.875 6.613 1 95.5 200 GLU B C 1
ATOM 4768 O O . GLU B 1 200 ? -1.735 29.109 7.762 1 95.5 200 GLU B O 1
ATOM 4773 N N . GLN B 1 201 ? -3.154 29.516 6.102 1 96.62 201 GLN B N 1
ATOM 4774 C CA . GLN B 1 201 ? -3.91 30.5 6.871 1 96.62 201 GLN B CA 1
ATOM 4775 C C . GLN B 1 201 ? -4.715 29.828 7.98 1 96.62 201 GLN B C 1
ATOM 4777 O O . GLN B 1 201 ? -4.777 30.328 9.102 1 96.62 201 GLN B O 1
ATOM 4782 N N . THR B 1 202 ? -5.312 28.719 7.617 1 97.06 202 THR B N 1
ATOM 4783 C CA . THR B 1 202 ? -6.008 27.953 8.648 1 97.06 202 THR B CA 1
ATOM 4784 C C . THR B 1 202 ? -5.027 27.438 9.695 1 97.06 202 THR B C 1
ATOM 4786 O O . THR B 1 202 ? -5.293 27.531 10.898 1 97.06 202 THR B O 1
ATOM 4789 N N . GLY B 1 203 ? -3.895 26.953 9.242 1 96.62 203 GLY B N 1
ATOM 4790 C CA . GLY B 1 203 ? -2.855 26.484 10.141 1 96.62 203 GLY B CA 1
ATOM 4791 C C . GLY B 1 203 ? -2.365 27.562 11.094 1 96.62 203 GLY B C 1
ATOM 4792 O O . GLY B 1 203 ? -2.152 27.297 12.281 1 96.62 203 GLY B O 1
ATOM 4793 N N . LEU B 1 204 ? -2.207 28.766 10.609 1 97.31 204 LEU B N 1
ATOM 4794 C CA . LEU B 1 204 ? -1.778 29.891 11.422 1 97.31 204 LEU B CA 1
ATOM 4795 C C . LEU B 1 204 ? -2.74 30.109 12.586 1 97.31 204 LEU B C 1
ATOM 4797 O O . LEU B 1 204 ? -2.314 30.234 13.734 1 97.31 204 LEU B O 1
ATOM 4801 N N . ARG B 1 205 ? -3.982 30.141 12.273 1 97.75 205 ARG B N 1
ATOM 4802 C CA . ARG B 1 205 ? -5 30.391 13.289 1 97.75 205 ARG B CA 1
ATOM 4803 C C . ARG B 1 205 ? -5.043 29.25 14.312 1 97.75 205 ARG B C 1
ATOM 4805 O O . ARG B 1 205 ? -5.133 29.5 15.516 1 97.75 205 ARG B O 1
ATOM 4812 N N . PHE B 1 206 ? -4.934 28.078 13.836 1 97.19 206 PHE B N 1
ATOM 4813 C CA . PHE B 1 206 ? -4.898 26.906 14.703 1 97.19 206 PHE B CA 1
ATOM 4814 C C . PHE B 1 206 ? -3.715 26.969 15.664 1 97.19 206 PHE B C 1
ATOM 4816 O O . PHE B 1 206 ? -3.875 26.797 16.875 1 97.19 206 PHE B O 1
ATOM 4823 N N . LEU B 1 207 ? -2.559 27.234 15.109 1 96.5 207 LEU B N 1
ATOM 4824 C CA . LEU B 1 207 ? -1.323 27.25 15.883 1 96.5 207 LEU B CA 1
ATOM 4825 C C . LEU B 1 207 ? -1.378 28.328 16.969 1 96.5 207 LEU B C 1
ATOM 4827 O O . LEU B 1 207 ? -0.99 28.062 18.109 1 96.5 207 LEU B O 1
ATOM 4831 N N . LEU B 1 208 ? -1.852 29.484 16.625 1 97.19 208 LEU B N 1
ATOM 4832 C CA . LEU B 1 208 ? -1.916 30.578 17.594 1 97.19 208 LEU B CA 1
ATOM 4833 C C . LEU B 1 208 ? -2.893 30.25 18.719 1 97.19 208 LEU B C 1
ATOM 4835 O O . LEU B 1 208 ? -2.654 30.594 19.875 1 97.19 208 LEU B O 1
ATOM 4839 N N . PHE B 1 209 ? -3.961 29.609 18.312 1 96.62 209 PHE B N 1
ATOM 4840 C CA . PHE B 1 209 ? -4.898 29.188 19.344 1 96.62 209 PHE B CA 1
ATOM 4841 C C . PHE B 1 209 ? -4.27 28.125 20.234 1 96.62 209 PHE B C 1
ATOM 4843 O O . PHE B 1 209 ? -4.398 28.172 21.469 1 96.62 209 PHE B O 1
ATOM 4850 N N . PHE B 1 210 ? -3.598 27.219 19.609 1 95 210 PHE B N 1
ATOM 4851 C CA . PHE B 1 210 ? -2.98 26.125 20.344 1 95 210 PHE B CA 1
ATOM 4852 C C . PHE B 1 210 ? -1.917 26.656 21.312 1 95 210 PHE B C 1
ATOM 4854 O O . PHE B 1 210 ? -1.73 26.109 22.391 1 95 210 PHE B O 1
ATOM 4861 N N . LEU B 1 211 ? -1.279 27.781 20.969 1 95.31 211 LEU B N 1
ATOM 4862 C CA . LEU B 1 211 ? -0.183 28.359 21.734 1 95.31 211 LEU B CA 1
ATOM 4863 C C . LEU B 1 211 ? -0.7 29.406 22.703 1 95.31 211 LEU B C 1
ATOM 4865 O O . LEU B 1 211 ? 0.088 30.109 23.344 1 95.31 211 LEU B O 1
ATOM 4869 N N . ARG B 1 212 ? -1.923 29.5 22.891 1 93.38 212 ARG B N 1
ATOM 4870 C CA . ARG B 1 212 ? -2.512 30.641 23.578 1 93.38 212 ARG B CA 1
ATOM 4871 C C . ARG B 1 212 ? -2.049 30.703 25.031 1 93.38 212 ARG B C 1
ATOM 4873 O O . ARG B 1 212 ? -1.941 31.797 25.594 1 93.38 212 ARG B O 1
ATOM 4880 N N . ASP B 1 213 ? -1.67 29.609 25.609 1 91.88 213 ASP B N 1
ATOM 4881 C CA . ASP B 1 213 ? -1.298 29.594 27.016 1 91.88 213 ASP B CA 1
ATOM 4882 C C . ASP B 1 213 ? 0.218 29.656 27.188 1 91.88 213 ASP B C 1
ATOM 4884 O O . ASP B 1 213 ? 0.724 29.641 28.312 1 91.88 213 ASP B O 1
ATOM 4888 N N . LYS B 1 214 ? 0.881 29.797 26.141 1 92.69 214 LYS B N 1
ATOM 4889 C CA . LYS B 1 214 ? 2.336 29.906 26.203 1 92.69 214 LYS B CA 1
ATOM 4890 C C . LYS B 1 214 ? 2.783 31.359 26.188 1 92.69 214 LYS B C 1
ATOM 4892 O O . LYS B 1 214 ? 2.102 32.219 25.609 1 92.69 214 LYS B O 1
ATOM 4897 N N . THR B 1 215 ? 3.975 31.641 26.75 1 92.94 215 THR B N 1
ATOM 4898 C CA . THR B 1 215 ? 4.445 33 26.922 1 92.94 215 THR B CA 1
ATOM 4899 C C . THR B 1 215 ? 5.48 33.344 25.859 1 92.94 215 THR B C 1
ATOM 4901 O O . THR B 1 215 ? 6.047 34.438 25.859 1 92.94 215 THR B O 1
ATOM 4904 N N . ASN B 1 216 ? 5.695 32.438 25 1 94.62 216 ASN B N 1
ATOM 4905 C CA . ASN B 1 216 ? 6.691 32.625 23.953 1 94.62 216 ASN B CA 1
ATOM 4906 C C . ASN B 1 216 ? 6.375 33.875 23.109 1 94.62 216 ASN B C 1
ATOM 4908 O O . ASN B 1 216 ? 5.211 34.156 22.812 1 94.62 216 ASN B O 1
ATOM 4912 N N . ASP B 1 217 ? 7.461 34.656 22.766 1 95.25 217 ASP B N 1
ATOM 4913 C CA . ASP B 1 217 ? 7.293 35.594 21.672 1 95.25 217 ASP B CA 1
ATOM 4914 C C . ASP B 1 217 ? 7.016 34.906 20.359 1 95.25 217 ASP B C 1
ATOM 4916 O O . ASP B 1 217 ? 7.738 33.969 19.969 1 95.25 217 ASP B O 1
ATOM 4920 N N . VAL B 1 218 ? 5.969 35.344 19.719 1 97.31 218 VAL B N 1
ATOM 4921 C CA . VAL B 1 218 ? 5.609 34.719 18.438 1 97.31 218 VAL B CA 1
ATOM 4922 C C . VAL B 1 218 ? 5.789 35.719 17.312 1 97.31 218 VAL B C 1
ATOM 4924 O O . VAL B 1 218 ? 5.312 36.875 17.391 1 97.31 218 VAL B O 1
ATOM 4927 N N . PHE B 1 219 ? 6.547 35.375 16.328 1 97.5 219 PHE B N 1
ATOM 4928 C CA . PHE B 1 219 ? 6.781 36.156 15.133 1 97.5 219 PHE B CA 1
ATOM 4929 C C . PHE B 1 219 ? 6.086 35.562 13.914 1 97.5 219 PHE B C 1
ATOM 4931 O O . PHE B 1 219 ? 6.141 34.344 13.711 1 97.5 219 PHE B O 1
ATOM 4938 N N . LEU B 1 220 ? 5.391 36.406 13.141 1 97.75 220 LEU B N 1
ATOM 4939 C CA . LEU B 1 220 ? 4.672 35.938 11.953 1 97.75 220 LEU B CA 1
ATOM 4940 C C . LEU B 1 220 ? 5.473 36.219 10.688 1 97.75 220 LEU B C 1
ATOM 4942 O O . LEU B 1 220 ? 5.891 37.344 10.453 1 97.75 220 LEU B O 1
ATOM 4946 N N . MET B 1 221 ? 5.711 35.156 9.953 1 97.31 221 MET B N 1
ATOM 4947 C CA . MET B 1 221 ? 6.426 35.25 8.68 1 97.31 221 MET B CA 1
ATOM 4948 C C . MET B 1 221 ? 5.496 34.938 7.512 1 97.31 221 MET B C 1
ATOM 4950 O O . MET B 1 221 ? 5.395 33.781 7.086 1 97.31 221 MET B O 1
ATOM 4954 N N . ASN B 1 222 ? 4.895 35.938 6.961 1 96.69 222 ASN B N 1
ATOM 4955 C CA . ASN B 1 222 ? 4.086 35.719 5.766 1 96.69 222 ASN B CA 1
ATOM 4956 C C . ASN B 1 222 ? 4.957 35.562 4.523 1 96.69 222 ASN B C 1
ATOM 4958 O O . ASN B 1 222 ? 5.309 36.531 3.865 1 96.69 222 ASN B O 1
ATOM 4962 N N . SER B 1 223 ? 5.141 34.344 4.191 1 95.5 223 SER B N 1
ATOM 4963 C CA . SER B 1 223 ? 6.102 34.031 3.141 1 95.5 223 SER B CA 1
ATOM 4964 C C . SER B 1 223 ? 5.672 34.594 1.798 1 95.5 223 SER B C 1
ATOM 4966 O O . SER B 1 223 ? 6.512 35.062 1.014 1 95.5 223 SER B O 1
ATOM 4968 N N . THR B 1 224 ? 4.359 34.594 1.491 1 93.31 224 THR B N 1
ATOM 4969 C CA . THR B 1 224 ? 3.883 35.062 0.199 1 93.31 224 THR B CA 1
ATOM 4970 C C . THR B 1 224 ? 4.016 36.594 0.105 1 93.31 224 THR B C 1
ATOM 4972 O O . THR B 1 224 ? 4.43 37.125 -0.929 1 93.31 224 THR B O 1
ATOM 4975 N N . GLU B 1 225 ? 3.73 37.312 1.154 1 94.06 225 GLU B N 1
ATOM 4976 C CA . GLU B 1 225 ? 3.875 38.781 1.157 1 94.06 225 GLU B CA 1
ATOM 4977 C C . GLU B 1 225 ? 5.348 39.188 1.143 1 94.06 225 GLU B C 1
ATOM 4979 O O . GLU B 1 225 ? 5.73 40.125 0.44 1 94.06 225 GLU B O 1
ATOM 4984 N N . LEU B 1 226 ? 6.125 38.531 1.961 1 95.06 226 LEU B N 1
ATOM 4985 C CA . LEU B 1 226 ? 7.555 38.812 1.985 1 95.06 226 LEU B CA 1
ATOM 4986 C C . LEU B 1 226 ? 8.188 38.531 0.625 1 95.06 226 LEU B C 1
ATOM 4988 O O . LEU B 1 226 ? 9.031 39.312 0.164 1 95.06 226 LEU B O 1
ATOM 4992 N N . TYR B 1 227 ? 7.789 37.406 0.03 1 93.88 227 TYR B N 1
ATOM 4993 C CA . TYR B 1 227 ? 8.289 37.094 -1.297 1 93.88 227 TYR B CA 1
ATOM 4994 C C . TYR B 1 227 ? 7.949 38.156 -2.305 1 93.88 227 TYR B C 1
ATOM 4996 O O . TYR B 1 227 ? 8.797 38.562 -3.104 1 93.88 227 TYR B O 1
ATOM 5004 N N . GLU B 1 228 ? 6.734 38.625 -2.309 1 92.94 228 GLU B N 1
ATOM 5005 C CA . GLU B 1 228 ? 6.285 39.688 -3.217 1 92.94 228 GLU B CA 1
ATOM 5006 C C . GLU B 1 228 ? 7.078 40.969 -3.012 1 92.94 228 GLU B C 1
ATOM 5008 O O . GLU B 1 228 ? 7.383 41.688 -3.973 1 92.94 228 GLU B O 1
ATOM 5013 N N . ARG B 1 229 ? 7.469 41.25 -1.813 1 92.75 229 ARG B N 1
ATOM 5014 C CA . ARG B 1 229 ? 8.125 42.5 -1.459 1 92.75 229 ARG B CA 1
ATOM 5015 C C . ARG B 1 229 ? 9.617 42.469 -1.786 1 92.75 229 ARG B C 1
ATOM 5017 O O . ARG B 1 229 ? 10.172 43.438 -2.309 1 92.75 229 ARG B O 1
ATOM 5024 N N . TYR B 1 230 ? 10.234 41.281 -1.514 1 92.62 230 TYR B N 1
ATOM 5025 C CA . TYR B 1 230 ? 11.688 41.312 -1.494 1 92.62 230 TYR B CA 1
ATOM 5026 C C . TYR B 1 230 ? 12.266 40.5 -2.643 1 92.62 230 TYR B C 1
ATOM 5028 O O . TYR B 1 230 ? 13.43 40.656 -3.018 1 92.62 230 TYR B O 1
ATOM 5036 N N . ILE B 1 231 ? 11.492 39.562 -3.186 1 90.88 231 ILE B N 1
ATOM 5037 C CA . ILE B 1 231 ? 12.078 38.656 -4.164 1 90.88 231 ILE B CA 1
ATOM 5038 C C . ILE B 1 231 ? 11.453 38.906 -5.535 1 90.88 231 ILE B C 1
ATOM 5040 O O . ILE B 1 231 ? 12.164 39.031 -6.535 1 90.88 231 ILE B O 1
ATOM 5044 N N . MET B 1 232 ? 10.125 38.938 -5.59 1 86.56 232 MET B N 1
ATOM 5045 C CA . MET B 1 232 ? 9.375 38.969 -6.84 1 86.56 232 MET B CA 1
ATOM 5046 C C . MET B 1 232 ? 9.852 40.125 -7.727 1 86.56 232 MET B C 1
ATOM 5048 O O . MET B 1 232 ? 9.984 39.969 -8.938 1 86.56 232 MET B O 1
ATOM 5052 N N . PRO B 1 233 ? 10.125 41.312 -7.227 1 85.31 233 PRO B N 1
ATOM 5053 C CA . PRO B 1 233 ? 10.586 42.438 -8.07 1 85.31 233 PRO B CA 1
ATOM 5054 C C . PRO B 1 233 ? 11.891 42.125 -8.797 1 85.31 233 PRO B C 1
ATOM 5056 O O . PRO B 1 233 ? 12.148 42.656 -9.867 1 85.31 233 PRO B O 1
ATOM 5059 N N . GLU B 1 234 ? 12.594 41.219 -8.297 1 82.12 234 GLU B N 1
ATOM 5060 C CA . GLU B 1 234 ? 13.914 40.938 -8.844 1 82.12 234 GLU B CA 1
ATOM 5061 C C . GLU B 1 234 ? 13.852 39.812 -9.867 1 82.12 234 GLU B C 1
ATOM 5063 O O . GLU B 1 234 ? 14.703 39.719 -10.75 1 82.12 234 GLU B O 1
ATOM 5068 N N . VAL B 1 235 ? 12.945 38.906 -9.703 1 75.56 235 VAL B N 1
ATOM 5069 C CA . VAL B 1 235 ? 12.984 37.719 -10.531 1 75.56 235 VAL B CA 1
ATOM 5070 C C . VAL B 1 235 ? 11.836 37.75 -11.539 1 75.56 235 VAL B C 1
ATOM 5072 O O . VAL B 1 235 ? 11.695 36.844 -12.359 1 75.56 235 VAL B O 1
ATOM 5075 N N . ARG B 1 236 ? 11.242 38.75 -11.859 1 60.38 236 ARG B N 1
ATOM 5076 C CA . ARG B 1 236 ? 10.109 38.844 -12.781 1 60.38 236 ARG B CA 1
ATOM 5077 C C . ARG B 1 236 ? 9.25 37.594 -12.695 1 60.38 236 ARG B C 1
ATOM 5079 O O . ARG B 1 236 ? 8.828 37.031 -13.719 1 60.38 236 ARG B O 1
ATOM 5086 N N . GLY B 1 237 ? 9.219 37.125 -11.461 1 65.38 237 GLY B N 1
ATOM 5087 C CA . GLY B 1 237 ? 8.625 35.812 -11.383 1 65.38 237 GLY B CA 1
ATOM 5088 C C . GLY B 1 237 ? 7.137 35.812 -11.094 1 65.38 237 GLY B C 1
ATOM 5089 O O . GLY B 1 237 ? 6.52 36.906 -11.078 1 65.38 237 GLY B O 1
ATOM 5090 N N . GLN B 1 238 ? 6.48 34.719 -11.102 1 69.25 238 GLN B N 1
ATOM 5091 C CA . GLN B 1 238 ? 5.059 34.5 -10.859 1 69.25 238 GLN B CA 1
ATOM 5092 C C . GLN B 1 238 ? 4.75 34.5 -9.367 1 69.25 238 GLN B C 1
ATOM 5094 O O . GLN B 1 238 ? 5.633 34.25 -8.547 1 69.25 238 GLN B O 1
ATOM 5099 N N . LYS B 1 239 ? 3.574 34.875 -9.094 1 78.5 239 LYS B N 1
ATOM 5100 C CA . LYS B 1 239 ? 3.07 34.875 -7.719 1 78.5 239 LYS B CA 1
ATOM 5101 C C . LYS B 1 239 ? 3.146 33.469 -7.117 1 78.5 239 LYS B C 1
ATOM 5103 O O . LYS B 1 239 ? 2.928 32.469 -7.812 1 78.5 239 LYS B O 1
ATOM 5108 N N . ILE B 1 240 ? 3.658 33.469 -5.895 1 82 240 ILE B N 1
ATOM 5109 C CA . ILE B 1 240 ? 3.727 32.219 -5.148 1 82 240 ILE B CA 1
ATOM 5110 C C . ILE B 1 240 ? 2.684 32.219 -4.031 1 82 240 ILE B C 1
ATOM 5112 O O . ILE B 1 240 ? 2.484 33.25 -3.369 1 82 240 ILE B O 1
ATOM 5116 N N . SER B 1 241 ? 2.023 31.156 -3.914 1 81.06 241 SER B N 1
ATOM 5117 C CA . SER B 1 241 ? 0.951 31.141 -2.926 1 81.06 241 SER B CA 1
ATOM 5118 C C . SER B 1 241 ? 1.252 30.156 -1.799 1 81.06 241 SER B C 1
ATOM 5120 O O . SER B 1 241 ? 0.529 30.094 -0.802 1 81.06 241 SER B O 1
ATOM 5122 N N . HIS B 1 242 ? 2.299 29.422 -1.926 1 87.94 242 HIS B N 1
ATOM 5123 C CA . HIS B 1 242 ? 2.605 28.422 -0.916 1 87.94 242 HIS B CA 1
ATOM 5124 C C . HIS B 1 242 ? 4.059 28.516 -0.467 1 87.94 242 HIS B C 1
ATOM 5126 O O . HIS B 1 242 ? 4.961 28.656 -1.295 1 87.94 242 HIS B O 1
ATOM 5132 N N . THR B 1 243 ? 4.238 28.406 0.819 1 91.81 243 THR B N 1
ATOM 5133 C CA . THR B 1 243 ? 5.574 28.5 1.398 1 91.81 243 THR B CA 1
ATOM 5134 C C . THR B 1 243 ? 6.488 27.422 0.818 1 91.81 243 THR B C 1
ATOM 5136 O O . THR B 1 243 ? 7.668 27.672 0.562 1 91.81 243 THR B O 1
ATOM 5139 N N . GLY B 1 244 ? 5.91 26.281 0.512 1 87.5 244 GLY B N 1
ATOM 5140 C CA . GLY B 1 244 ? 6.688 25.156 0.03 1 87.5 244 GLY B CA 1
ATOM 5141 C C . GLY B 1 244 ? 7.176 25.328 -1.395 1 87.5 244 GLY B C 1
ATOM 5142 O O . GLY B 1 244 ? 8.047 24.594 -1.854 1 87.5 244 GLY B O 1
ATOM 5143 N N . HIS B 1 245 ? 6.633 26.328 -2.066 1 83.94 245 HIS B N 1
ATOM 5144 C CA . HIS B 1 245 ? 7.031 26.562 -3.451 1 83.94 245 HIS B CA 1
ATOM 5145 C C . HIS B 1 245 ? 8.164 27.578 -3.531 1 83.94 245 HIS B C 1
ATOM 5147 O O . HIS B 1 245 ? 8.664 27.875 -4.617 1 83.94 245 HIS B O 1
ATOM 5153 N N . ILE B 1 246 ? 8.562 28.141 -2.395 1 89.31 246 ILE B N 1
ATOM 5154 C CA . ILE B 1 246 ? 9.664 29.094 -2.348 1 89.31 246 ILE B CA 1
ATOM 5155 C C . ILE B 1 246 ? 10.992 28.344 -2.197 1 89.31 246 ILE B C 1
ATOM 5157 O O . ILE B 1 246 ? 11.109 27.422 -1.383 1 89.31 246 ILE B O 1
ATOM 5161 N N . GLU B 1 247 ? 11.906 28.703 -2.969 1 85.44 247 GLU B N 1
ATOM 5162 C CA . GLU B 1 247 ? 13.219 28.062 -2.918 1 85.44 247 GLU B CA 1
ATOM 5163 C C . GLU B 1 247 ? 13.891 28.281 -1.563 1 85.44 247 GLU B C 1
ATOM 5165 O O . GLU B 1 247 ? 13.773 29.359 -0.971 1 85.44 247 GLU B O 1
ATOM 5170 N N . PRO B 1 248 ? 14.68 27.359 -1.106 1 88.25 248 PRO B N 1
ATOM 5171 C CA . PRO B 1 248 ? 15.328 27.438 0.202 1 88.25 248 PRO B CA 1
ATOM 5172 C C . PRO B 1 248 ? 16.188 28.688 0.355 1 88.25 248 PRO B C 1
ATOM 5174 O O . PRO B 1 248 ? 16.141 29.344 1.398 1 88.25 248 PRO B O 1
ATOM 5177 N N . LYS B 1 249 ? 16.906 29.094 -0.695 1 89.62 249 LYS B N 1
ATOM 5178 C CA . LYS B 1 249 ? 17.75 30.281 -0.615 1 89.62 249 LYS B CA 1
ATOM 5179 C C . LYS B 1 249 ? 16.906 31.531 -0.394 1 89.62 249 LYS B C 1
ATOM 5181 O O . LYS B 1 249 ? 17.328 32.438 0.328 1 89.62 249 LYS B O 1
ATOM 5186 N N . ASP B 1 250 ? 15.789 31.578 -1.02 1 92.69 250 ASP B N 1
ATOM 5187 C CA . ASP B 1 250 ? 14.883 32.719 -0.866 1 92.69 250 ASP B CA 1
ATOM 5188 C C . ASP B 1 250 ? 14.258 32.719 0.527 1 92.69 250 ASP B C 1
ATOM 5190 O O . ASP B 1 250 ? 14.047 33.812 1.102 1 92.69 250 ASP B O 1
ATOM 5194 N N . LEU B 1 251 ? 13.961 31.562 1.082 1 94.62 251 LEU B N 1
ATOM 5195 C CA . LEU B 1 251 ? 13.422 31.484 2.434 1 94.62 251 LEU B CA 1
ATOM 5196 C C . LEU B 1 251 ? 14.406 32.062 3.449 1 94.62 251 LEU B C 1
ATOM 5198 O O . LEU B 1 251 ? 14 32.719 4.414 1 94.62 251 LEU B O 1
ATOM 5202 N N . ARG B 1 252 ? 15.633 31.828 3.238 1 94.62 252 ARG B N 1
ATOM 5203 C CA . ARG B 1 252 ? 16.672 32.375 4.09 1 94.62 252 ARG B CA 1
ATOM 5204 C C . ARG B 1 252 ? 16.641 33.906 4.059 1 94.62 252 ARG B C 1
ATOM 5206 O O . ARG B 1 252 ? 16.688 34.562 5.102 1 94.62 252 ARG B O 1
ATOM 5213 N N . LEU B 1 253 ? 16.562 34.406 2.85 1 94.75 253 LEU B N 1
ATOM 5214 C CA . LEU B 1 253 ? 16.516 35.844 2.676 1 94.75 253 LEU B CA 1
ATOM 5215 C C . LEU B 1 253 ? 15.266 36.438 3.34 1 94.75 253 LEU B C 1
ATOM 5217 O O . LEU B 1 253 ? 15.336 37.5 3.971 1 94.75 253 LEU B O 1
ATOM 5221 N N . LEU B 1 254 ? 14.172 35.781 3.127 1 95.81 254 LEU B N 1
ATOM 5222 C CA . LEU B 1 254 ? 12.93 36.219 3.732 1 95.81 254 LEU B CA 1
ATOM 5223 C C . LEU B 1 254 ? 13.047 36.25 5.254 1 95.81 254 LEU B C 1
ATOM 5225 O O . LEU B 1 254 ? 12.5 37.156 5.902 1 95.81 254 LEU B O 1
ATOM 5229 N N . PHE B 1 255 ? 13.703 35.281 5.824 1 95.69 255 PHE B N 1
ATOM 5230 C CA . PHE B 1 255 ? 13.891 35.281 7.273 1 95.69 255 PHE B CA 1
ATOM 5231 C C . PHE B 1 255 ? 14.742 36.438 7.727 1 95.69 255 PHE B C 1
ATOM 5233 O O . PHE B 1 255 ? 14.414 37.125 8.711 1 95.69 255 PHE B O 1
ATOM 5240 N N . GLU B 1 256 ? 15.797 36.75 7.055 1 94.44 256 GLU B N 1
ATOM 5241 C CA . GLU B 1 256 ? 16.688 37.844 7.391 1 94.44 256 GLU B CA 1
ATOM 5242 C C . GLU B 1 256 ? 15.961 39.188 7.367 1 94.44 256 GLU B C 1
ATOM 5244 O O . GLU B 1 256 ? 16.188 40.062 8.219 1 94.44 256 GLU B O 1
ATOM 5249 N N . LYS B 1 257 ? 15.125 39.281 6.418 1 93.38 257 LYS B N 1
ATOM 5250 C CA . LYS B 1 257 ? 14.367 40.531 6.281 1 93.38 257 LYS B CA 1
ATOM 5251 C C . LYS B 1 257 ? 13.211 40.594 7.277 1 93.38 257 LYS B C 1
ATOM 5253 O O . LYS B 1 257 ? 12.945 41.625 7.863 1 93.38 257 LYS B O 1
ATOM 5258 N N . GLY B 1 258 ? 12.578 39.469 7.43 1 91.31 258 GLY B N 1
ATOM 5259 C CA . GLY B 1 258 ? 11.352 39.406 8.211 1 91.31 258 GLY B CA 1
ATOM 5260 C C . GLY B 1 258 ? 11.602 39.406 9.711 1 91.31 258 GLY B C 1
ATOM 5261 O O . GLY B 1 258 ? 10.742 39.844 10.484 1 91.31 258 GLY B O 1
ATOM 5262 N N . ARG B 1 259 ? 12.75 38.906 10.148 1 90.31 259 ARG B N 1
ATOM 5263 C CA . ARG B 1 259 ? 13.016 38.75 11.57 1 90.31 259 ARG B CA 1
ATOM 5264 C C . ARG B 1 259 ? 13.156 40.125 12.25 1 90.31 259 ARG B C 1
ATOM 5266 O O . ARG B 1 259 ? 13.188 40.219 13.484 1 90.31 259 ARG B O 1
ATOM 5273 N N . LYS B 1 260 ? 13.148 41.156 11.5 1 90.06 260 LYS B N 1
ATOM 5274 C CA . LYS B 1 260 ? 13.266 42.531 12.031 1 90.06 260 LYS B CA 1
ATOM 5275 C C . LYS B 1 260 ? 11.922 43 12.57 1 90.06 260 LYS B C 1
ATOM 5277 O O . LYS B 1 260 ? 11.875 43.969 13.352 1 90.06 260 LYS B O 1
ATOM 5282 N N . ALA B 1 261 ? 10.875 42.406 12.141 1 91.56 261 ALA B N 1
ATOM 5283 C CA . ALA B 1 261 ? 9.547 42.781 12.609 1 91.56 261 ALA B CA 1
ATOM 5284 C C . ALA B 1 261 ? 9.344 42.406 14.07 1 91.56 261 ALA B C 1
ATOM 5286 O O . ALA B 1 261 ? 9.906 41.406 14.539 1 91.56 261 ALA B O 1
ATOM 5287 N N . PRO B 1 262 ? 8.609 43.188 14.805 1 95.5 262 PRO B N 1
ATOM 5288 C CA . PRO B 1 262 ? 8.297 42.844 16.203 1 95.5 262 PRO B CA 1
ATOM 5289 C C . PRO B 1 262 ? 7.395 41.625 16.312 1 95.5 262 PRO B C 1
ATOM 5291 O O . PRO B 1 262 ? 6.746 41.25 15.336 1 95.5 262 PRO B O 1
ATOM 5294 N N . PRO B 1 263 ? 7.367 41.031 17.484 1 96.75 263 PRO B N 1
ATOM 5295 C CA . PRO B 1 263 ? 6.418 39.938 17.703 1 96.75 263 PRO B CA 1
ATOM 5296 C C . PRO B 1 263 ? 4.965 40.375 17.531 1 96.75 263 PRO B C 1
ATOM 5298 O O . PRO B 1 263 ? 4.66 41.562 17.609 1 96.75 263 PRO B O 1
ATOM 5301 N N . ILE B 1 264 ? 4.176 39.469 17.25 1 97 264 ILE B N 1
ATOM 5302 C CA . ILE B 1 264 ? 2.76 39.75 17.031 1 97 264 ILE B CA 1
ATOM 5303 C C . ILE B 1 264 ? 2.176 40.438 18.25 1 97 264 ILE B C 1
ATOM 5305 O O . ILE B 1 264 ? 2.518 40.094 19.391 1 97 264 ILE B O 1
ATOM 5309 N N . SER B 1 265 ? 1.326 41.406 18 1 96.06 265 SER B N 1
ATOM 5310 C CA . SER B 1 265 ? 0.689 42.125 19.094 1 96.06 265 SER B CA 1
ATOM 5311 C C . SER B 1 265 ? -0.394 41.281 19.766 1 96.06 265 SER B C 1
ATOM 5313 O O . SER B 1 265 ? -0.885 40.312 19.156 1 96.06 265 SER B O 1
ATOM 5315 N N . GLU B 1 266 ? -0.719 41.656 20.938 1 95.06 266 GLU B N 1
ATOM 5316 C CA . GLU B 1 266 ? -1.788 40.969 21.656 1 95.06 266 GLU B CA 1
ATOM 5317 C C . GLU B 1 266 ? -3.119 41.094 20.922 1 95.06 266 GLU B C 1
ATOM 5319 O O . GLU B 1 266 ? -3.908 40.156 20.891 1 95.06 266 GLU B O 1
ATOM 5324 N N . GLN B 1 267 ? -3.275 42.219 20.391 1 96.31 267 GLN B N 1
ATOM 5325 C CA . GLN B 1 267 ? -4.512 42.469 19.656 1 96.31 267 GLN B CA 1
ATOM 5326 C C . GLN B 1 267 ? -4.617 41.562 18.422 1 96.31 267 GLN B C 1
ATOM 5328 O O . GLN B 1 267 ? -5.66 40.969 18.188 1 96.31 267 GLN B O 1
ATOM 5333 N N . GLU B 1 268 ? -3.559 41.5 17.703 1 96.5 268 GLU B N 1
ATOM 5334 C CA . GLU B 1 268 ? -3.535 40.656 16.531 1 96.5 268 GLU B CA 1
ATOM 5335 C C . GLU B 1 268 ? -3.684 39.188 16.906 1 96.5 268 GLU B C 1
ATOM 5337 O O . GLU B 1 268 ? -4.387 38.438 16.234 1 96.5 268 GLU B O 1
ATOM 5342 N N . ARG B 1 269 ? -3.021 38.781 17.891 1 96.88 269 ARG B N 1
ATOM 5343 C CA . ARG B 1 269 ? -3.094 37.438 18.406 1 96.88 269 ARG B CA 1
ATOM 5344 C C . ARG B 1 269 ? -4.527 37.062 18.766 1 96.88 269 ARG B C 1
ATOM 5346 O O . ARG B 1 269 ? -5.012 36 18.375 1 96.88 269 ARG B O 1
ATOM 5353 N N . MET B 1 270 ? -5.203 37.938 19.469 1 96.56 270 MET B N 1
ATOM 5354 C CA . MET B 1 270 ? -6.578 37.688 19.891 1 96.56 270 MET B CA 1
ATOM 5355 C C . MET B 1 270 ? -7.516 37.625 18.703 1 96.56 270 MET B C 1
ATOM 5357 O O . MET B 1 270 ? -8.438 36.812 18.672 1 96.56 270 MET B O 1
ATOM 5361 N N . GLN B 1 271 ? -7.27 38.469 17.781 1 97.56 271 GLN B N 1
ATOM 5362 C CA . GLN B 1 271 ? -8.094 38.469 16.578 1 97.56 271 GLN B CA 1
ATOM 5363 C C . GLN B 1 271 ? -7.984 37.125 15.836 1 97.56 271 GLN B C 1
ATOM 5365 O O . GLN B 1 271 ? -9 36.531 15.445 1 97.56 271 GLN B O 1
ATOM 5370 N N . LEU B 1 272 ? -6.809 36.656 15.617 1 97.81 272 LEU B N 1
ATOM 5371 C CA . LEU B 1 272 ? -6.574 35.406 14.898 1 97.81 272 LEU B CA 1
ATOM 5372 C C . LEU B 1 272 ? -7.113 34.219 15.688 1 97.81 272 LEU B C 1
ATOM 5374 O O . LEU B 1 272 ? -7.629 33.25 15.102 1 97.81 272 LEU B O 1
ATOM 5378 N N . GLN B 1 273 ? -7.012 34.281 17 1 97.31 273 GLN B N 1
ATOM 5379 C CA . GLN B 1 273 ? -7.574 33.25 17.844 1 97.31 273 GLN B CA 1
ATOM 5380 C C . GLN B 1 273 ? -9.094 33.219 17.734 1 97.31 273 GLN B C 1
ATOM 5382 O O . GLN B 1 273 ? -9.703 32.125 17.719 1 97.31 273 GLN B O 1
ATOM 5387 N N . GLU B 1 274 ? -9.648 34.375 17.656 1 97.56 274 GLU B N 1
ATOM 5388 C CA . GLU B 1 274 ? -11.102 34.469 17.5 1 97.56 274 GLU B CA 1
ATOM 5389 C C . GLU B 1 274 ? -11.539 33.875 16.156 1 97.56 274 GLU B C 1
ATOM 5391 O O . GLU B 1 274 ? -12.578 33.219 16.062 1 97.56 274 GLU B O 1
ATOM 5396 N N . GLU B 1 275 ? -10.766 34.188 15.195 1 97.69 275 GLU B N 1
ATOM 5397 C CA . GLU B 1 275 ? -11.047 33.594 13.883 1 97.69 275 GLU B CA 1
ATOM 5398 C C . GLU B 1 275 ? -10.977 32.062 13.922 1 97.69 275 GLU B C 1
ATOM 5400 O O . GLU B 1 275 ? -11.797 31.391 13.305 1 97.69 275 GLU B O 1
ATOM 5405 N N . TRP B 1 276 ? -10.047 31.531 14.648 1 97.69 276 TRP B N 1
ATOM 5406 C CA . TRP B 1 276 ? -9.977 30.078 14.812 1 97.69 276 TRP B CA 1
ATOM 5407 C C . TRP B 1 276 ? -11.219 29.547 15.516 1 97.69 276 TRP B C 1
ATOM 5409 O O . TRP B 1 276 ? -11.773 28.516 15.109 1 97.69 276 TRP B O 1
ATOM 5419 N N . ASN B 1 277 ? -11.609 30.234 16.547 1 97.44 277 ASN B N 1
ATOM 5420 C CA . ASN B 1 277 ? -12.789 29.812 17.297 1 97.44 277 ASN B CA 1
ATOM 5421 C C . ASN B 1 277 ? -14.008 29.656 16.375 1 97.44 277 ASN B C 1
ATOM 5423 O O . ASN B 1 277 ? -14.797 28.734 16.531 1 97.44 277 ASN B O 1
ATOM 5427 N N . SER B 1 278 ? -14.078 30.547 15.484 1 97.25 278 SER B N 1
ATOM 5428 C CA . SER B 1 278 ? -15.172 30.484 14.523 1 97.25 278 SER B CA 1
ATOM 5429 C C . SER B 1 278 ? -15.023 29.266 13.602 1 97.25 278 SER B C 1
ATOM 5431 O O . SER B 1 278 ? -15.992 28.547 13.367 1 97.25 278 SER B O 1
ATOM 5433 N N . LEU B 1 279 ? -13.836 29.031 13.078 1 97.12 279 LEU B N 1
ATOM 5434 C CA . LEU B 1 279 ? -13.555 27.891 12.203 1 97.12 279 LEU B CA 1
ATOM 5435 C C . LEU B 1 279 ? -13.797 26.578 12.93 1 97.12 279 LEU B C 1
ATOM 5437 O O . LEU B 1 279 ? -14.336 25.625 12.344 1 97.12 279 LEU B O 1
ATOM 5441 N N . ALA B 1 280 ? -13.469 26.531 14.188 1 97 280 ALA B N 1
ATOM 5442 C CA . ALA B 1 280 ? -13.492 25.328 14.992 1 97 280 ALA B CA 1
ATOM 5443 C C . ALA B 1 280 ? -14.922 24.922 15.352 1 97 280 ALA B C 1
ATOM 5445 O O . ALA B 1 280 ? -15.141 23.891 15.977 1 97 280 ALA B O 1
ATOM 5446 N N . GLN B 1 281 ? -15.859 25.719 14.93 1 96.25 281 GLN B N 1
ATOM 5447 C CA . GLN B 1 281 ? -17.266 25.406 15.172 1 96.25 281 GLN B CA 1
ATOM 5448 C C . GLN B 1 281 ? -17.891 24.75 13.945 1 96.25 281 GLN B C 1
ATOM 5450 O O . GLN B 1 281 ? -18.984 24.188 14.023 1 96.25 281 GLN B O 1
ATOM 5455 N N . THR B 1 282 ? -17.188 24.797 12.906 1 94.31 282 THR B N 1
ATOM 5456 C CA . THR B 1 282 ? -17.781 24.344 11.656 1 94.31 282 THR B CA 1
ATOM 5457 C C . THR B 1 282 ? -17.438 22.875 11.383 1 94.31 282 THR B C 1
ATOM 5459 O O . THR B 1 282 ? -16.422 22.375 11.875 1 94.31 282 THR B O 1
ATOM 5462 N N . LYS B 1 283 ? -18.266 22.234 10.562 1 95 283 LYS B N 1
ATOM 5463 C CA . LYS B 1 283 ? -18.031 20.875 10.094 1 95 283 LYS B CA 1
ATOM 5464 C C . LYS B 1 283 ? -17.891 20.828 8.578 1 95 283 LYS B C 1
ATOM 5466 O O . LYS B 1 283 ? -18.016 19.75 7.973 1 95 283 LYS B O 1
ATOM 5471 N N . GLU B 1 284 ? -17.609 22.078 8.086 1 96.12 284 GLU B N 1
ATOM 5472 C CA . GLU B 1 284 ? -17.359 22.141 6.652 1 96.12 284 GLU B CA 1
ATOM 5473 C C . GLU B 1 284 ? -16.094 21.375 6.277 1 96.12 284 GLU B C 1
ATOM 5475 O O . GLU B 1 284 ? -15.148 21.297 7.066 1 96.12 284 GLU B O 1
ATOM 5480 N N . VAL B 1 285 ? -16.109 20.797 5.031 1 98.06 285 VAL B N 1
ATOM 5481 C CA . VAL B 1 285 ? -15.008 19.891 4.738 1 98.06 285 VAL B CA 1
ATOM 5482 C C . VAL B 1 285 ? -14.141 20.469 3.627 1 98.06 285 VAL B C 1
ATOM 5484 O O . VAL B 1 285 ? -13.156 19.859 3.217 1 98.06 285 VAL B O 1
ATOM 5487 N N . LEU B 1 286 ? -14.5 21.672 3.082 1 97.94 286 LEU B N 1
ATOM 5488 C CA . LEU B 1 286 ? -13.727 22.328 2.035 1 97.94 286 LEU B CA 1
ATOM 5489 C C . LEU B 1 286 ? -13.648 23.828 2.279 1 97.94 286 LEU B C 1
ATOM 5491 O O . LEU B 1 286 ? -14.664 24.484 2.537 1 97.94 286 LEU B O 1
ATOM 5495 N N . ARG B 1 287 ? -12.398 24.359 2.27 1 97.06 287 ARG B N 1
ATOM 5496 C CA . ARG B 1 287 ? -12.164 25.781 2.484 1 97.06 287 ARG B CA 1
ATOM 5497 C C . ARG B 1 287 ? -11.234 26.344 1.422 1 97.06 287 ARG B C 1
ATOM 5499 O O . ARG B 1 287 ? -10.281 25.688 1.003 1 97.06 287 ARG B O 1
ATOM 5506 N N . LEU B 1 288 ? -11.492 27.516 1.026 1 95.56 288 LEU B N 1
ATOM 5507 C CA . LEU B 1 288 ? -10.695 28.25 0.049 1 95.56 288 LEU B CA 1
ATOM 5508 C C . LEU B 1 288 ? -10.203 29.578 0.624 1 95.56 288 LEU B C 1
ATOM 5510 O O . LEU B 1 288 ? -10.742 30.062 1.623 1 95.56 288 LEU B O 1
ATOM 5514 N N . TRP B 1 289 ? -9.148 30.062 0.14 1 94.94 289 TRP B N 1
ATOM 5515 C CA . TRP B 1 289 ? -8.672 31.422 0.417 1 94.94 289 TRP B CA 1
ATOM 5516 C C . TRP B 1 289 ? -9.141 32.406 -0.659 1 94.94 289 TRP B C 1
ATOM 5518 O O . TRP B 1 289 ? -8.664 32.344 -1.794 1 94.94 289 TRP B O 1
ATOM 5528 N N . MET B 1 290 ? -10.125 33.219 -0.312 1 93 290 MET B N 1
ATOM 5529 C CA . MET B 1 290 ? -10.75 34.125 -1.256 1 93 290 MET B CA 1
ATOM 5530 C C . MET B 1 290 ? -10.82 35.531 -0.674 1 93 290 MET B C 1
ATOM 5532 O O . MET B 1 290 ? -11.367 35.75 0.412 1 93 290 MET B O 1
ATOM 5536 N N . LYS B 1 291 ? -10.203 36.469 -1.334 1 92.38 291 LYS B N 1
ATOM 5537 C CA . LYS B 1 291 ? -10.242 37.875 -0.959 1 92.38 291 LYS B CA 1
ATOM 5538 C C . LYS B 1 291 ? -9.68 38.094 0.442 1 92.38 291 LYS B C 1
ATOM 5540 O O . LYS B 1 291 ? -10.289 38.75 1.268 1 92.38 291 LYS B O 1
ATOM 5545 N N . GLY B 1 292 ? -8.703 37.344 0.778 1 93.19 292 GLY B N 1
ATOM 5546 C CA . GLY B 1 292 ? -7.969 37.562 2.012 1 93.19 292 GLY B CA 1
ATOM 5547 C C . GLY B 1 292 ? -8.609 36.906 3.217 1 93.19 292 GLY B C 1
ATOM 5548 O O . GLY B 1 292 ? -8.25 37.188 4.359 1 93.19 292 GLY B O 1
ATOM 5549 N N . GLU B 1 293 ? -9.578 36 2.881 1 95.81 293 GLU B N 1
ATOM 5550 C CA . GLU B 1 293 ? -10.266 35.344 3.982 1 95.81 293 GLU B CA 1
ATOM 5551 C C . GLU B 1 293 ? -10.43 33.844 3.709 1 95.81 293 GLU B C 1
ATOM 5553 O O . GLU B 1 293 ? -10.422 33.406 2.553 1 95.81 293 GLU B O 1
ATOM 5558 N N . ILE B 1 294 ? -10.555 33.094 4.77 1 96.88 294 ILE B N 1
ATOM 5559 C CA . ILE B 1 294 ? -10.891 31.672 4.664 1 96.88 294 ILE B CA 1
ATOM 5560 C C . ILE B 1 294 ? -12.398 31.5 4.457 1 96.88 294 ILE B C 1
ATOM 5562 O O . ILE B 1 294 ? -13.195 31.984 5.266 1 96.88 294 ILE B O 1
ATOM 5566 N N . LYS B 1 295 ? -12.766 30.875 3.381 1 96.25 295 LYS B N 1
ATOM 5567 C CA . LYS B 1 295 ? -14.18 30.703 3.074 1 96.25 295 LYS B CA 1
ATOM 5568 C C . LYS B 1 295 ? -14.539 29.219 2.936 1 96.25 295 LYS B C 1
ATOM 5570 O O . LYS B 1 295 ? -13.945 28.516 2.115 1 96.25 295 LYS B O 1
ATOM 5575 N N . GLY B 1 296 ? -15.477 28.812 3.785 1 96.19 296 GLY B N 1
ATOM 5576 C CA . GLY B 1 296 ? -16.047 27.484 3.594 1 96.19 296 GLY B CA 1
ATOM 5577 C C . GLY B 1 296 ? -16.969 27.391 2.387 1 96.19 296 GLY B C 1
ATOM 5578 O O . GLY B 1 296 ? -17.734 28.312 2.125 1 96.19 296 GLY B O 1
ATOM 5579 N N . VAL B 1 297 ? -16.844 26.312 1.594 1 96.88 297 VAL B N 1
ATOM 5580 C CA . VAL B 1 297 ? -17.703 26.109 0.426 1 96.88 297 VAL B CA 1
ATOM 5581 C C . VAL B 1 297 ? -18.297 24.703 0.453 1 96.88 297 VAL B C 1
ATOM 5583 O O . VAL B 1 297 ? -17.953 23.891 1.311 1 96.88 297 VAL B O 1
ATOM 5586 N N . LYS B 1 298 ? -19.188 24.484 -0.461 1 97.44 298 LYS B N 1
ATOM 5587 C CA . LYS B 1 298 ? -19.828 23.172 -0.527 1 97.44 298 LYS B CA 1
ATOM 5588 C C . LYS B 1 298 ? -18.844 22.094 -0.954 1 97.44 298 LYS B C 1
ATOM 5590 O O . LYS B 1 298 ? -17.922 22.359 -1.728 1 97.44 298 LYS B O 1
ATOM 5595 N N . GLU B 1 299 ? -19.141 20.969 -0.494 1 96.81 299 GLU B N 1
ATOM 5596 C CA . GLU B 1 299 ? -18.281 19.812 -0.751 1 96.81 299 GLU B CA 1
ATOM 5597 C C . GLU B 1 299 ? -18.141 19.547 -2.248 1 96.81 299 GLU B C 1
ATOM 5599 O O . GLU B 1 299 ? -17.109 19.062 -2.709 1 96.81 299 GLU B O 1
ATOM 5604 N N . ASN B 1 300 ? -19.188 19.844 -3.072 1 97.75 300 ASN B N 1
ATOM 5605 C CA . ASN B 1 300 ? -19.188 19.562 -4.504 1 97.75 300 ASN B CA 1
ATOM 5606 C C . ASN B 1 300 ? -18.766 20.781 -5.32 1 97.75 300 ASN B C 1
ATOM 5608 O O . ASN B 1 300 ? -19.062 20.859 -6.516 1 97.75 300 ASN B O 1
ATOM 5612 N N . HIS B 1 301 ? -18.125 21.719 -4.641 1 97.31 301 HIS B N 1
ATOM 5613 C CA . HIS B 1 301 ? -17.734 22.984 -5.25 1 97.31 301 HIS B CA 1
ATOM 5614 C C . HIS B 1 301 ? -16.953 22.766 -6.543 1 97.31 301 HIS B C 1
ATOM 5616 O O . HIS B 1 301 ? -17.125 23.5 -7.516 1 97.31 301 HIS B O 1
ATOM 5622 N N . PHE B 1 302 ? -16.156 21.75 -6.656 1 97.25 302 PHE B N 1
ATOM 5623 C CA . PHE B 1 302 ? -15.242 21.562 -7.777 1 97.25 302 PHE B CA 1
ATOM 5624 C C . PHE B 1 302 ? -15.836 20.609 -8.805 1 97.25 302 PHE B C 1
ATOM 5626 O O . PHE B 1 302 ? -15.219 20.344 -9.836 1 97.25 302 PHE B O 1
ATOM 5633 N N . ASP B 1 303 ? -17.047 20 -8.562 1 98 303 ASP B N 1
ATOM 5634 C CA . ASP B 1 303 ? -17.625 19 -9.445 1 98 303 ASP B CA 1
ATOM 5635 C C . ASP B 1 303 ? -17.75 19.516 -10.875 1 98 303 ASP B C 1
ATOM 5637 O O . ASP B 1 303 ? -17.344 18.844 -11.82 1 98 303 ASP B O 1
ATOM 5641 N N . PRO B 1 304 ? -18.266 20.812 -11.055 1 97.56 304 PRO B N 1
ATOM 5642 C CA . PRO B 1 304 ? -18.344 21.328 -12.422 1 97.56 304 PRO B CA 1
ATOM 5643 C C . PRO B 1 304 ? -16.969 21.438 -13.094 1 97.56 304 PRO B C 1
ATOM 5645 O O . PRO B 1 304 ? -16.828 21.141 -14.281 1 97.56 304 PRO B O 1
ATOM 5648 N N . LEU B 1 305 ? -15.992 21.859 -12.328 1 96.94 305 LEU B N 1
ATOM 5649 C CA . LEU B 1 305 ? -14.633 21.969 -12.859 1 96.94 305 LEU B CA 1
ATOM 5650 C C . LEU B 1 305 ? -14.109 20.609 -13.312 1 96.94 305 LEU B C 1
ATOM 5652 O O . LEU B 1 305 ? -13.5 20.5 -14.375 1 96.94 305 LEU B O 1
ATOM 5656 N N . ILE B 1 306 ? -14.383 19.531 -12.547 1 97.94 306 ILE B N 1
ATOM 5657 C CA . ILE B 1 306 ? -13.961 18.172 -12.852 1 97.94 306 ILE B CA 1
ATOM 5658 C C . ILE B 1 306 ? -14.641 17.703 -14.141 1 97.94 306 ILE B C 1
ATOM 5660 O O . ILE B 1 306 ? -13.977 17.25 -15.07 1 97.94 306 ILE B O 1
ATOM 5664 N N . ILE B 1 307 ? -15.93 17.891 -14.203 1 98.12 307 ILE B N 1
ATOM 5665 C CA . ILE B 1 307 ? -16.719 17.438 -15.344 1 98.12 307 ILE B CA 1
ATOM 5666 C C . ILE B 1 307 ? -16.281 18.172 -16.609 1 98.12 307 ILE B C 1
ATOM 5668 O O . ILE B 1 307 ? -16.062 17.547 -17.656 1 98.12 307 ILE B O 1
ATOM 5672 N N . ASN B 1 308 ? -16.062 19.5 -16.5 1 97.44 308 ASN B N 1
ATOM 5673 C CA . ASN B 1 308 ? -15.656 20.297 -17.641 1 97.44 308 ASN B CA 1
ATOM 5674 C C . ASN B 1 308 ? -14.266 19.906 -18.125 1 97.44 308 ASN B C 1
ATOM 5676 O O . ASN B 1 308 ? -14 19.906 -19.328 1 97.44 308 ASN B O 1
ATOM 5680 N N . THR B 1 309 ? -13.406 19.625 -17.219 1 97.5 309 THR B N 1
ATOM 5681 C CA . THR B 1 309 ? -12.055 19.203 -17.578 1 97.5 309 THR B CA 1
ATOM 5682 C C . THR B 1 309 ? -12.086 17.875 -18.328 1 97.5 309 THR B C 1
ATOM 5684 O O . THR B 1 309 ? -11.406 17.719 -19.344 1 97.5 309 THR B O 1
ATOM 5687 N N . ILE B 1 310 ? -12.898 16.891 -17.844 1 97.75 310 ILE B N 1
ATOM 5688 C CA . ILE B 1 310 ? -13.023 15.594 -18.5 1 97.75 310 ILE B CA 1
ATOM 5689 C C . ILE B 1 310 ? -13.609 15.781 -19.906 1 97.75 310 ILE B C 1
ATOM 5691 O O . ILE B 1 310 ? -13.133 15.164 -20.859 1 97.75 310 ILE B O 1
ATOM 5695 N N . LYS B 1 311 ? -14.617 16.719 -20.047 1 97.12 311 LYS B N 1
ATOM 5696 C CA . LYS B 1 311 ? -15.195 17.047 -21.359 1 97.12 311 LYS B CA 1
ATOM 5697 C C . LYS B 1 311 ? -14.125 17.562 -22.312 1 97.12 311 LYS B C 1
ATOM 5699 O O . LYS B 1 311 ? -14.062 17.141 -23.469 1 97.12 311 LYS B O 1
ATOM 5704 N N . MET B 1 312 ? -13.367 18.453 -21.812 1 96.56 312 MET B N 1
ATOM 5705 C CA . MET B 1 312 ? -12.305 19.047 -22.609 1 96.56 312 MET B CA 1
ATOM 5706 C C . MET B 1 312 ? -11.305 17.984 -23.062 1 96.56 312 MET B C 1
ATOM 5708 O O . MET B 1 312 ? -10.898 17.969 -24.219 1 96.56 312 MET B O 1
ATOM 5712 N N . LEU B 1 313 ? -10.906 17.094 -22.141 1 96 313 LEU B N 1
ATOM 5713 C CA . LEU B 1 313 ? -9.953 16.031 -22.453 1 96 313 LEU B CA 1
ATOM 5714 C C . LEU B 1 313 ? -10.539 15.055 -23.484 1 96 313 LEU B C 1
ATOM 5716 O O . LEU B 1 313 ? -9.82 14.562 -24.359 1 96 313 LEU B O 1
ATOM 5720 N N . HIS B 1 314 ? -11.867 14.781 -23.406 1 96 314 HIS B N 1
ATOM 5721 C CA . HIS B 1 314 ? -12.547 13.922 -24.375 1 96 314 HIS B CA 1
ATOM 5722 C C . HIS B 1 314 ? -12.508 14.516 -25.781 1 96 314 HIS B C 1
ATOM 5724 O O . HIS B 1 314 ? -12.391 13.789 -26.766 1 96 314 HIS B O 1
ATOM 5730 N N . ARG B 1 315 ? -12.57 15.773 -25.891 1 94.62 315 ARG B N 1
ATOM 5731 C CA . ARG B 1 315 ? -12.562 16.453 -27.188 1 94.62 315 ARG B CA 1
ATOM 5732 C C . ARG B 1 315 ? -11.203 16.297 -27.875 1 94.62 315 ARG B C 1
ATOM 5734 O O . ARG B 1 315 ? -11.117 16.344 -29.094 1 94.62 315 ARG B O 1
ATOM 5741 N N . LYS B 1 316 ? -10.164 16.078 -27.094 1 92.62 316 LYS B N 1
ATOM 5742 C CA . LYS B 1 316 ? -8.812 15.938 -27.625 1 92.62 316 LYS B CA 1
ATOM 5743 C C . LYS B 1 316 ? -8.555 14.508 -28.094 1 92.62 316 LYS B C 1
ATOM 5745 O O . LYS B 1 316 ? -7.539 14.227 -28.734 1 92.62 316 LYS B O 1
ATOM 5750 N N . GLN B 1 317 ? -9.516 13.617 -27.688 1 90.56 317 GLN B N 1
ATOM 5751 C CA . GLN B 1 317 ? -9.391 12.211 -28.062 1 90.56 317 GLN B CA 1
ATOM 5752 C C . GLN B 1 317 ? -10.023 11.953 -29.422 1 90.56 317 GLN B C 1
ATOM 5754 O O . GLN B 1 317 ? -11.055 12.547 -29.766 1 90.56 317 GLN B O 1
ATOM 5759 N N . GLU B 1 318 ? -9.461 11.141 -30.281 1 90.56 318 GLU B N 1
ATOM 5760 C CA . GLU B 1 318 ? -10.102 10.734 -31.531 1 90.56 318 GLU B CA 1
ATOM 5761 C C . GLU B 1 318 ? -11.398 9.984 -31.266 1 90.56 318 GLU B C 1
ATOM 5763 O O . GLU B 1 318 ? -12.422 10.266 -31.891 1 90.56 318 GLU B O 1
ATOM 5768 N N . LYS B 1 319 ? -11.336 9.078 -30.375 1 91.31 319 LYS B N 1
ATOM 5769 C CA . LYS B 1 319 ? -12.492 8.352 -29.859 1 91.31 319 LYS B CA 1
ATOM 5770 C C . LYS B 1 319 ? -12.578 8.438 -28.344 1 91.31 319 LYS B C 1
ATOM 5772 O O . LYS B 1 319 ? -11.578 8.234 -27.641 1 91.31 319 LYS B O 1
ATOM 5777 N N . ARG B 1 320 ? -13.75 8.891 -27.984 1 91.25 320 ARG B N 1
ATOM 5778 C CA . ARG B 1 320 ? -13.969 9.016 -26.547 1 91.25 320 ARG B CA 1
ATOM 5779 C C . ARG B 1 320 ? -13.602 7.727 -25.828 1 91.25 320 ARG B C 1
ATOM 5781 O O . ARG B 1 320 ? -14.109 6.652 -26.156 1 91.25 320 ARG B O 1
ATOM 5788 N N . ASP B 1 321 ? -12.641 7.887 -24.891 1 93.62 321 ASP B N 1
ATOM 5789 C CA . ASP B 1 321 ? -12.18 6.73 -24.125 1 93.62 321 ASP B CA 1
ATOM 5790 C C . ASP B 1 321 ? -11.852 7.113 -22.688 1 93.62 321 ASP B C 1
ATOM 5792 O O . ASP B 1 321 ? -11.906 8.289 -22.328 1 93.62 321 ASP B O 1
ATOM 5796 N N . PHE B 1 322 ? -11.625 6.117 -21.938 1 95.88 322 PHE B N 1
ATOM 5797 C CA . PHE B 1 322 ? -11.32 6.32 -20.516 1 95.88 322 PHE B CA 1
ATOM 5798 C C . PHE B 1 322 ? -10.078 7.18 -20.359 1 95.88 322 PHE B C 1
ATOM 5800 O O . PHE B 1 322 ? -9.117 7.051 -21.125 1 95.88 322 PHE B O 1
ATOM 5807 N N . ILE B 1 323 ? -10.102 8.078 -19.359 1 96.62 323 ILE B N 1
ATOM 5808 C CA . ILE B 1 323 ? -8.992 8.969 -19.031 1 96.62 323 ILE B CA 1
ATOM 5809 C C . ILE B 1 323 ? -8.508 8.68 -17.609 1 96.62 323 ILE B C 1
ATOM 5811 O O . ILE B 1 323 ? -9.312 8.57 -16.688 1 96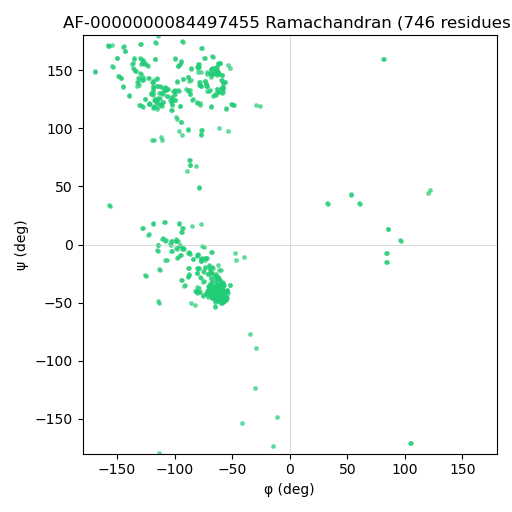.62 323 ILE B O 1
ATOM 5815 N N . LYS B 1 324 ? -7.223 8.555 -17.391 1 95.12 324 LYS B N 1
ATOM 5816 C CA . LYS B 1 324 ? -6.668 8.305 -16.062 1 95.12 324 LYS B CA 1
ATOM 5817 C C . LYS B 1 324 ? -7.066 9.406 -15.094 1 95.12 324 LYS B C 1
ATOM 5819 O O . LYS B 1 324 ? -6.973 10.594 -15.414 1 95.12 324 LYS B O 1
ATOM 5824 N N . ALA B 1 325 ? -7.562 9.016 -13.93 1 96.56 325 ALA B N 1
ATOM 5825 C CA . ALA B 1 325 ? -7.992 9.977 -12.914 1 96.56 325 ALA B CA 1
ATOM 5826 C C . ALA B 1 325 ? -6.871 10.961 -12.578 1 96.56 325 ALA B C 1
ATOM 5828 O O . ALA B 1 325 ? -7.113 12.156 -12.43 1 96.56 325 ALA B O 1
ATOM 5829 N N . GLY B 1 326 ? -5.621 10.438 -12.492 1 94.81 326 GLY B N 1
ATOM 5830 C CA . GLY B 1 326 ? -4.48 11.297 -12.227 1 94.81 326 GLY B CA 1
ATOM 5831 C C . GLY B 1 326 ? -4.297 12.383 -13.273 1 94.81 326 GLY B C 1
ATOM 5832 O O . GLY B 1 326 ? -3.902 13.5 -12.945 1 94.81 326 GLY B O 1
ATOM 5833 N N . MET B 1 327 ? -4.559 12.07 -14.539 1 94.25 327 MET B N 1
ATOM 5834 C CA . MET B 1 327 ? -4.441 13.031 -15.625 1 94.25 327 MET B CA 1
ATOM 5835 C C . MET B 1 327 ? -5.473 14.148 -15.484 1 94.25 327 MET B C 1
ATOM 5837 O O . MET B 1 327 ? -5.16 15.32 -15.695 1 94.25 327 MET B O 1
ATOM 5841 N N . VAL B 1 328 ? -6.68 13.742 -15.148 1 97.19 328 VAL B N 1
ATOM 5842 C CA . VAL B 1 328 ? -7.738 14.719 -14.93 1 97.19 328 VAL B CA 1
ATOM 5843 C C . VAL B 1 328 ? -7.316 15.703 -13.844 1 97.19 328 VAL B C 1
ATOM 5845 O O . VAL B 1 328 ? -7.406 16.922 -14.023 1 97.19 328 VAL B O 1
ATOM 5848 N N . ILE B 1 329 ? -6.82 15.195 -12.727 1 96.81 329 ILE B N 1
ATOM 5849 C CA . ILE B 1 329 ? -6.414 15.992 -11.578 1 96.81 329 ILE B CA 1
ATOM 5850 C C . ILE B 1 329 ? -5.23 16.875 -11.961 1 96.81 329 ILE B C 1
ATOM 5852 O O . ILE B 1 329 ? -5.211 18.078 -11.648 1 96.81 329 ILE B O 1
ATOM 5856 N N . GLY B 1 330 ? -4.258 16.266 -12.703 1 93.88 330 GLY B N 1
ATOM 5857 C CA . GLY B 1 330 ? -3.123 17.047 -13.18 1 93.88 330 GLY B CA 1
ATOM 5858 C C . GLY B 1 330 ? -3.523 18.219 -14.047 1 93.88 330 GLY B C 1
ATOM 5859 O O . GLY B 1 330 ? -2.988 19.312 -13.898 1 93.88 330 GLY B O 1
ATOM 5860 N N . GLU B 1 331 ? -4.477 17.969 -14.938 1 93.38 331 GLU B N 1
ATOM 5861 C CA . GLU B 1 331 ? -4.965 19.016 -15.828 1 93.38 331 GLU B CA 1
ATOM 5862 C C . GLU B 1 331 ? -5.613 20.156 -15.039 1 93.38 331 GLU B C 1
ATOM 5864 O O . GLU B 1 331 ? -5.383 21.328 -15.328 1 93.38 331 GLU B O 1
ATOM 5869 N N . ILE B 1 332 ? -6.375 19.812 -14.039 1 95.25 332 ILE B N 1
ATOM 5870 C CA . ILE B 1 332 ? -7.043 20.812 -13.219 1 95.25 332 ILE B CA 1
ATOM 5871 C C . ILE B 1 332 ? -6 21.641 -12.469 1 95.25 332 ILE B C 1
ATOM 5873 O O . ILE B 1 332 ? -6.055 22.875 -12.484 1 95.25 332 ILE B O 1
ATOM 5877 N N . LEU B 1 333 ? -5.074 20.984 -11.867 1 91.75 333 LEU B N 1
ATOM 5878 C CA . LEU B 1 333 ? -4.086 21.656 -11.039 1 91.75 333 LEU B CA 1
ATOM 5879 C C . LEU B 1 333 ? -3.168 22.531 -11.883 1 91.75 333 LEU B C 1
ATOM 5881 O O . LEU B 1 333 ? -2.719 23.594 -11.43 1 91.75 333 LEU B O 1
ATOM 5885 N N . SER B 1 334 ? -2.934 22.125 -13.094 1 87.25 334 SER B N 1
ATOM 5886 C CA . SER B 1 334 ? -2.057 22.891 -13.977 1 87.25 334 SER B CA 1
ATOM 5887 C C . SER B 1 334 ? -2.76 24.141 -14.508 1 87.25 334 SER B C 1
ATOM 5889 O O . SER B 1 334 ? -2.107 25.125 -14.867 1 87.25 334 SER B O 1
ATOM 5891 N N . GLY B 1 335 ? -4.039 24.094 -14.508 1 83.56 335 GLY B N 1
ATOM 5892 C CA . GLY B 1 335 ? -4.797 25.172 -15.125 1 83.56 335 GLY B CA 1
ATOM 5893 C C . GLY B 1 335 ? -5.254 26.219 -14.133 1 83.56 335 GLY B C 1
ATOM 5894 O O . GLY B 1 335 ? -5.949 27.172 -14.5 1 83.56 335 GLY B O 1
ATOM 5895 N N . THR B 1 336 ? -4.918 25.953 -12.914 1 79.5 336 THR B N 1
ATOM 5896 C CA . THR B 1 336 ? -5.387 26.922 -11.93 1 79.5 336 THR B CA 1
ATOM 5897 C C . THR B 1 336 ? -4.238 27.391 -11.031 1 79.5 336 THR B C 1
ATOM 5899 O O . THR B 1 336 ? -3.254 26.672 -10.859 1 79.5 336 THR B O 1
ATOM 5902 N N . ASN B 1 337 ? -4.266 28.609 -10.602 1 71.75 337 ASN B N 1
ATOM 5903 C CA . ASN B 1 337 ? -3.305 29.141 -9.641 1 71.75 337 ASN B CA 1
ATOM 5904 C C . ASN B 1 337 ? -3.738 28.875 -8.203 1 71.75 337 ASN B C 1
ATOM 5906 O O . ASN B 1 337 ? -2.971 29.109 -7.266 1 71.75 337 ASN B O 1
ATOM 5910 N N . GLU B 1 338 ? -4.941 28.391 -8.148 1 75 338 GLU B N 1
ATOM 5911 C CA . GLU B 1 338 ? -5.461 28.078 -6.816 1 75 338 GLU B CA 1
ATOM 5912 C C . GLU B 1 338 ? -4.867 26.781 -6.281 1 75 338 GLU B C 1
ATOM 5914 O O . GLU B 1 338 ? -4.613 25.844 -7.047 1 75 338 GLU B O 1
ATOM 5919 N N . LEU B 1 339 ? -4.504 26.828 -5.07 1 82.06 339 LEU B N 1
ATOM 5920 C CA . LEU B 1 339 ? -4.016 25.609 -4.438 1 82.06 339 LEU B CA 1
ATOM 5921 C C . LEU B 1 339 ? -5.172 24.688 -4.07 1 82.06 339 LEU B C 1
ATOM 5923 O O . LEU B 1 339 ? -5.875 24.922 -3.088 1 82.06 339 LEU B O 1
ATOM 5927 N N . ILE B 1 340 ? -5.43 23.797 -4.969 1 89.81 340 ILE B N 1
ATOM 5928 C CA . ILE B 1 340 ? -6.477 22.812 -4.742 1 89.81 340 ILE B CA 1
ATOM 5929 C C . ILE B 1 340 ? -5.855 21.484 -4.285 1 89.81 340 ILE B C 1
ATOM 5931 O O . ILE B 1 340 ? -4.828 21.062 -4.82 1 89.81 340 ILE B O 1
ATOM 5935 N N . ASN B 1 341 ? -6.41 20.922 -3.248 1 92.88 341 ASN B N 1
ATOM 5936 C CA . ASN B 1 341 ? -5.93 19.641 -2.748 1 92.88 341 ASN B CA 1
ATOM 5937 C C . ASN B 1 341 ? -6.23 18.5 -3.725 1 92.88 341 ASN B C 1
ATOM 5939 O O . ASN B 1 341 ? -7.395 18.234 -4.035 1 92.88 341 ASN B O 1
ATOM 5943 N N . ALA B 1 342 ? -5.23 17.844 -4.211 1 93.38 342 ALA B N 1
ATOM 5944 C CA . ALA B 1 342 ? -5.367 16.812 -5.227 1 93.38 342 ALA B CA 1
ATOM 5945 C C . ALA B 1 342 ? -6.203 15.641 -4.711 1 93.38 342 ALA B C 1
ATOM 5947 O O . ALA B 1 342 ? -7 15.062 -5.457 1 93.38 342 ALA B O 1
ATOM 5948 N N . PHE B 1 343 ? -6.016 15.273 -3.422 1 94.38 343 PHE B N 1
ATOM 5949 C CA . PHE B 1 343 ? -6.723 14.133 -2.848 1 94.38 343 PHE B CA 1
ATOM 5950 C C . PHE B 1 343 ? -8.211 14.438 -2.697 1 94.38 343 PHE B C 1
ATOM 5952 O O . PHE B 1 343 ? -9.047 13.539 -2.824 1 94.38 343 PHE B O 1
ATOM 5959 N N . PHE B 1 344 ? -8.523 15.695 -2.402 1 96.94 344 PHE B N 1
ATOM 5960 C CA . PHE B 1 344 ? -9.93 16.078 -2.332 1 96.94 344 PHE B CA 1
ATOM 5961 C C . PHE B 1 344 ? -10.586 15.984 -3.701 1 96.94 344 PHE B C 1
ATOM 5963 O O . PHE B 1 344 ? -11.734 15.539 -3.814 1 96.94 344 PHE B O 1
ATOM 5970 N N . LEU B 1 345 ? -9.836 16.422 -4.77 1 97.38 345 LEU B N 1
ATOM 5971 C CA . LEU B 1 345 ? -10.352 16.25 -6.125 1 97.38 345 LEU B CA 1
ATOM 5972 C C . LEU B 1 345 ? -10.641 14.781 -6.422 1 97.38 345 LEU B C 1
ATOM 5974 O O . LEU B 1 345 ? -11.68 14.453 -7.004 1 97.38 345 LEU B O 1
ATOM 5978 N N . GLU B 1 346 ? -9.742 13.938 -6.043 1 97.75 346 GLU B N 1
ATOM 5979 C CA . GLU B 1 346 ? -9.914 12.5 -6.246 1 97.75 346 GLU B CA 1
ATOM 5980 C C . GLU B 1 346 ? -11.148 11.992 -5.508 1 97.75 346 GLU B C 1
ATOM 5982 O O . GLU B 1 346 ? -11.891 11.156 -6.035 1 97.75 346 GLU B O 1
ATOM 5987 N N . TYR B 1 347 ? -11.344 12.477 -4.293 1 97.56 347 TYR B N 1
ATOM 5988 C CA . TYR B 1 347 ? -12.539 12.18 -3.502 1 97.56 347 TYR B CA 1
ATOM 5989 C C . TYR B 1 347 ? -13.805 12.531 -4.273 1 97.56 347 TYR B C 1
ATOM 5991 O O . TYR B 1 347 ? -14.734 11.727 -4.352 1 97.56 347 TYR B O 1
ATOM 5999 N N . ARG B 1 348 ? -13.773 13.68 -4.855 1 98.19 348 ARG B N 1
ATOM 6000 C CA . ARG B 1 348 ? -14.945 14.133 -5.598 1 98.19 348 ARG B CA 1
ATOM 6001 C C . ARG B 1 348 ? -15.133 13.328 -6.875 1 98.19 348 ARG B C 1
ATOM 6003 O O . ARG B 1 348 ? -16.266 13.047 -7.281 1 98.19 348 ARG B O 1
ATOM 6010 N N . ILE B 1 349 ? -14.062 12.945 -7.535 1 98.06 349 ILE B N 1
ATOM 6011 C CA . ILE B 1 349 ? -14.141 12.102 -8.727 1 98.06 349 ILE B CA 1
ATOM 6012 C C . ILE B 1 349 ? -14.805 10.773 -8.375 1 98.06 349 ILE B C 1
ATOM 6014 O O . ILE B 1 349 ? -15.688 10.305 -9.094 1 98.06 349 ILE B O 1
ATOM 6018 N N . ARG B 1 350 ? -14.438 10.141 -7.273 1 96.44 350 ARG B N 1
ATOM 6019 C CA . ARG B 1 350 ? -15.047 8.891 -6.84 1 96.44 350 ARG B CA 1
ATOM 6020 C C . ARG B 1 350 ? -16.547 9.07 -6.586 1 96.44 350 ARG B C 1
ATOM 6022 O O . ARG B 1 350 ? -17.344 8.203 -6.941 1 96.44 350 ARG B O 1
ATOM 6029 N N . ASN B 1 351 ? -16.891 10.242 -5.977 1 95.62 351 ASN B N 1
ATOM 6030 C CA . ASN B 1 351 ? -18.297 10.523 -5.734 1 95.62 351 ASN B CA 1
ATOM 6031 C C . ASN B 1 351 ? -19.094 10.609 -7.039 1 95.62 351 ASN B C 1
ATOM 6033 O O . ASN B 1 351 ? -20.234 10.172 -7.105 1 95.62 351 ASN B O 1
ATOM 6037 N N . LEU B 1 352 ? -18.453 11.211 -8.023 1 96 352 LEU B N 1
ATOM 6038 C CA . LEU B 1 352 ? -19.094 11.352 -9.328 1 96 352 LEU B CA 1
ATOM 6039 C C . LEU B 1 352 ? -19.234 9.992 -10 1 96 352 LEU B C 1
ATOM 6041 O O . LEU B 1 352 ? -20.156 9.781 -10.797 1 96 352 LEU B O 1
ATOM 6045 N N . ILE B 1 353 ? -18.344 9.039 -9.727 1 94.12 353 ILE B N 1
ATOM 6046 C CA . ILE B 1 353 ? -18.469 7.668 -10.211 1 94.12 353 ILE B CA 1
ATOM 6047 C C . ILE B 1 353 ? -19.656 6.988 -9.547 1 94.12 353 ILE B C 1
ATOM 6049 O O . ILE B 1 353 ? -20.516 6.418 -10.219 1 94.12 353 ILE B O 1
ATOM 6053 N N . TYR B 1 354 ? -19.734 7.195 -8.203 1 89.88 354 TYR B N 1
ATOM 6054 C CA . TYR B 1 354 ? -20.75 6.504 -7.414 1 89.88 354 TYR B CA 1
ATOM 6055 C C . TYR B 1 354 ? -22.141 7.055 -7.707 1 89.88 354 TYR B C 1
ATOM 6057 O O . TYR B 1 354 ? -23.141 6.34 -7.582 1 89.88 354 TYR B O 1
ATOM 6065 N N . SER B 1 355 ? -22.188 8.305 -8.156 1 90.75 355 SER B N 1
ATOM 6066 C CA . SER B 1 355 ? -23.469 8.93 -8.469 1 90.75 355 SER B CA 1
ATOM 6067 C C . SER B 1 355 ? -23.891 8.633 -9.898 1 90.75 355 SER B C 1
ATOM 6069 O O . SER B 1 355 ? -24.984 9.039 -10.328 1 90.75 355 SER B O 1
ATOM 6071 N N . GLY B 1 356 ? -23.016 8 -10.695 1 90.12 356 GLY B N 1
ATOM 6072 C CA . GLY B 1 356 ? -23.391 7.527 -12.023 1 90.12 356 GLY B CA 1
ATOM 6073 C C . GLY B 1 356 ? -23.016 8.5 -13.125 1 90.12 356 GLY B C 1
ATOM 6074 O O . GLY B 1 356 ? -23.312 8.25 -14.297 1 90.12 356 GLY B O 1
ATOM 6075 N N . LEU B 1 357 ? -22.359 9.609 -12.781 1 94.31 357 LEU B N 1
ATOM 6076 C CA . LEU B 1 357 ? -22.016 10.602 -13.781 1 94.31 357 LEU B CA 1
ATOM 6077 C C . LEU B 1 357 ? -20.766 10.188 -14.562 1 94.31 357 LEU B C 1
ATOM 6079 O O . LEU B 1 357 ? -20.562 10.625 -15.703 1 94.31 357 LEU B O 1
ATOM 6083 N N . LEU B 1 358 ? -19.938 9.352 -13.953 1 95.88 358 LEU B N 1
ATOM 6084 C CA . LEU B 1 358 ? -18.719 8.867 -14.586 1 95.88 358 LEU B CA 1
ATOM 6085 C C . LEU B 1 358 ? -18.688 7.344 -14.633 1 95.88 358 LEU B C 1
ATOM 6087 O O . LEU B 1 358 ? -19.172 6.684 -13.711 1 95.88 358 LEU B O 1
ATOM 6091 N N . GLU B 1 359 ? -18.172 6.816 -15.672 1 95.06 359 GLU B N 1
ATOM 6092 C CA . GLU B 1 359 ? -17.828 5.398 -15.75 1 95.06 359 GLU B CA 1
ATOM 6093 C C . GLU B 1 359 ? -16.438 5.129 -15.195 1 95.06 359 GLU B C 1
ATOM 6095 O O . GLU B 1 359 ? -15.578 6.012 -15.195 1 95.06 359 GLU B O 1
ATOM 6100 N N . LEU B 1 360 ? -16.312 3.955 -14.711 1 95.06 360 LEU B N 1
ATOM 6101 C CA . LEU B 1 360 ? -15.078 3.604 -14.031 1 95.06 360 LEU B CA 1
ATOM 6102 C C . LEU B 1 360 ? -14.406 2.416 -14.711 1 95.06 360 LEU B C 1
ATOM 6104 O O . LEU B 1 360 ? -15.07 1.452 -15.094 1 95.06 360 LEU B O 1
ATOM 6108 N N . LYS B 1 361 ? -13.156 2.537 -14.992 1 94.44 361 LYS B N 1
ATOM 6109 C CA . LYS B 1 361 ? -12.289 1.417 -15.352 1 94.44 361 LYS B CA 1
ATOM 6110 C C . LYS B 1 361 ? -11.102 1.315 -14.398 1 94.44 361 LYS B C 1
ATOM 6112 O O . LYS B 1 361 ? -10.328 2.266 -14.258 1 94.44 361 LYS B O 1
ATOM 6117 N N . GLY B 1 362 ? -10.961 0.137 -13.727 1 93.88 362 GLY B N 1
ATOM 6118 C CA . GLY B 1 362 ? -9.906 -0.028 -12.742 1 93.88 362 GLY B CA 1
ATOM 6119 C C . GLY B 1 362 ? -10.406 0.031 -11.312 1 93.88 362 GLY B C 1
ATOM 6120 O O . GLY B 1 362 ? -11.602 -0.117 -11.055 1 93.88 362 GLY B O 1
ATOM 6121 N N . ILE B 1 363 ? -9.523 0.081 -10.406 1 92 363 ILE B N 1
ATOM 6122 C CA . ILE B 1 363 ? -9.812 0.105 -8.977 1 92 363 ILE B CA 1
ATOM 6123 C C . ILE B 1 363 ? -9.352 1.429 -8.375 1 92 363 ILE B C 1
ATOM 6125 O O . ILE B 1 363 ? -8.172 1.786 -8.484 1 92 363 ILE B O 1
ATOM 6129 N N . PRO B 1 364 ? -10.195 2.131 -7.793 1 92.31 364 PRO B N 1
ATOM 6130 C CA . PRO B 1 364 ? -9.812 3.438 -7.254 1 92.31 364 PRO B CA 1
ATOM 6131 C C . PRO B 1 364 ? -9.062 3.33 -5.93 1 92.31 364 PRO B C 1
ATOM 6133 O O . PRO B 1 364 ? -9.367 4.059 -4.98 1 92.31 364 PRO B O 1
ATOM 6136 N N . LYS B 1 365 ? -8.086 2.516 -5.875 1 90.38 365 LYS B N 1
ATOM 6137 C CA . LYS B 1 365 ? -7.238 2.443 -4.691 1 90.38 365 LYS B CA 1
ATOM 6138 C C . LYS B 1 365 ? -6.215 3.574 -4.676 1 90.38 365 LYS B C 1
ATOM 6140 O O . LYS B 1 365 ? -5.664 3.908 -3.625 1 90.38 365 LYS B O 1
ATOM 6145 N N . SER B 1 366 ? -5.914 4.203 -5.805 1 89.06 366 SER B N 1
ATOM 6146 C CA . SER B 1 366 ? -5.176 5.445 -5.992 1 89.06 366 SER B CA 1
ATOM 6147 C C . SER B 1 366 ? -5.508 6.086 -7.336 1 89.06 366 SER B C 1
ATOM 6149 O O . SER B 1 366 ? -6.082 5.441 -8.211 1 89.06 366 SER B O 1
ATOM 6151 N N . MET B 1 367 ? -5.035 7.254 -7.488 1 90.5 367 MET B N 1
ATOM 6152 C CA . MET B 1 367 ? -5.387 8.016 -8.68 1 90.5 367 MET B CA 1
ATOM 6153 C C . MET B 1 367 ? -4.73 7.418 -9.922 1 90.5 367 MET B C 1
ATOM 6155 O O . MET B 1 367 ? -5.168 7.676 -11.047 1 90.5 367 MET B O 1
ATOM 6159 N N . ARG B 1 368 ? -3.73 6.609 -9.789 1 88.44 368 ARG B N 1
ATOM 6160 C CA . ARG B 1 368 ? -3.029 6.047 -10.938 1 88.44 368 ARG B CA 1
ATOM 6161 C C . ARG B 1 368 ? -3.623 4.699 -11.336 1 88.44 368 ARG B C 1
ATOM 6163 O O . ARG B 1 368 ? -3.258 4.137 -12.367 1 88.44 368 ARG B O 1
ATOM 6170 N N . HIS B 1 369 ? -4.629 4.227 -10.555 1 91.12 369 HIS B N 1
ATOM 6171 C CA . HIS B 1 369 ? -5.043 2.84 -10.75 1 91.12 369 HIS B CA 1
ATOM 6172 C C . HIS B 1 369 ? -6.41 2.762 -11.422 1 91.12 369 HIS B C 1
ATOM 6174 O O . HIS B 1 369 ? -6.973 1.675 -11.562 1 91.12 369 HIS B O 1
ATOM 6180 N N . TYR B 1 370 ? -6.945 3.938 -11.773 1 93.75 370 TYR B N 1
ATOM 6181 C CA . TYR B 1 370 ? -8.234 3.859 -12.445 1 93.75 370 TYR B CA 1
ATOM 6182 C C . TYR B 1 370 ? -8.422 5.02 -13.414 1 93.75 370 TYR B C 1
ATOM 6184 O O . TYR B 1 370 ? -7.625 5.961 -13.422 1 93.75 370 TYR B O 1
ATOM 6192 N N . SER B 1 371 ? -9.312 4.836 -14.312 1 96.44 371 SER B N 1
ATOM 6193 C CA . SER B 1 371 ? -9.664 5.805 -15.344 1 96.44 371 SER B CA 1
ATOM 6194 C C . SER B 1 371 ? -11.164 6.094 -15.344 1 96.44 371 SER B C 1
ATOM 6196 O O . SER B 1 371 ? -11.953 5.32 -14.797 1 96.44 371 SER B O 1
ATOM 6198 N N . VAL B 1 372 ? -11.5 7.234 -15.844 1 96.75 372 VAL B N 1
ATOM 6199 C CA . VAL B 1 372 ? -12.898 7.629 -15.828 1 96.75 372 VAL B CA 1
ATOM 6200 C C . VAL B 1 372 ? -13.32 8.078 -17.219 1 96.75 372 VAL B C 1
ATOM 6202 O O . VAL B 1 372 ? -12.477 8.414 -18.062 1 96.75 372 VAL B O 1
ATOM 6205 N N . LYS B 1 373 ? -14.562 7.988 -17.484 1 96.69 373 LYS B N 1
ATOM 6206 C CA . LYS B 1 373 ? -15.203 8.43 -18.719 1 96.69 373 LYS B CA 1
ATOM 6207 C C . LYS B 1 373 ? -16.594 8.992 -18.453 1 96.69 373 LYS B C 1
ATOM 6209 O O . LYS B 1 373 ? -17.328 8.484 -17.594 1 96.69 373 LYS B O 1
ATOM 6214 N N . LEU B 1 374 ? -16.875 10.102 -19.094 1 95.31 374 LEU B N 1
ATOM 6215 C CA . LEU B 1 374 ? -18.203 10.664 -18.938 1 95.31 374 LEU B CA 1
ATOM 6216 C C . LEU B 1 374 ? -19.266 9.711 -19.484 1 95.31 374 LEU B C 1
ATOM 6218 O O . LEU B 1 374 ? -19.078 9.117 -20.547 1 95.31 374 LEU B O 1
ATOM 6222 N N . ARG B 1 375 ? -20.312 9.484 -18.781 1 90.31 375 ARG B N 1
ATOM 6223 C CA . ARG B 1 375 ? -21.422 8.656 -19.281 1 90.31 375 ARG B CA 1
ATOM 6224 C C . ARG B 1 375 ? -22.203 9.383 -20.359 1 90.31 375 ARG B C 1
ATOM 6226 O O . ARG B 1 375 ? -22.328 10.609 -20.328 1 90.31 375 ARG B O 1
#

InterPro domains:
  IPR014973 Domain of unknown function DUF1835 [PF08874] (107-222)
  IPR022123 Domain of unknown function DUF3658 [PF12395] (260-370)

Nearest PDB structures (foldseek):
  6i6n-assembly1_A  TM=6.500E-01  e=1.257E-01  Papaver somniferum
  6i6k-assembly1_B  TM=6.340E-01  e=1.120E-01  Papaver somniferum
  6i6m-assembly1_A  TM=6.569E-01  e=1.777E-01  Papaver somniferum
  1fp1-assembly1_D-2  TM=5.368E-01  e=9.465E-01  Medicago sativa
  1xma-assembly1_A  TM=5.926E-01  e=3.567E+00  Acetivibrio thermocellus

Sequence (750 aa):
MKTKVIYPFIYFFMEPNVVFVYKIETQNYVTVSDLNENGEWQTYELEHENEFEMFNHEESNPLEGKGYAIKQSDVNTMVEVVNRCIQKYRHPFSSSSVEAGDQVEAVHIVSSESAAGSLRVGLERPKVVIGFPDSFSIGPLWKLVEKAGQTFRNQWLYEHINYEQDDFEYENKFANTLREIEDIPRQVPIYIWYGNNADEQTGLRFLLFFLRDKTNDVFLMNSTELYERYIMPEVRGQKISHTGHIEPKDLRLLFEKGRKAPPISEQERMQLQEEWNSLAQTKEVLRLWMKGEIKGVKENHFDPLIINTIKMLHRKQEKRDFIKAGMVIGEILSGTNELINAFFLEYRIRNLIYSGLLELKGIPKSMRHYSVKLRMKTKVIYPFIYFFMEPNVVFVYKIETQNYVTVSDLNENGEWQTYELEHENEFEMFNHEESNPLEGKGYAIKQSDVNTMVEVVNRCIQKYRHPFSSSSVEAGDQVEAVHIVSSESAAGSLRVGLERPKVVIGFPDSFSIGPLWKLVEKAGQTFRNQWLYEHINYEQDDFEYENKFANTLREIEDIPRQVPIYIWYGNNADEQTGLRFLLFFLRDKTNDVFLMNSTELYERYIMPEVRGQKISHTGHIEPKDLRLLFEKGRKAPPISEQERMQLQEEWNSLAQTKEVLRLWMKGEIKGVKENHFDPLIINTIKMLHRKQEKRDFIKAGMVIGEILSGTNELINAFFLEYRIRNLIYSGLLELKGIPKSMRHYSVKLR

Organism: NCBI:txid1637975

Secondary structure (DSSP, 8-state):
-EEEEETTEEEEEETTTEEEEEE---SS---HHHHHHH-EEEEEE-SSGGGGGG--GGGSPPP-S---PPPHHHHHHHHHHHHHHHHHH--TT-TTSS-TT-----EEEEE-HHHHHHHHHHSPSS-EEEEEPS-TTBS--TTTTSHHHHHHHHHHHHHH---SSPTTHHHHHHHHHHHHHHTS-TTS-EEEEE-SSHHHHHHHHHHHHHTTT----EEEEEHHHHHHHHTHHHHT------GGGS-HHHHHHHHHHHTTSPPPPHHHHHHHHHHHHHHTT----BEEEETTEEEE--TTTTHHHHHHHHHHHHHTSSS---EEHHHHHHHHHHT-SS---HHHHHHHHHHHHHTTSEEEEE-TTSTTSEEEEE-/-EEEEETTEEEEEETTTEEEEEE---SS---HHHHHHH--EEEEE-SSGGGGGG--GGGSPPP-S---PPPHHHHHHHHHHHHHHHHHH--TT-TTSS-TT-----EEEEE-HHHHHHHHHHSPSS-EEEEEPS-TTBS--TTTTSHHHHHHHHHHHHHH---SSPTTHHHHHHHHHHHHHHTS-TTS-EEEEE-SSHHHHHHHHHHHHHTTT----EEEEEHHHHHHHHTHHHHT------GGGS-HHHHHHHHHHHTTSPPPPHHHHHHHHHHHHHHTT----BEEEETTEEEE--TTTTHHHHHHHHHHHHHTSSS---EEHHHHHHHHHHT-SS---HHHHHHHHHHHHHTTSEEEEE-TTSTTSEEEEE-

Solvent-accessible surface area (backbone atoms only — not comparable to full-atom values): 41392 Å² total; per-residue (Å²): 124,51,76,49,80,57,85,61,32,37,39,38,39,39,86,79,35,35,35,39,36,37,51,65,85,65,76,64,74,59,34,47,63,46,52,71,75,68,48,50,72,45,41,36,77,48,93,47,64,83,47,58,86,74,61,53,72,92,81,50,74,63,59,74,100,65,87,80,88,76,54,68,70,55,46,46,53,48,32,55,54,51,35,53,50,35,63,70,68,37,64,79,82,42,61,62,85,40,62,75,89,56,73,80,68,39,38,36,36,25,60,19,46,64,25,26,53,32,46,61,67,25,46,66,82,79,70,44,69,45,39,34,68,74,58,59,25,40,45,39,39,32,44,50,93,39,68,69,18,41,52,53,26,50,50,49,41,62,36,49,41,72,66,88,62,62,82,59,37,66,61,33,48,45,53,46,42,53,49,55,58,67,58,54,59,58,85,37,35,33,36,40,44,27,18,77,29,27,36,20,45,47,41,51,21,47,51,52,46,72,45,62,88,55,75,40,54,42,30,78,39,50,44,32,61,47,37,55,70,74,44,35,79,76,59,80,54,78,90,60,51,46,54,54,77,46,52,28,71,56,52,31,52,44,46,68,62,49,67,72,56,71,55,64,47,70,68,57,51,50,52,40,29,51,52,28,57,57,51,31,68,32,73,52,44,28,40,41,58,55,94,91,36,80,41,77,50,61,84,66,68,56,50,65,59,54,54,51,49,52,53,56,55,38,69,75,37,94,61,79,59,71,40,46,44,44,56,54,51,50,52,54,56,71,73,41,90,64,91,68,61,65,52,58,52,49,35,51,51,52,50,36,34,68,71,59,56,28,41,79,47,44,39,72,53,43,53,86,43,21,23,36,29,80,104,122,51,76,47,78,58,86,62,33,37,38,38,40,41,86,80,33,37,35,40,38,37,52,65,85,63,78,64,75,60,35,48,64,45,53,72,74,68,48,50,72,44,41,37,74,49,94,47,65,81,47,58,85,73,61,53,72,91,81,50,74,62,60,74,99,66,84,80,87,76,55,67,71,54,45,47,53,48,33,54,54,51,36,52,51,36,63,70,68,36,66,76,82,44,50,65,87,40,62,84,82,55,75,81,68,40,38,35,37,26,58,19,48,64,26,25,52,32,46,60,68,25,44,65,82,76,68,43,69,45,39,35,68,74,58,60,26,40,46,40,38,32,46,49,93,39,68,69,16,41,53,53,25,49,52,50,40,61,35,51,41,73,65,88,62,62,86,59,37,66,59,33,48,45,53,44,43,53,51,55,60,68,55,55,58,58,84,37,34,35,37,39,44,28,19,78,30,26,37,20,46,46,42,49,20,48,50,51,46,72,44,61,87,52,74,39,53,44,32,76,39,48,43,32,61,44,37,56,70,73,43,36,80,75,59,80,54,77,90,59,50,45,56,54,76,47,53,29,70,55,50,30,51,45,46,68,63,49,67,73,56,73,55,63,48,70,66,58,52,51,51,39,31,51,54,29,56,58,51,30,69,33,72,52,45,27,42,40,57,55,94,91,37,81,39,76,49,62,84,65,67,56,51,64,58,53,54,50,49,51,51,55,54,38,68,75,37,96,60,80,59,71,40,45,44,46,54,55,52,50,53,54,55,70,73,40,91,63,89,70,61,64,52,58,52,51,36,50,51,53,49,36,34,69,70,59,57,28,41,77,47,45,38,73,52,41,50,86,43,22,24,35,30,80,106